Protein AF-A0A226DPN9-F1 (afdb_monomer_lite)

Sequence (405 aa):
MWAHKKITFERIARDLVFVQLGTVPKTLKFWKICKDKQMTPSSGSHCIWLISLETTSGYHRQILVTICPRNSTTIFSRFQTSKGYPLGLLRAYQSININILSTGFYVFFVIFNQDHVTSAQISTKFQFRAVFTIWSLACLTLTDHYLGVAISDLTAPLEATSVSRFAQLTKPFCNPNKDKKCLQKSYAYFAFDRKKKASFRNDSNQLRKFDGKSDFKIYSYLITNEMDKNSIHSYTVHRFLRNHVHDKYMKIRFQKLSKILPKNLTQVEIALVNLYNPQHINIPGDLGKDNNVENEIEGVITNCGRTALMEKTSLVLAERNHLARFYPGVFTLSGETVQPEQHGWSFQPPGFSGIPTFLHWLTEAGMAQLLRRYQTELTYQVRRISSRKRARKESGNNQIEGSIH

Radius of gyration: 32.69 Å; chains: 1; bounding box: 72×59×90 Å

Secondary structure (DSSP, 8-state):
-HHHHHHHHHHHHHHHHHHHHSS--SEEEEEEEE------TTSPP-EEEEEEEE-TTS-EEEEEE----SSHHHHHHHHHTTTHHHHHHHHHHHTT---HHHHHHHHHHHHTT------TTTTT-HHHHHHHHHHHHHHHHHHHHHHHHHHHHHHS--------SGGGGS-----TTT-HHHHHHHHHHHHHHHHH-S--TT-TT-SS---TTTSPEEE-PBPTT-S-TT-GGGBHHHHHHHHHHHHHHHHHHHHHHTTPPPPPPPHHHHHHHHHTSGGGB---S--SS---HHHHHHHHHHS-SSEEE---HHHHHHHHHHHTTTSTT-----S--S---------SS----SHHHHHHHHHHTTHHHHHHHHHHHHHHHHHHHHHHHHHHHHHHHHHHHTT--

pLDDT: mean 74.3, std 18.75, range [26.73, 96.12]

Organism: Folsomia candida (NCBI:txid158441)

Structure (mmCIF, N/CA/C/O backbone):
data_AF-A0A226DPN9-F1
#
_entry.id   AF-A0A226DPN9-F1
#
loop_
_atom_site.group_PDB
_atom_site.id
_atom_site.type_symbol
_atom_site.label_atom_id
_atom_site.label_alt_id
_atom_site.label_comp_id
_atom_site.label_asym_id
_atom_site.label_entity_id
_atom_site.label_seq_id
_atom_site.pdbx_PDB_ins_code
_atom_site.Cartn_x
_atom_site.Cartn_y
_atom_site.Cartn_z
_atom_site.occupancy
_atom_site.B_iso_or_equiv
_atom_site.auth_seq_id
_atom_site.auth_comp_id
_atom_site.auth_asym_id
_atom_site.auth_atom_id
_atom_site.pdbx_PDB_model_num
ATOM 1 N N . MET A 1 1 ? 0.283 -25.505 32.514 1.00 36.03 1 MET A N 1
ATOM 2 C CA . MET A 1 1 ? -0.048 -24.192 33.127 1.00 36.03 1 MET A CA 1
ATOM 3 C C . MET A 1 1 ? -1.554 -23.888 33.208 1.00 36.03 1 MET A C 1
ATOM 5 O O . MET A 1 1 ? -1.963 -23.263 34.174 1.00 36.03 1 MET A O 1
ATOM 9 N N . TRP A 1 2 ? -2.395 -24.331 32.259 1.00 26.73 2 TRP A N 1
ATOM 10 C CA . TRP A 1 2 ? -3.863 -24.148 32.320 1.00 26.73 2 TRP A CA 1
ATOM 11 C C . TRP A 1 2 ? -4.581 -25.076 33.323 1.00 26.73 2 TRP A C 1
ATOM 13 O O . TRP A 1 2 ? -5.465 -24.620 34.041 1.00 26.73 2 TRP A O 1
ATOM 23 N N . ALA A 1 3 ? -4.160 -26.341 33.451 1.00 31.98 3 ALA A N 1
ATOM 24 C CA . ALA A 1 3 ? -4.760 -27.297 34.394 1.00 31.98 3 ALA A CA 1
ATOM 25 C C . ALA A 1 3 ? -4.610 -26.864 35.866 1.00 31.98 3 ALA A C 1
ATOM 27 O O . ALA A 1 3 ? -5.564 -26.911 36.633 1.00 31.98 3 ALA A O 1
ATOM 28 N N . HIS A 1 4 ? -3.440 -26.328 36.231 1.00 33.94 4 HIS A N 1
ATOM 29 C CA . HIS A 1 4 ? -3.176 -25.841 37.587 1.00 33.94 4 HIS A CA 1
ATOM 30 C C . HIS A 1 4 ? -4.010 -24.595 37.943 1.00 33.94 4 HIS A C 1
ATOM 32 O O . HIS A 1 4 ? -4.351 -24.403 39.103 1.00 33.94 4 HIS A O 1
ATOM 38 N N . LYS A 1 5 ? -4.381 -23.772 36.946 1.00 37.97 5 LYS A N 1
ATOM 39 C CA . LYS A 1 5 ? -5.203 -22.560 37.127 1.00 37.97 5 LYS A CA 1
ATOM 40 C C . LYS A 1 5 ? -6.700 -22.864 37.258 1.00 37.97 5 LYS A C 1
ATOM 42 O O . LYS A 1 5 ? -7.388 -22.160 37.991 1.00 37.97 5 LYS A O 1
ATOM 47 N N . LYS A 1 6 ? -7.191 -23.927 36.605 1.00 46.41 6 LYS A N 1
ATOM 48 C CA . LYS A 1 6 ? -8.576 -24.414 36.752 1.00 46.41 6 LYS A CA 1
ATOM 49 C C . LYS A 1 6 ? -8.857 -24.857 38.192 1.00 46.41 6 LYS A C 1
ATOM 51 O O . LYS A 1 6 ? -9.851 -24.442 38.776 1.00 46.41 6 LYS A O 1
ATOM 56 N N . ILE A 1 7 ? -7.920 -25.603 38.781 1.00 46.19 7 ILE A N 1
ATOM 57 C CA . ILE A 1 7 ? -8.014 -26.095 40.163 1.00 46.19 7 ILE A CA 1
ATOM 58 C C . ILE A 1 7 ? -8.051 -24.929 41.163 1.00 46.19 7 ILE A C 1
ATOM 60 O O . ILE A 1 7 ? -8.822 -24.957 42.117 1.00 46.19 7 ILE A O 1
ATOM 64 N N . THR A 1 8 ? -7.265 -23.869 40.938 1.00 48.62 8 THR A N 1
ATOM 65 C CA . THR A 1 8 ? -7.258 -22.693 41.826 1.00 48.62 8 THR A CA 1
ATOM 66 C C . THR A 1 8 ? -8.569 -21.907 41.759 1.00 48.62 8 THR A C 1
ATOM 68 O O . THR A 1 8 ? -9.067 -21.481 42.795 1.00 48.62 8 THR A O 1
ATOM 71 N N . PHE A 1 9 ? -9.156 -21.743 40.569 1.00 46.19 9 PHE A N 1
ATOM 72 C CA . PHE A 1 9 ? -10.428 -21.033 40.404 1.00 46.19 9 PHE A CA 1
ATOM 73 C C . PHE A 1 9 ? -11.613 -21.813 40.989 1.00 46.19 9 PHE A C 1
ATOM 75 O O . PHE A 1 9 ? -12.429 -21.234 41.699 1.00 46.19 9 PHE A O 1
ATOM 82 N N . GLU A 1 10 ? -11.679 -23.130 40.762 1.00 49.81 10 GLU A N 1
ATOM 83 C CA . GLU A 1 10 ? -12.720 -23.982 41.353 1.00 49.81 10 GLU A CA 1
ATOM 84 C C . GLU A 1 10 ? -12.637 -24.008 42.882 1.00 49.81 10 GLU A C 1
ATOM 86 O O . GLU A 1 10 ? -13.672 -24.014 43.544 1.00 49.81 10 GLU A O 1
ATOM 91 N N . ARG A 1 11 ? -11.423 -23.970 43.448 1.00 49.81 11 ARG A N 1
ATOM 92 C CA . ARG A 1 11 ? -11.215 -23.892 44.898 1.00 49.81 11 ARG A CA 1
ATOM 93 C C . ARG A 1 11 ? -11.676 -22.546 45.460 1.00 49.81 11 ARG A C 1
ATOM 95 O O . ARG A 1 11 ? -12.477 -22.533 46.380 1.00 49.81 11 ARG A O 1
ATOM 102 N N . ILE A 1 12 ? -11.285 -21.435 44.829 1.00 49.41 12 ILE A N 1
ATOM 103 C CA . ILE A 1 12 ? -11.707 -20.083 45.232 1.00 49.41 12 ILE A CA 1
ATOM 104 C C . ILE A 1 12 ? -13.230 -19.916 45.130 1.00 49.41 12 ILE A C 1
ATOM 106 O O . ILE A 1 12 ? -13.841 -19.381 46.048 1.00 49.41 12 ILE A O 1
ATOM 110 N N . ALA A 1 13 ? -13.859 -20.398 44.054 1.00 49.62 13 ALA A N 1
ATOM 111 C CA . ALA A 1 13 ? -15.310 -20.335 43.889 1.00 49.62 13 ALA A CA 1
ATOM 112 C C . ALA A 1 13 ? -16.047 -21.201 44.925 1.00 49.62 13 ALA A C 1
ATOM 114 O O . ALA A 1 13 ? -17.072 -20.782 45.455 1.00 49.62 13 ALA A O 1
ATOM 115 N N . ARG A 1 14 ? -15.516 -22.386 45.252 1.00 52.56 14 ARG A N 1
ATOM 116 C CA . ARG A 1 14 ? -16.090 -23.272 46.274 1.00 52.56 14 ARG A CA 1
ATOM 117 C C . ARG A 1 14 ? -15.955 -22.676 47.677 1.00 52.56 14 ARG A C 1
ATOM 119 O O . ARG A 1 14 ? -16.919 -22.725 48.434 1.00 52.56 14 ARG A O 1
ATOM 126 N N . ASP A 1 15 ? -14.816 -22.057 47.978 1.00 48.03 15 ASP A N 1
ATOM 127 C CA . ASP A 1 15 ? -14.562 -21.381 49.253 1.00 48.03 15 ASP A CA 1
ATOM 128 C C . ASP A 1 15 ? -15.446 -20.125 49.400 1.00 48.03 15 ASP A C 1
ATOM 130 O O . ASP A 1 15 ? -16.029 -19.905 50.459 1.00 48.03 15 ASP A O 1
ATOM 134 N N . LEU A 1 16 ? -15.646 -19.348 48.326 1.00 43.00 16 LEU A N 1
ATOM 135 C CA . LEU A 1 16 ? -16.576 -18.206 48.297 1.00 43.00 16 LEU A CA 1
ATOM 136 C C . LEU A 1 16 ? -18.038 -18.626 48.508 1.00 43.00 16 LEU A C 1
ATOM 138 O O . LEU A 1 16 ? -18.750 -17.992 49.285 1.00 43.00 16 LEU A O 1
ATOM 142 N N . VAL A 1 17 ? -18.476 -19.711 47.863 1.00 48.06 17 VAL A N 1
ATOM 143 C CA . VAL A 1 17 ? -19.842 -20.244 48.007 1.00 48.06 17 VAL A CA 1
ATOM 144 C C . VAL A 1 17 ? -20.067 -20.836 49.404 1.00 48.06 17 VAL A C 1
ATOM 146 O O . VAL A 1 17 ? -21.132 -20.639 49.988 1.00 48.06 17 VAL A O 1
ATOM 149 N N . PHE A 1 18 ? -19.062 -21.506 49.977 1.00 42.28 18 PHE A N 1
ATOM 150 C CA . PHE A 1 18 ? -19.117 -22.034 51.343 1.00 42.28 18 PHE A CA 1
ATOM 151 C C . PHE A 1 18 ? -19.222 -20.911 52.386 1.00 42.28 18 PHE A C 1
ATOM 153 O O . PHE A 1 18 ? -20.051 -20.984 53.294 1.00 42.28 18 PHE A O 1
ATOM 160 N N . VAL A 1 19 ? -18.454 -19.831 52.207 1.00 42.47 19 VAL A N 1
ATOM 161 C CA . VAL A 1 19 ? -18.511 -18.633 53.062 1.00 42.47 19 VAL A CA 1
ATOM 162 C C . VAL A 1 19 ? -19.861 -17.905 52.950 1.00 42.47 19 VAL A C 1
ATOM 164 O O . VAL A 1 19 ? -20.303 -17.306 53.927 1.00 42.47 19 VAL A O 1
ATOM 167 N N . GLN A 1 20 ? -20.546 -17.973 51.802 1.00 42.03 20 GLN A N 1
ATOM 168 C CA . GLN A 1 20 ? -21.827 -17.287 51.571 1.00 42.03 20 GLN A CA 1
ATOM 169 C C . GLN A 1 20 ? -23.082 -18.063 51.994 1.00 42.03 20 GLN A C 1
ATOM 171 O O . GLN A 1 20 ? -24.113 -17.431 52.218 1.00 42.03 20 GLN A O 1
ATOM 176 N N . LEU A 1 21 ? -23.042 -19.396 52.088 1.00 45.56 21 LEU A N 1
ATOM 177 C CA . LEU A 1 21 ? -24.248 -20.211 52.316 1.00 45.56 21 LEU A CA 1
ATOM 178 C C . LEU A 1 21 ? -24.263 -20.967 53.650 1.00 45.56 21 LEU A C 1
ATOM 180 O O . LEU A 1 21 ? -25.282 -21.572 53.985 1.00 45.56 21 LEU A O 1
ATOM 184 N N . GLY A 1 22 ? -23.156 -20.976 54.405 1.00 40.94 22 GLY A N 1
ATOM 185 C CA . GLY A 1 22 ? -23.053 -21.656 55.708 1.00 40.94 22 GLY A CA 1
ATOM 186 C C . GLY A 1 22 ? -23.260 -23.180 55.666 1.00 40.94 22 GLY A C 1
ATOM 187 O O . GLY A 1 22 ? -23.206 -23.840 56.698 1.00 40.94 22 GLY A O 1
ATOM 188 N N . THR A 1 23 ? -23.489 -23.749 54.481 1.00 49.38 23 THR A N 1
ATOM 189 C CA . THR A 1 23 ? -23.713 -25.171 54.213 1.00 49.38 23 THR A CA 1
ATOM 190 C C . THR A 1 23 ? -23.052 -25.538 52.886 1.00 49.38 23 THR A C 1
ATOM 192 O O . THR A 1 23 ? -22.962 -24.721 51.967 1.00 49.38 23 THR A O 1
ATOM 195 N N . VAL A 1 24 ? -22.541 -26.769 52.783 1.00 50.72 24 VAL A N 1
ATOM 196 C CA . VAL A 1 24 ? -21.892 -27.261 51.560 1.00 50.72 24 VAL A CA 1
ATOM 197 C C . VAL A 1 24 ? -22.974 -27.529 50.501 1.00 50.72 24 VAL A C 1
ATOM 199 O O . VAL A 1 24 ? -23.866 -28.339 50.762 1.00 50.72 24 VAL A O 1
ATOM 202 N N . PRO A 1 25 ? -22.934 -26.897 49.311 1.00 50.59 25 PRO A N 1
ATOM 203 C CA . PRO A 1 25 ? -23.877 -27.217 48.241 1.00 50.59 25 PRO A CA 1
ATOM 204 C C . PRO A 1 25 ? -23.710 -28.681 47.808 1.00 50.59 25 PRO A C 1
ATOM 206 O O . PRO A 1 25 ? -22.586 -29.151 47.628 1.00 50.59 25 PRO A O 1
ATOM 209 N N . LYS A 1 26 ? -24.827 -29.403 47.618 1.00 58.12 26 LYS A N 1
ATOM 210 C CA . LYS A 1 26 ? -24.812 -30.833 47.252 1.00 58.12 26 LYS A CA 1
ATOM 211 C C . LYS A 1 26 ? -24.129 -31.078 45.906 1.00 58.12 26 LYS A C 1
ATOM 213 O O . LYS A 1 26 ? -23.366 -32.031 45.784 1.00 58.12 26 LYS A O 1
ATOM 218 N N . THR A 1 27 ? -24.371 -30.224 44.908 1.00 56.97 27 THR A N 1
ATOM 219 C CA . THR A 1 27 ? -23.622 -30.239 43.645 1.00 56.97 27 THR A CA 1
ATOM 220 C C . THR A 1 27 ? -23.414 -28.819 43.112 1.00 56.97 27 THR A C 1
ATOM 222 O O . THR A 1 27 ? -24.304 -27.974 43.182 1.00 56.97 27 THR A O 1
ATOM 225 N N . LEU A 1 28 ? -22.214 -28.544 42.592 1.00 48.47 28 LEU A N 1
ATOM 226 C CA . LEU A 1 28 ? -21.871 -27.302 41.898 1.00 48.47 28 LEU A CA 1
ATOM 227 C C . LEU A 1 28 ? -21.538 -27.673 40.450 1.00 48.47 28 LEU A C 1
ATOM 229 O O . LEU A 1 28 ? -20.523 -28.330 40.202 1.00 48.47 28 LEU A O 1
ATOM 233 N N . LYS A 1 29 ? -22.402 -27.308 39.499 1.00 62.19 29 LYS A N 1
ATOM 234 C CA . LYS A 1 29 ? -22.221 -27.662 38.082 1.00 62.19 29 LYS A CA 1
ATOM 235 C C . LYS A 1 29 ? -21.778 -26.437 37.288 1.00 62.19 29 LYS A C 1
ATOM 237 O O . LYS A 1 29 ? -22.478 -25.426 37.249 1.00 62.19 29 LYS A O 1
ATOM 242 N N . PHE A 1 30 ? -20.620 -26.555 36.642 1.00 49.53 30 PHE A N 1
ATOM 243 C CA . PHE A 1 30 ? -20.101 -25.563 35.705 1.00 49.53 30 PHE A CA 1
ATOM 244 C C . PHE A 1 30 ? -20.415 -25.999 34.280 1.00 49.53 30 PHE A C 1
ATOM 246 O O . PHE A 1 30 ? -19.957 -27.052 33.837 1.00 49.53 30 PHE A O 1
ATOM 253 N N . TRP A 1 31 ? -21.140 -25.163 33.549 1.00 55.22 31 TRP A N 1
ATOM 254 C CA . TRP A 1 31 ? -21.382 -25.359 32.127 1.00 55.22 31 TRP A CA 1
ATOM 255 C C . TRP A 1 31 ? -20.572 -24.334 31.349 1.00 55.22 31 TRP A C 1
ATOM 257 O O . TRP A 1 31 ? -20.611 -23.138 31.637 1.00 55.22 31 TRP A O 1
ATOM 267 N N . LYS A 1 32 ? -19.814 -24.808 30.364 1.00 54.00 32 LYS A N 1
ATOM 268 C CA . LYS A 1 32 ? -19.036 -23.958 29.469 1.00 54.00 32 LYS A CA 1
ATOM 269 C C . LYS A 1 32 ? -19.741 -23.933 28.122 1.00 54.00 32 LYS A C 1
ATOM 271 O O . LYS A 1 32 ? -19.728 -24.935 27.415 1.00 54.00 32 LYS A O 1
ATOM 276 N N . ILE A 1 33 ? -20.331 -22.798 27.768 1.00 43.97 33 ILE A N 1
ATOM 277 C CA . ILE A 1 33 ? -20.920 -22.591 26.445 1.00 43.97 33 ILE A CA 1
ATOM 278 C C . ILE A 1 33 ? -19.933 -21.745 25.646 1.00 43.97 33 ILE A C 1
ATOM 280 O O . ILE A 1 33 ? -19.745 -20.558 25.915 1.00 43.97 33 ILE A O 1
ATOM 284 N N . CYS A 1 34 ? -19.257 -22.368 24.685 1.00 44.56 34 CYS A N 1
ATOM 285 C CA . CYS A 1 34 ? -18.441 -21.655 23.709 1.00 44.56 34 CYS A CA 1
ATOM 286 C C . CYS A 1 34 ? -19.217 -21.609 22.391 1.00 44.56 34 CYS A C 1
ATOM 288 O O . CYS A 1 34 ? -19.810 -22.603 21.978 1.00 44.56 34 CYS A O 1
ATOM 290 N N . LYS A 1 35 ? -19.243 -20.443 21.743 1.00 38.38 35 LYS A N 1
ATOM 291 C CA . LYS A 1 35 ? -19.878 -20.295 20.433 1.00 38.38 35 LYS A CA 1
ATOM 292 C C . LYS A 1 35 ? -18.948 -20.905 19.384 1.00 38.38 35 LYS A C 1
ATOM 294 O O . LYS A 1 35 ? -17.911 -20.320 19.075 1.00 38.38 35 LYS A O 1
ATOM 299 N N . ASP A 1 36 ? -19.315 -22.064 18.850 1.00 38.06 36 ASP A N 1
ATOM 300 C CA . ASP A 1 36 ? -18.582 -22.706 17.761 1.00 38.06 36 ASP A CA 1
ATOM 301 C C . ASP A 1 36 ? -18.780 -21.919 16.460 1.00 38.06 36 ASP A C 1
ATOM 303 O O . ASP A 1 36 ? -19.729 -22.112 15.702 1.00 38.06 36 ASP A O 1
ATOM 307 N N . LYS A 1 37 ? -17.850 -21.008 16.180 1.00 37.12 37 LYS A N 1
ATOM 308 C CA . LYS A 1 37 ? -17.479 -20.681 14.803 1.00 37.12 37 LYS A CA 1
ATOM 309 C C . LYS A 1 37 ? -16.019 -21.061 14.632 1.00 37.12 37 LYS A C 1
ATOM 311 O O . LYS A 1 37 ? -15.164 -20.558 15.354 1.00 37.12 37 LYS A O 1
ATOM 316 N N . GLN A 1 38 ? -15.766 -21.965 13.684 1.00 40.59 38 GLN A N 1
ATOM 317 C CA . GLN A 1 38 ? -14.440 -22.435 13.285 1.00 40.59 38 GLN A CA 1
ATOM 318 C C . GLN A 1 38 ? -13.475 -21.250 13.125 1.00 40.59 38 GLN A C 1
ATOM 320 O O . GLN A 1 38 ? -13.522 -20.518 12.138 1.00 40.59 38 GLN A O 1
ATOM 325 N N . MET A 1 39 ? -12.601 -21.057 14.111 1.00 32.91 39 MET A N 1
ATOM 326 C CA . MET A 1 39 ? -11.522 -20.078 14.081 1.00 32.91 39 MET A CA 1
ATOM 327 C C . MET A 1 39 ? -10.231 -20.729 14.573 1.00 32.91 39 MET A C 1
ATOM 329 O O . MET A 1 39 ? -10.198 -21.453 15.564 1.00 32.91 39 MET A O 1
ATOM 333 N N . THR A 1 40 ? -9.168 -20.467 13.819 1.00 40.06 40 THR A N 1
ATOM 334 C CA . THR A 1 40 ? -7.785 -20.905 14.030 1.00 40.06 40 THR A CA 1
ATOM 335 C C . THR A 1 40 ? -7.241 -20.534 15.421 1.00 40.06 40 THR A C 1
ATOM 337 O O . THR A 1 40 ? -7.665 -19.522 15.982 1.00 40.06 40 THR A O 1
ATOM 340 N N . PRO A 1 41 ? -6.243 -21.275 15.949 1.00 34.34 41 PRO A N 1
ATOM 341 C CA . PRO A 1 41 ? -5.842 -21.296 17.368 1.00 34.34 41 PRO A CA 1
ATOM 342 C C . PRO A 1 41 ? -5.194 -20.013 17.943 1.00 34.34 41 PRO A C 1
ATOM 344 O O . PRO A 1 41 ? -4.593 -20.065 19.012 1.00 34.34 41 PRO A O 1
ATOM 347 N N . SER A 1 42 ? -5.305 -18.856 17.285 1.00 37.00 42 SER A N 1
ATOM 348 C CA . SER A 1 42 ? -4.740 -17.576 17.751 1.00 37.00 42 SER A CA 1
ATOM 349 C C . SER A 1 42 ? -5.778 -16.497 18.084 1.00 37.00 42 SER A C 1
ATOM 351 O O . SER A 1 42 ? -5.400 -15.387 18.451 1.00 37.00 42 SER A O 1
ATOM 353 N N . SER A 1 43 ? -7.072 -16.800 17.966 1.00 38.66 43 SER A N 1
ATOM 354 C CA . SER A 1 43 ? -8.168 -15.913 18.371 1.00 38.66 43 SER A CA 1
ATOM 355 C C . SER A 1 43 ? -8.725 -16.387 19.716 1.00 38.66 43 SER A C 1
ATOM 357 O O . SER A 1 43 ? -9.130 -17.541 19.844 1.00 38.66 43 SER A O 1
ATOM 359 N N . GLY A 1 44 ? -8.694 -15.534 20.744 1.00 41.09 44 GLY A N 1
ATOM 360 C CA . GLY A 1 44 ? -9.240 -15.866 22.060 1.00 41.09 44 GLY A CA 1
ATOM 361 C C . GLY A 1 44 ? -10.736 -16.159 21.959 1.00 41.09 44 GLY A C 1
ATOM 362 O O . GLY A 1 44 ? -11.515 -15.296 21.573 1.00 41.09 44 GLY A O 1
ATOM 363 N N . SER A 1 45 ? -11.144 -17.379 22.297 1.00 42.28 45 SER A N 1
ATOM 364 C CA . SER A 1 45 ? -12.549 -17.784 22.318 1.00 42.28 45 SER A CA 1
ATOM 365 C C . SER A 1 45 ? -13.301 -17.081 23.453 1.00 42.28 45 SER A C 1
ATOM 367 O O . SER A 1 45 ? -12.937 -17.244 24.622 1.00 42.28 45 SER A O 1
ATOM 369 N N . HIS A 1 46 ? -14.384 -16.371 23.130 1.00 44.19 46 HIS A N 1
ATOM 370 C CA . HIS A 1 46 ? -15.377 -15.947 24.116 1.00 44.19 46 HIS A CA 1
ATOM 371 C C . HIS A 1 46 ? -16.157 -17.184 24.577 1.00 44.19 46 HIS A C 1
ATOM 373 O O . HIS A 1 46 ? -16.942 -17.753 23.819 1.00 44.19 46 HIS A O 1
ATOM 379 N N . CYS A 1 47 ? -15.908 -17.635 25.804 1.00 40.69 47 CYS A N 1
ATOM 380 C CA . CYS A 1 47 ? -16.684 -18.703 26.423 1.00 40.69 47 CYS A CA 1
ATOM 381 C C . CYS A 1 47 ? -17.468 -18.128 27.596 1.00 40.69 47 CYS A C 1
ATOM 383 O O . CYS A 1 47 ? -16.917 -17.413 28.433 1.00 40.69 47 CYS A O 1
ATOM 385 N N . ILE A 1 48 ? -18.748 -18.465 27.638 1.00 43.06 48 ILE A N 1
ATOM 386 C CA . ILE A 1 48 ? -19.655 -18.117 28.721 1.00 43.06 48 ILE A CA 1
ATOM 387 C C . ILE A 1 48 ? -19.608 -19.268 29.723 1.00 43.06 48 ILE A C 1
ATOM 389 O O . ILE A 1 48 ? -19.698 -20.438 29.339 1.00 43.06 48 ILE A O 1
ATOM 393 N N . TRP A 1 49 ? -19.439 -18.939 31.001 1.00 48.75 49 TRP A N 1
ATOM 394 C CA . TRP A 1 49 ? -19.523 -19.906 32.087 1.00 48.75 49 TRP A CA 1
ATOM 395 C C . TRP A 1 49 ? -20.856 -19.713 32.799 1.00 48.75 49 TRP A C 1
ATOM 397 O O . TRP A 1 49 ? -21.161 -18.631 33.293 1.00 48.75 49 TRP A O 1
ATOM 407 N N . LEU A 1 50 ? -21.654 -20.772 32.832 1.00 41.16 50 LEU A N 1
ATOM 408 C CA . LEU A 1 50 ? -22.895 -20.843 33.589 1.00 41.16 50 LEU A CA 1
ATOM 409 C C . LEU A 1 50 ? -22.625 -21.642 34.859 1.00 41.16 50 LEU A C 1
ATOM 411 O O . LEU A 1 50 ? -22.133 -22.773 34.801 1.00 41.16 50 LEU A O 1
ATOM 415 N N . ILE A 1 51 ? -22.946 -21.047 36.003 1.00 54.25 51 ILE A N 1
ATOM 416 C CA . ILE A 1 51 ? -22.858 -21.708 37.303 1.00 54.25 51 ILE A CA 1
ATOM 417 C C . ILE A 1 51 ? -24.287 -21.998 37.745 1.00 54.25 51 ILE A C 1
ATOM 419 O O . ILE A 1 51 ? -25.093 -21.082 37.917 1.00 54.25 51 ILE A O 1
ATOM 423 N N . SER A 1 52 ? -24.604 -23.283 37.896 1.00 47.28 52 SER A N 1
ATOM 424 C CA . SER A 1 52 ? -25.878 -23.729 38.452 1.00 47.28 52 SER A CA 1
ATOM 425 C C . SER A 1 52 ? -25.658 -24.194 39.887 1.00 47.28 52 SER A C 1
ATOM 427 O O . SER A 1 52 ? -24.790 -25.035 40.150 1.00 47.28 52 SER A O 1
ATOM 429 N N . LEU A 1 53 ? -26.427 -23.607 40.803 1.00 53.22 53 LEU A N 1
ATOM 430 C CA . LEU A 1 53 ? -26.451 -23.943 42.221 1.00 53.22 53 LEU A CA 1
ATOM 431 C C . LEU A 1 53 ? -27.769 -24.652 42.534 1.00 53.22 53 LEU A C 1
ATOM 433 O O . LEU A 1 53 ? -28.847 -24.152 42.207 1.00 53.22 53 LEU A O 1
ATOM 437 N N . GLU A 1 54 ? -27.666 -25.813 43.172 1.00 47.03 54 GLU A N 1
ATOM 438 C CA . GLU A 1 54 ? -28.804 -26.607 43.626 1.00 47.03 54 GLU A CA 1
ATOM 439 C C . GLU A 1 54 ? -28.804 -26.609 45.159 1.00 47.03 54 GLU A C 1
ATOM 441 O O . GLU A 1 54 ? -27.903 -27.166 45.798 1.00 47.03 54 GLU A O 1
ATOM 446 N N . THR A 1 55 ? -29.767 -25.906 45.759 1.00 49.06 55 THR A N 1
ATOM 447 C CA . THR A 1 55 ? -29.909 -25.816 47.218 1.00 49.06 55 THR A CA 1
ATOM 448 C C . THR A 1 55 ? -30.811 -26.928 47.747 1.00 49.06 55 THR A C 1
ATOM 450 O O . THR A 1 55 ? -31.668 -27.460 47.043 1.00 49.06 55 THR A O 1
ATOM 453 N N . THR A 1 56 ? -30.658 -27.271 49.027 1.00 44.25 56 THR A N 1
ATOM 454 C CA . THR A 1 56 ? -31.457 -28.301 49.718 1.00 44.25 56 THR A CA 1
ATOM 455 C C . THR A 1 56 ? -32.957 -27.998 49.782 1.00 44.25 56 THR A C 1
ATOM 457 O O . THR A 1 56 ? -33.736 -28.899 50.070 1.00 44.25 56 THR A O 1
ATOM 460 N N . SER A 1 57 ? -33.365 -26.764 49.479 1.00 44.56 57 SER A N 1
ATOM 461 C CA . SER A 1 57 ? -34.757 -26.309 49.435 1.00 44.56 57 SER A CA 1
ATOM 462 C C . SER A 1 57 ? -35.458 -26.496 48.079 1.00 44.56 57 SER A C 1
ATOM 464 O O . SER A 1 57 ? -36.599 -26.068 47.943 1.00 44.56 57 SER A O 1
ATOM 466 N N . GLY A 1 58 ? -34.813 -27.106 47.075 1.00 38.72 58 GLY A N 1
ATOM 467 C CA . GLY A 1 58 ? -35.446 -27.412 45.780 1.00 38.72 58 GLY A CA 1
ATOM 468 C C . GLY A 1 58 ? -35.617 -26.219 44.827 1.00 38.72 58 GLY A C 1
ATOM 469 O O . GLY A 1 58 ? -36.281 -26.349 43.803 1.00 38.72 58 GLY A O 1
ATOM 470 N N . TYR A 1 59 ? -35.011 -25.064 45.120 1.00 31.75 59 TYR A N 1
ATOM 471 C CA . TYR A 1 59 ? -35.054 -23.889 44.245 1.00 31.75 59 TYR A CA 1
ATOM 472 C C . TYR A 1 59 ? -33.809 -23.810 43.352 1.00 31.75 59 TYR A C 1
ATOM 474 O O . TYR A 1 59 ? -32.683 -23.720 43.841 1.00 31.75 59 TYR A O 1
ATOM 482 N N . HIS A 1 60 ? -34.009 -23.766 42.033 1.00 33.50 60 HIS A N 1
ATOM 483 C CA . HIS A 1 60 ? -32.942 -23.470 41.077 1.00 33.50 60 HIS A CA 1
ATOM 484 C C . HIS A 1 60 ? -32.773 -21.957 40.903 1.00 33.50 60 HIS A C 1
ATOM 486 O O . HIS A 1 60 ? -33.701 -21.262 40.492 1.00 33.50 60 HIS A O 1
ATOM 492 N N . ARG A 1 61 ? -31.563 -21.445 41.148 1.00 35.75 61 ARG A N 1
ATOM 493 C CA . ARG A 1 61 ? -31.150 -20.102 40.712 1.00 35.75 61 ARG A CA 1
ATOM 494 C C . ARG A 1 61 ? -29.991 -20.232 39.729 1.00 35.75 61 ARG A C 1
ATOM 496 O O . ARG A 1 61 ? -29.004 -20.911 40.011 1.00 35.75 61 ARG A O 1
ATOM 503 N N . GLN A 1 62 ? -30.123 -19.600 38.567 1.00 33.94 62 GLN A N 1
ATOM 504 C CA . GLN A 1 62 ? -29.068 -19.519 37.558 1.00 33.94 62 GLN A CA 1
ATOM 505 C C . GLN A 1 62 ? -28.448 -18.123 37.608 1.00 33.94 62 GLN A C 1
ATOM 507 O O . GLN A 1 62 ? -29.171 -17.129 37.599 1.00 33.94 62 GLN A O 1
ATOM 512 N N . ILE A 1 63 ? -27.118 -18.048 37.671 1.00 34.28 63 ILE A N 1
ATOM 513 C CA . ILE A 1 63 ? -26.378 -16.784 37.611 1.00 34.28 63 ILE A CA 1
ATOM 514 C C . ILE A 1 63 ? -25.525 -16.818 36.343 1.00 34.28 63 ILE A C 1
ATOM 516 O O . ILE A 1 63 ? -24.669 -17.692 36.175 1.00 34.28 63 ILE A O 1
ATOM 520 N N . LEU A 1 64 ? -25.786 -15.876 35.436 1.00 30.17 64 LEU A N 1
ATOM 521 C CA . LEU A 1 64 ? -25.027 -15.691 34.204 1.00 30.17 64 LEU A CA 1
ATOM 522 C C . LEU A 1 64 ? -23.856 -14.748 34.488 1.00 30.17 64 LEU A C 1
ATOM 524 O O . LEU A 1 64 ? -24.068 -13.580 34.801 1.00 30.17 64 LEU A O 1
ATOM 528 N N . VAL A 1 65 ? -22.622 -15.243 34.374 1.00 31.39 65 VAL A N 1
ATOM 529 C CA . VAL A 1 65 ? -21.417 -14.420 34.550 1.00 31.39 65 VAL A CA 1
ATOM 530 C C . VAL A 1 65 ? -20.586 -14.474 33.272 1.00 31.39 65 VAL A C 1
ATOM 532 O O . VAL A 1 65 ? -19.926 -15.467 32.963 1.00 31.39 65 VAL A O 1
ATOM 535 N N . THR A 1 66 ? -20.610 -13.388 32.506 1.00 30.69 66 THR A N 1
ATOM 536 C CA . THR A 1 66 ? -19.735 -13.192 31.345 1.00 30.69 66 THR A CA 1
ATOM 537 C C . THR A 1 66 ? -18.401 -12.615 31.797 1.00 30.69 66 THR A C 1
ATOM 539 O O . THR A 1 66 ? -18.314 -11.450 32.169 1.00 30.69 66 THR A O 1
ATOM 542 N N . ILE A 1 67 ? -17.341 -13.423 31.746 1.00 36.56 67 ILE A N 1
ATOM 543 C CA . ILE A 1 67 ? -15.969 -12.971 32.004 1.00 36.56 67 ILE A CA 1
ATOM 544 C C . ILE A 1 67 ? -15.204 -13.025 30.686 1.00 36.56 67 ILE A C 1
ATOM 546 O O . ILE A 1 67 ? -15.001 -14.102 30.126 1.00 36.56 67 ILE A O 1
ATOM 550 N N . CYS A 1 68 ? -14.765 -11.867 30.195 1.00 30.36 68 CYS A N 1
ATOM 551 C CA . CYS A 1 68 ? -13.921 -11.763 29.010 1.00 30.36 68 CYS A CA 1
ATOM 552 C C . CYS A 1 68 ? -12.448 -11.682 29.450 1.00 30.36 68 CYS A C 1
ATOM 554 O O . CYS A 1 68 ? -12.055 -10.690 30.065 1.00 30.36 68 CYS A O 1
ATOM 556 N N . PRO A 1 69 ? -11.608 -12.707 29.218 1.00 37.91 69 PRO A N 1
ATOM 557 C CA . PRO A 1 69 ? -10.249 -12.693 29.725 1.00 37.91 69 PRO A CA 1
ATOM 558 C C . PRO A 1 69 ? -9.322 -12.036 28.699 1.00 37.91 69 PRO A C 1
ATOM 560 O O . PRO A 1 69 ? -8.780 -12.707 27.821 1.00 37.91 69 PRO A O 1
ATOM 563 N N . ARG A 1 70 ? -9.074 -10.730 28.832 1.00 38.75 70 ARG A N 1
ATOM 564 C CA . ARG A 1 70 ? -7.900 -10.094 28.217 1.00 38.75 70 ARG A CA 1
ATOM 565 C C . ARG A 1 70 ? -7.169 -9.263 29.272 1.00 38.75 70 ARG A C 1
ATOM 567 O O . ARG A 1 70 ? -7.731 -8.345 29.844 1.00 38.75 70 ARG A O 1
ATOM 574 N N . ASN A 1 71 ? -5.928 -9.658 29.574 1.00 39.09 71 ASN A N 1
ATOM 575 C CA . ASN A 1 71 ? -5.028 -9.035 30.559 1.00 39.09 71 ASN A CA 1
ATOM 576 C C . ASN A 1 71 ? -5.539 -8.923 32.013 1.00 39.09 71 ASN A C 1
ATOM 578 O O . ASN A 1 71 ? -5.383 -7.898 32.668 1.00 39.09 71 ASN A O 1
ATOM 582 N N . SER A 1 72 ? -6.030 -10.022 32.594 1.00 44.03 72 SER A N 1
ATOM 583 C CA . SER A 1 72 ? -6.315 -10.079 34.040 1.00 44.03 72 SER A CA 1
ATOM 584 C C . SER A 1 72 ? -5.063 -10.057 34.933 1.00 44.03 72 SER A C 1
ATOM 586 O O . SER A 1 72 ? -5.180 -9.878 36.142 1.00 44.03 72 SER A O 1
ATOM 588 N N . THR A 1 73 ? -3.856 -10.223 34.380 1.00 45.19 73 THR A N 1
ATOM 589 C CA . THR A 1 73 ? -2.614 -10.382 35.155 1.00 45.19 73 THR A CA 1
ATOM 590 C C . THR A 1 73 ? -2.123 -9.103 35.832 1.00 45.19 73 THR A C 1
ATOM 592 O O . THR A 1 73 ? -1.515 -9.204 36.893 1.00 45.19 73 THR A O 1
ATOM 595 N N . THR A 1 74 ? -2.387 -7.915 35.282 1.00 46.91 74 THR A N 1
ATOM 596 C CA . THR A 1 74 ? -1.964 -6.626 35.870 1.00 46.91 74 THR A CA 1
ATOM 597 C C . THR A 1 74 ? -2.962 -6.064 36.881 1.00 46.91 74 THR A C 1
ATOM 599 O O . THR A 1 74 ? -2.557 -5.396 37.830 1.00 46.91 74 THR A O 1
ATOM 602 N N . ILE A 1 75 ? -4.252 -6.371 36.729 1.00 46.78 75 ILE A N 1
ATOM 603 C CA . ILE A 1 75 ? -5.296 -5.933 37.668 1.00 46.78 75 ILE A CA 1
ATOM 604 C C . ILE A 1 75 ? -5.297 -6.830 38.916 1.00 46.78 75 ILE A C 1
ATOM 606 O O . ILE A 1 75 ? -5.299 -6.325 40.038 1.00 46.78 75 ILE A O 1
ATOM 610 N N . PHE A 1 76 ? -5.185 -8.157 38.751 1.00 40.38 76 PHE A N 1
ATOM 611 C CA . PHE A 1 76 ? -5.120 -9.078 39.895 1.00 40.38 76 PHE A CA 1
ATOM 612 C C . PHE A 1 76 ? -3.801 -8.994 40.674 1.00 40.38 76 PHE A C 1
ATOM 614 O O . PHE A 1 76 ? -3.809 -9.228 41.881 1.00 40.38 76 PHE A O 1
ATOM 621 N N . SER A 1 77 ? -2.675 -8.651 40.032 1.00 41.34 77 SER A N 1
ATOM 622 C CA . SER A 1 77 ? -1.393 -8.512 40.741 1.00 41.34 77 SER A CA 1
ATOM 623 C C . SER A 1 77 ? -1.363 -7.278 41.646 1.00 41.34 77 SER A C 1
ATOM 625 O O . SER A 1 77 ? -0.865 -7.377 42.766 1.00 41.34 77 SER A O 1
ATOM 627 N N . ARG A 1 78 ? -1.993 -6.164 41.236 1.00 46.25 78 ARG A N 1
ATOM 628 C CA . ARG A 1 78 ? -2.184 -4.982 42.099 1.00 46.25 78 ARG A CA 1
ATOM 629 C C . ARG A 1 78 ? -3.169 -5.235 43.245 1.00 46.25 78 ARG A C 1
ATOM 631 O O . ARG A 1 78 ? -2.977 -4.707 44.338 1.00 46.25 78 ARG A O 1
ATOM 638 N N . PHE A 1 79 ? -4.164 -6.098 43.037 1.00 42.22 79 PHE A N 1
ATOM 639 C CA . PHE A 1 79 ? -5.055 -6.559 44.108 1.00 42.22 79 PHE A CA 1
ATOM 640 C C . PHE A 1 79 ? -4.357 -7.531 45.080 1.00 42.22 79 PHE A C 1
ATOM 642 O O . PHE A 1 79 ? -4.634 -7.522 46.274 1.00 42.22 79 PHE A O 1
ATOM 649 N N . GLN A 1 80 ? -3.402 -8.346 44.613 1.00 43.16 80 GLN A N 1
ATOM 650 C CA . GLN A 1 80 ? -2.621 -9.240 45.481 1.00 43.16 80 GLN A CA 1
ATOM 651 C C . GLN A 1 80 ? -1.561 -8.518 46.322 1.00 43.16 80 GLN A C 1
ATOM 653 O O . GLN A 1 80 ? -1.226 -9.009 47.402 1.00 43.16 80 GLN A O 1
ATOM 658 N N . THR A 1 81 ? -1.053 -7.363 45.887 1.00 42.47 81 THR A N 1
ATOM 659 C CA . THR A 1 81 ? -0.140 -6.543 46.703 1.00 42.47 81 THR A CA 1
ATOM 660 C C . THR A 1 81 ? -0.844 -5.794 47.837 1.00 42.47 81 THR A C 1
ATOM 662 O O . THR A 1 81 ? -0.173 -5.305 48.738 1.00 42.47 81 THR A O 1
ATOM 665 N N . SER A 1 82 ? -2.183 -5.759 47.869 1.00 43.72 82 SER A N 1
ATOM 666 C CA . SER A 1 82 ? -2.950 -5.139 48.959 1.00 43.72 82 SER A CA 1
ATOM 667 C C . SER A 1 82 ? -3.369 -6.113 50.065 1.00 43.72 82 SER A C 1
ATOM 669 O O . SER A 1 82 ? -4.219 -5.757 50.872 1.00 43.72 82 SER A O 1
ATOM 671 N N . LYS A 1 83 ? -2.767 -7.311 50.173 1.00 45.47 83 LYS A N 1
ATOM 672 C CA . LYS A 1 83 ? -3.106 -8.337 51.192 1.00 45.47 83 LYS A CA 1
ATOM 673 C C . LYS A 1 83 ? -3.201 -7.824 52.646 1.00 45.47 83 LYS A C 1
ATOM 675 O O . LYS A 1 83 ? -3.849 -8.477 53.456 1.00 45.47 83 LYS A O 1
ATOM 680 N N . GLY A 1 84 ? -2.608 -6.672 52.979 1.00 48.19 84 GLY A N 1
ATOM 681 C CA . GLY A 1 84 ? -2.727 -6.034 54.298 1.00 48.19 84 GLY A CA 1
ATOM 682 C C . GLY A 1 84 ? -4.017 -5.232 54.543 1.00 48.19 84 GLY A C 1
ATOM 683 O O . GLY A 1 84 ? -4.512 -5.216 55.667 1.00 48.19 84 GLY A O 1
ATOM 684 N N . TYR A 1 85 ? -4.607 -4.610 53.518 1.00 52.00 85 TYR A N 1
ATOM 685 C CA . TYR A 1 85 ? -5.755 -3.704 53.682 1.00 52.00 85 TYR A CA 1
ATOM 686 C C . TYR A 1 85 ? -7.090 -4.404 53.993 1.00 52.00 85 TYR A C 1
ATOM 688 O O . TYR A 1 85 ? -7.756 -3.991 54.945 1.00 52.00 85 TYR A O 1
ATOM 696 N N . PRO A 1 86 ? -7.499 -5.477 53.283 1.00 56.28 86 PRO A N 1
ATOM 697 C CA . PRO A 1 86 ? -8.761 -6.135 53.582 1.00 56.28 86 PRO A CA 1
ATOM 698 C C . PRO A 1 86 ? -8.679 -6.933 54.886 1.00 56.28 86 PRO A C 1
ATOM 700 O O . PRO A 1 86 ? -9.682 -7.016 55.579 1.00 56.28 86 PRO A O 1
ATOM 703 N N . LEU A 1 87 ? -7.504 -7.455 55.275 1.00 57.12 87 LEU A N 1
ATOM 704 C CA . LEU A 1 87 ? -7.332 -8.162 56.553 1.00 57.12 87 LEU A CA 1
ATOM 705 C C . LEU A 1 87 ? -7.379 -7.223 57.769 1.00 57.12 87 LEU A C 1
ATOM 707 O O . LEU A 1 87 ? -7.938 -7.605 58.795 1.00 57.12 87 LEU A O 1
ATOM 711 N N . GLY A 1 88 ? -6.811 -6.016 57.670 1.00 63.62 88 GLY A N 1
ATOM 712 C CA . GLY A 1 88 ? -6.878 -5.013 58.740 1.00 63.62 88 GLY A CA 1
ATOM 713 C C . GLY A 1 88 ? -8.305 -4.518 58.976 1.00 63.62 88 GLY A C 1
ATOM 714 O O . GLY A 1 88 ? -8.768 -4.489 60.116 1.00 63.62 88 GLY A O 1
ATOM 715 N N . LEU A 1 89 ? -9.034 -4.235 57.891 1.00 59.53 89 LEU A N 1
ATOM 716 C CA . LEU A 1 89 ? -10.460 -3.912 57.950 1.00 59.53 89 LEU A CA 1
ATOM 717 C C . LEU A 1 89 ? -11.284 -5.094 58.464 1.00 59.53 89 LEU A C 1
ATOM 719 O O . LEU A 1 89 ? -12.092 -4.886 59.358 1.00 59.53 89 LEU A O 1
ATOM 723 N N . LEU A 1 90 ? -11.040 -6.331 58.007 1.00 58.97 90 LEU A N 1
ATOM 724 C CA . LEU A 1 90 ? -11.753 -7.513 58.516 1.00 58.97 90 LEU A CA 1
ATOM 725 C C . LEU A 1 90 ? -11.548 -7.718 60.021 1.00 58.97 90 LEU A C 1
ATOM 727 O O . LEU A 1 90 ? -12.500 -8.065 60.709 1.00 58.97 90 LEU A O 1
ATOM 731 N N . ARG A 1 91 ? -10.330 -7.504 60.539 1.00 62.50 91 ARG A N 1
ATOM 732 C CA . ARG A 1 91 ? -10.034 -7.632 61.977 1.00 62.50 91 ARG A CA 1
ATOM 733 C C . ARG A 1 91 ? -10.688 -6.526 62.801 1.00 62.50 91 ARG A C 1
ATOM 735 O O . ARG A 1 91 ? -11.245 -6.817 63.854 1.00 62.50 91 ARG A O 1
ATOM 742 N N . ALA A 1 92 ? -10.673 -5.286 62.308 1.00 63.66 92 ALA A N 1
ATOM 743 C CA . ALA A 1 92 ? -11.411 -4.184 62.926 1.00 63.66 92 ALA A CA 1
ATOM 744 C C . ALA A 1 92 ? -12.935 -4.409 62.888 1.00 63.66 92 ALA A C 1
ATOM 746 O O . ALA A 1 92 ? -13.649 -3.918 63.753 1.00 63.66 92 ALA A O 1
ATOM 747 N N . TYR A 1 93 ? -13.426 -5.174 61.910 1.00 59.28 93 TYR A N 1
ATOM 748 C CA . TYR A 1 93 ? -14.846 -5.475 61.730 1.00 59.28 93 TYR A CA 1
ATOM 749 C C . TYR A 1 93 ? -15.313 -6.710 62.518 1.00 59.28 93 TYR A C 1
ATOM 751 O O . TYR A 1 93 ? -16.441 -6.739 63.006 1.00 59.28 93 TYR A O 1
ATOM 759 N N . GLN A 1 94 ? -14.451 -7.720 62.695 1.00 64.19 94 GLN A N 1
ATOM 760 C CA . GLN A 1 94 ? -14.724 -8.913 63.511 1.00 64.19 94 GLN A CA 1
ATOM 761 C C . GLN A 1 94 ? -14.960 -8.574 64.989 1.00 64.19 94 GLN A C 1
ATOM 763 O O . GLN A 1 94 ? -15.688 -9.301 65.660 1.00 64.19 94 GLN A O 1
ATOM 768 N N . SER A 1 95 ? -14.430 -7.451 65.487 1.00 62.78 95 SER A N 1
ATOM 769 C CA . SER A 1 95 ? -14.720 -6.981 66.849 1.00 62.78 95 SER A CA 1
ATOM 770 C C . SER A 1 95 ? -16.169 -6.500 67.038 1.00 62.78 95 SER A C 1
ATOM 772 O O . SER A 1 95 ? -16.615 -6.349 68.171 1.00 62.78 95 SER A O 1
ATOM 774 N N . ILE A 1 96 ? -16.927 -6.291 65.952 1.00 63.41 96 ILE A N 1
ATOM 775 C CA . ILE A 1 96 ? -18.272 -5.689 65.984 1.00 63.41 96 ILE A CA 1
ATOM 776 C C . ILE A 1 96 ? -19.390 -6.756 66.071 1.00 63.41 96 ILE A C 1
ATOM 778 O O . ILE A 1 96 ? -20.555 -6.410 66.236 1.00 63.41 96 ILE A O 1
ATOM 782 N N . ASN A 1 97 ? -19.065 -8.057 66.057 1.00 62.22 97 ASN A N 1
ATOM 783 C CA . ASN A 1 97 ? -20.015 -9.167 66.266 1.00 62.22 97 ASN A CA 1
ATOM 784 C C . ASN A 1 97 ? -21.251 -9.131 65.332 1.00 62.22 97 ASN A C 1
ATOM 786 O O . ASN A 1 97 ? -22.382 -9.385 65.742 1.00 62.22 97 ASN A O 1
ATOM 790 N N . ILE A 1 98 ? -21.042 -8.771 64.060 1.00 62.16 98 ILE A N 1
ATOM 791 C CA . ILE A 1 98 ? -22.084 -8.767 63.022 1.00 62.16 98 ILE A CA 1
ATOM 792 C C . ILE A 1 98 ? -21.939 -10.032 62.172 1.00 62.16 98 ILE A C 1
ATOM 794 O O . ILE A 1 98 ? -20.837 -10.392 61.759 1.00 62.16 98 ILE A O 1
ATOM 798 N N . ASN A 1 99 ? -23.065 -10.683 61.868 1.00 71.19 99 ASN A N 1
ATOM 799 C CA . ASN A 1 99 ? -23.121 -11.853 60.994 1.00 71.19 99 ASN A CA 1
ATOM 800 C C . ASN A 1 99 ? -22.434 -11.574 59.643 1.00 71.19 99 ASN A C 1
ATOM 802 O O . ASN A 1 99 ? -22.900 -10.766 58.833 1.00 71.19 99 ASN A O 1
ATOM 806 N N . ILE A 1 100 ? -21.334 -12.289 59.390 1.00 68.44 100 ILE A N 1
ATOM 807 C CA . ILE A 1 100 ? -20.486 -12.170 58.190 1.00 68.44 100 ILE A CA 1
ATOM 808 C C . ILE A 1 100 ? -21.306 -12.343 56.900 1.00 68.44 100 ILE A C 1
ATOM 810 O O . ILE A 1 100 ? -21.073 -11.638 55.918 1.00 68.44 100 ILE A O 1
ATOM 814 N N . LEU A 1 101 ? -22.324 -13.212 56.931 1.00 67.81 101 LEU A N 1
ATOM 815 C CA . LEU A 1 101 ? -23.214 -13.483 55.800 1.00 67.81 101 LEU A CA 1
ATOM 816 C C . LEU A 1 101 ? -23.982 -12.229 55.345 1.00 67.81 101 LEU A C 1
ATOM 818 O O . LEU A 1 101 ? -23.987 -11.898 54.163 1.00 67.81 101 LEU A O 1
ATOM 822 N N . SER A 1 102 ? -24.588 -11.496 56.287 1.00 71.56 102 SER A N 1
ATOM 823 C CA . SER A 1 102 ? -25.403 -10.305 55.994 1.00 71.56 102 SER A CA 1
ATOM 824 C C . SER A 1 102 ? -24.560 -9.177 55.398 1.00 71.56 102 SER A C 1
ATOM 826 O O . SER A 1 102 ? -24.991 -8.501 54.464 1.00 71.56 102 SER A O 1
ATOM 828 N N . THR A 1 103 ? -23.328 -9.025 55.881 1.00 67.62 103 THR A N 1
ATOM 829 C CA . THR A 1 103 ? -22.404 -7.993 55.396 1.00 67.62 103 THR A CA 1
ATOM 830 C C . THR A 1 103 ? -21.905 -8.313 53.983 1.00 67.62 103 THR A C 1
ATOM 832 O O . THR A 1 103 ? -21.828 -7.421 53.141 1.00 67.62 103 THR A O 1
ATOM 835 N N . GLY A 1 104 ? -21.624 -9.589 53.691 1.00 75.19 104 GLY A N 1
ATOM 836 C CA . GLY A 1 104 ? -21.211 -10.032 52.357 1.00 75.19 104 GLY A CA 1
ATOM 837 C C . GLY A 1 104 ? -22.279 -9.795 51.286 1.00 75.19 104 GLY A C 1
ATOM 838 O O . GLY A 1 104 ? -21.954 -9.315 50.201 1.00 75.19 104 GLY A O 1
ATOM 839 N N . PHE A 1 105 ? -23.553 -10.059 51.600 1.00 77.56 105 PHE A N 1
ATOM 840 C CA . PHE A 1 105 ? -24.663 -9.736 50.696 1.00 77.56 105 PHE A CA 1
ATOM 841 C C . PHE A 1 105 ? -24.780 -8.233 50.454 1.00 77.56 105 PHE A C 1
ATOM 843 O O . PHE A 1 105 ? -24.963 -7.819 49.316 1.00 77.56 105 PHE A O 1
ATOM 850 N N . TYR A 1 106 ? -24.602 -7.408 51.484 1.00 70.94 106 TYR A N 1
ATOM 851 C CA . TYR A 1 106 ? -24.691 -5.958 51.334 1.00 70.94 106 TYR A CA 1
ATOM 852 C C . TYR A 1 106 ? -23.586 -5.389 50.427 1.00 70.94 106 TYR A C 1
ATOM 854 O O . TYR A 1 106 ? -23.863 -4.583 49.543 1.00 70.94 106 TYR A O 1
ATOM 862 N N . VAL A 1 107 ? -22.345 -5.870 50.574 1.00 75.44 107 VAL A N 1
ATOM 863 C CA . VAL A 1 107 ? -21.237 -5.525 49.660 1.00 75.44 107 VAL A CA 1
ATOM 864 C C . VAL A 1 107 ? -21.554 -5.952 48.225 1.00 75.44 107 VAL A C 1
ATOM 866 O O . VAL A 1 107 ? -21.261 -5.216 47.286 1.00 75.44 107 VAL A O 1
ATOM 869 N N . PHE A 1 108 ? -22.180 -7.117 48.051 1.00 79.56 108 PHE A N 1
ATOM 870 C CA . PHE A 1 108 ? -22.617 -7.590 46.742 1.00 79.56 108 PHE A CA 1
ATOM 871 C C . PHE A 1 108 ? -23.670 -6.653 46.131 1.00 79.56 108 PHE A C 1
ATOM 873 O O . PHE A 1 108 ? -23.498 -6.227 44.996 1.00 79.56 108 PHE A O 1
ATOM 880 N N . PHE A 1 109 ? -24.701 -6.251 46.879 1.00 81.31 109 PHE A N 1
ATOM 881 C CA . PHE A 1 109 ? -25.723 -5.315 46.388 1.00 81.31 109 PHE A CA 1
ATOM 882 C C . PHE A 1 109 ? -25.136 -3.965 45.948 1.00 81.31 109 PHE A C 1
ATOM 884 O O . PHE A 1 109 ? -25.508 -3.463 44.889 1.00 81.31 109 PHE A O 1
ATOM 891 N N . VAL A 1 110 ? -24.151 -3.435 46.684 1.00 77.19 110 VAL A N 1
ATOM 892 C CA . VAL A 1 110 ? -23.432 -2.207 46.294 1.00 77.19 110 VAL A CA 1
ATOM 893 C C . VAL A 1 110 ? -22.667 -2.380 44.983 1.00 77.19 110 VAL A C 1
ATOM 895 O O . VAL A 1 110 ? -22.695 -1.488 44.143 1.00 77.19 110 VAL A O 1
ATOM 898 N N . ILE A 1 111 ? -22.016 -3.527 44.766 1.00 80.00 111 ILE A N 1
ATOM 899 C CA . ILE A 1 111 ? -21.306 -3.807 43.505 1.00 80.00 111 ILE A CA 1
ATOM 900 C C . ILE A 1 111 ? -22.272 -3.827 42.310 1.00 80.00 111 ILE A C 1
ATOM 902 O O . ILE A 1 111 ? -21.893 -3.433 41.210 1.00 80.00 111 ILE A O 1
ATOM 906 N N . PHE A 1 112 ? -23.515 -4.265 42.515 1.00 81.75 112 PHE A N 1
ATOM 907 C CA . PHE A 1 112 ? -24.531 -4.332 41.463 1.00 81.75 112 PHE A CA 1
ATOM 908 C C . PHE A 1 112 ? -25.424 -3.087 41.375 1.00 81.75 112 PHE A C 1
ATOM 910 O O . PHE A 1 112 ? -26.411 -3.130 40.643 1.00 81.75 112 PHE A O 1
ATOM 917 N N . ASN A 1 113 ? -25.094 -1.994 42.083 1.00 78.00 113 ASN A N 1
ATOM 918 C CA . ASN A 1 113 ? -25.926 -0.784 42.160 1.00 78.00 113 ASN A CA 1
ATOM 919 C C . ASN A 1 113 ? -27.404 -1.103 42.458 1.00 78.00 113 ASN A C 1
ATOM 921 O O . ASN A 1 113 ? -28.314 -0.524 41.869 1.00 78.00 113 ASN A O 1
ATOM 925 N N . GLN A 1 114 ? -27.649 -2.069 43.342 1.00 84.44 114 GLN A N 1
ATOM 926 C CA . GLN A 1 114 ? -28.996 -2.402 43.784 1.00 84.44 114 GLN A CA 1
ATOM 927 C C . GLN A 1 114 ? -29.267 -1.757 45.138 1.00 84.44 114 GLN A C 1
ATOM 929 O O . GLN A 1 114 ? -28.477 -1.897 46.076 1.00 84.44 114 GLN A O 1
ATOM 934 N N . ASP A 1 115 ? -30.408 -1.080 45.240 1.00 78.56 115 ASP A N 1
ATOM 935 C CA . ASP A 1 115 ? -30.847 -0.454 46.479 1.00 78.56 115 ASP A CA 1
ATOM 936 C C . ASP A 1 115 ? -31.130 -1.530 47.527 1.00 78.56 115 ASP A C 1
ATOM 938 O O . ASP A 1 115 ? -32.047 -2.342 47.390 1.00 78.56 115 ASP A O 1
ATOM 942 N N . HIS A 1 116 ? -30.343 -1.535 48.600 1.00 80.12 116 HIS A N 1
ATOM 943 C CA . HIS A 1 116 ? -30.631 -2.353 49.766 1.00 80.12 116 HIS A CA 1
ATOM 944 C C . HIS A 1 116 ? -30.909 -1.452 50.961 1.00 80.12 116 HIS A C 1
ATOM 946 O O . HIS A 1 116 ? -30.079 -0.638 51.365 1.00 80.12 116 HIS A O 1
ATOM 952 N N . VAL A 1 117 ? -32.075 -1.636 51.575 1.00 80.00 117 VAL A N 1
ATOM 953 C CA . VAL A 1 117 ? -32.435 -0.930 52.804 1.00 80.00 117 VAL A CA 1
ATOM 954 C C . VAL A 1 117 ? -31.574 -1.489 53.936 1.00 80.00 117 VAL A C 1
ATOM 956 O O . VAL A 1 117 ? -31.657 -2.671 54.275 1.00 80.00 117 VAL A O 1
ATOM 959 N N . THR A 1 118 ? -30.679 -0.673 54.489 1.00 78.44 118 THR A N 1
ATOM 960 C CA . THR A 1 118 ? -29.901 -1.036 55.681 1.00 78.44 118 THR A CA 1
ATOM 961 C C . THR A 1 118 ? -30.798 -0.998 56.912 1.00 78.44 118 THR A C 1
ATOM 963 O O . THR A 1 118 ? -31.673 -0.141 57.023 1.00 78.44 118 THR A O 1
ATOM 966 N N . SER A 1 119 ? -30.567 -1.889 57.881 1.00 83.19 119 SER A N 1
ATOM 967 C CA . SER A 1 119 ? -31.276 -1.785 59.159 1.00 83.19 119 SER A CA 1
ATOM 968 C C . SER A 1 119 ? -30.893 -0.473 59.861 1.00 83.19 119 SER A C 1
ATOM 970 O O . SER A 1 119 ? -29.717 -0.091 59.911 1.00 83.19 119 SER A O 1
ATOM 972 N N . ALA A 1 120 ? -31.888 0.224 60.417 1.00 81.69 120 ALA A N 1
ATOM 973 C CA . ALA A 1 120 ? -31.713 1.547 61.026 1.00 81.69 120 ALA A CA 1
ATOM 974 C C . ALA A 1 120 ? -30.698 1.564 62.187 1.00 81.69 120 ALA A C 1
ATOM 976 O O . ALA A 1 120 ? -30.123 2.599 62.502 1.00 81.69 120 ALA A O 1
ATOM 977 N N . GLN A 1 121 ? -30.446 0.413 62.815 1.00 83.19 121 GLN A N 1
ATOM 978 C CA . GLN A 1 121 ? -29.523 0.289 63.945 1.00 83.19 121 GLN A CA 1
ATOM 979 C C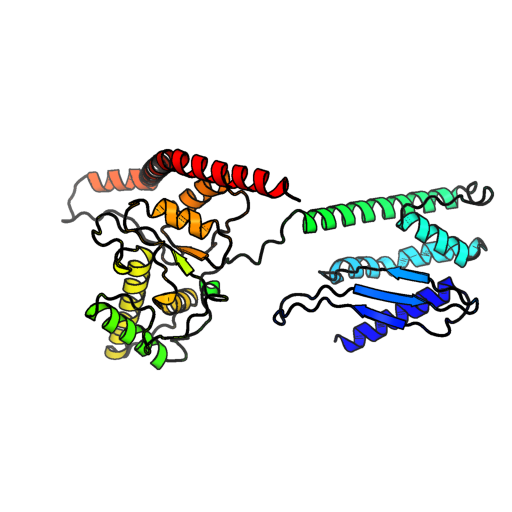 . GLN A 1 121 ? -28.044 0.284 63.533 1.00 83.19 121 GLN A C 1
ATOM 981 O O . GLN A 1 121 ? -27.187 0.704 64.308 1.00 83.19 121 GLN A O 1
ATOM 986 N N . ILE A 1 122 ? -27.721 -0.200 62.330 1.00 81.50 122 ILE A N 1
ATOM 987 C CA . ILE A 1 122 ? -26.330 -0.292 61.852 1.00 81.50 122 ILE A CA 1
ATOM 988 C C . ILE A 1 122 ? -25.921 1.016 61.169 1.00 81.50 122 ILE A C 1
ATOM 990 O O . ILE A 1 122 ? -24.778 1.462 61.301 1.00 81.50 122 ILE A O 1
ATOM 994 N N . SER A 1 123 ? -26.867 1.674 60.494 1.00 82.44 123 SER A N 1
ATOM 995 C CA . SER A 1 123 ? -26.609 2.897 59.734 1.00 82.44 123 SER A CA 1
ATOM 996 C C . SER A 1 123 ? -26.293 4.115 60.604 1.00 82.44 123 SER A C 1
ATOM 998 O O . SER A 1 123 ? -25.792 5.103 60.077 1.00 82.44 123 SER A O 1
ATOM 1000 N N . THR A 1 124 ? -26.544 4.094 61.915 1.00 88.12 124 THR A N 1
ATOM 1001 C CA . THR A 1 124 ? -26.251 5.219 62.825 1.00 88.12 124 THR A CA 1
ATOM 1002 C C . THR A 1 124 ? -24.793 5.272 63.280 1.00 88.12 124 THR A C 1
ATOM 1004 O O . THR A 1 124 ? -24.324 6.327 63.704 1.00 88.12 124 THR A O 1
ATOM 1007 N N . LYS A 1 125 ? -24.033 4.176 63.157 1.00 89.00 125 LYS A N 1
ATOM 1008 C CA . LYS A 1 125 ? -22.636 4.132 63.611 1.00 89.00 125 LYS A CA 1
ATOM 1009 C C . LYS A 1 125 ? -21.708 4.859 62.629 1.00 89.00 125 LYS A C 1
ATOM 1011 O O . LYS A 1 125 ? -21.590 4.473 61.468 1.00 89.00 125 LYS A O 1
ATOM 1016 N N . PHE A 1 126 ? -20.985 5.873 63.113 1.00 88.81 126 PHE A N 1
ATOM 1017 C CA . PHE A 1 126 ? -20.064 6.684 62.298 1.00 88.81 126 PHE A CA 1
ATOM 1018 C C . PHE A 1 126 ? -18.977 5.851 61.598 1.00 88.81 126 PHE A C 1
ATOM 1020 O O . PHE A 1 126 ? -18.716 6.041 60.414 1.00 88.81 126 PHE A O 1
ATOM 1027 N N . GLN A 1 127 ? -18.385 4.885 62.307 1.00 85.88 127 GLN A N 1
ATOM 1028 C CA . GLN A 1 127 ? -17.335 4.011 61.767 1.00 85.88 127 GLN A CA 1
ATOM 1029 C C . GLN A 1 127 ? -17.821 3.212 60.551 1.00 85.88 127 GLN A C 1
ATOM 1031 O O . GLN A 1 127 ? -17.109 3.110 59.553 1.00 85.88 127 GLN A O 1
ATOM 1036 N N . PHE A 1 128 ? -19.055 2.698 60.614 1.00 83.12 128 PHE A N 1
ATOM 1037 C CA . PHE A 1 128 ? -19.673 1.992 59.497 1.00 83.12 128 PHE A CA 1
ATOM 1038 C C . PHE A 1 128 ? -19.854 2.929 58.302 1.00 83.12 128 PHE A C 1
ATOM 1040 O O . PHE A 1 128 ? -19.428 2.586 57.205 1.00 83.12 128 PHE A O 1
ATOM 1047 N N . ARG A 1 129 ? -20.387 4.141 58.521 1.00 85.94 129 ARG A N 1
ATOM 1048 C CA . ARG A 1 129 ? -20.553 5.145 57.456 1.00 85.94 129 ARG A CA 1
ATOM 1049 C C . ARG A 1 129 ? -19.230 5.489 56.777 1.00 85.94 129 ARG A C 1
ATOM 1051 O O . ARG A 1 129 ? -19.174 5.491 55.558 1.00 85.94 129 ARG A O 1
ATOM 1058 N N . ALA A 1 130 ? -18.166 5.740 57.538 1.00 87.12 130 ALA A N 1
ATOM 1059 C CA . ALA A 1 130 ? -16.873 6.120 56.970 1.00 87.12 130 ALA A CA 1
ATOM 1060 C C . ALA A 1 130 ? -16.281 5.013 56.079 1.00 87.12 130 ALA A C 1
ATOM 1062 O O . ALA A 1 130 ? -15.922 5.268 54.928 1.00 87.12 130 ALA A O 1
ATOM 1063 N N . VAL A 1 131 ? -16.233 3.772 56.581 1.00 84.44 131 VAL A N 1
ATOM 1064 C CA . VAL A 1 131 ? -15.731 2.617 55.814 1.00 84.44 131 VAL A CA 1
ATOM 1065 C C . VAL A 1 131 ? -16.611 2.356 54.593 1.00 84.44 131 VAL A C 1
ATOM 1067 O O . VAL A 1 131 ? -16.098 2.133 53.497 1.00 84.44 131 VAL A O 1
ATOM 1070 N N . PHE A 1 132 ? -17.930 2.430 54.768 1.00 83.25 132 PHE A N 1
ATOM 1071 C CA . PHE A 1 132 ? -18.895 2.189 53.705 1.00 83.25 132 PHE A CA 1
ATOM 1072 C C . PHE A 1 132 ? -18.817 3.232 52.589 1.00 83.25 132 PHE A C 1
ATOM 1074 O O . PHE A 1 132 ? -18.840 2.865 51.417 1.00 83.25 132 PHE A O 1
ATOM 1081 N N . THR A 1 133 ? -18.683 4.516 52.924 1.00 85.38 133 THR A N 1
ATOM 1082 C CA . THR A 1 133 ? -18.552 5.593 51.935 1.00 85.38 133 THR A CA 1
ATOM 1083 C C . THR A 1 133 ? -17.272 5.439 51.121 1.00 85.38 133 THR A C 1
ATOM 1085 O O . THR A 1 133 ? -17.320 5.521 49.896 1.00 85.38 133 THR A O 1
ATOM 1088 N N . ILE A 1 134 ? -16.137 5.150 51.771 1.00 87.75 134 ILE A N 1
ATOM 1089 C CA . ILE A 1 134 ? -14.858 4.927 51.074 1.00 87.75 134 ILE A CA 1
ATOM 1090 C C . ILE A 1 134 ? -14.953 3.703 50.155 1.00 87.75 134 ILE A C 1
ATOM 1092 O O . ILE A 1 134 ? -14.528 3.759 49.001 1.00 87.75 134 ILE A O 1
ATOM 1096 N N . TRP A 1 135 ? -15.541 2.608 50.645 1.00 83.94 135 TRP A N 1
ATOM 1097 C CA . TRP A 1 135 ? -15.728 1.392 49.857 1.00 83.94 135 TRP A CA 1
ATOM 1098 C C . TRP A 1 135 ? -16.665 1.608 48.663 1.00 83.94 135 TRP A C 1
ATOM 1100 O O . TRP A 1 135 ? -16.333 1.223 47.546 1.00 83.94 135 TRP A O 1
ATOM 1110 N N . SER A 1 136 ? -17.805 2.267 48.872 1.00 84.06 136 SER A N 1
ATOM 1111 C CA . SER A 1 136 ? -18.783 2.546 47.813 1.00 84.06 136 SER A CA 1
ATOM 1112 C C . SER A 1 136 ? -18.201 3.465 46.743 1.00 84.06 136 SER A C 1
ATOM 1114 O O . SER A 1 136 ? -18.377 3.205 45.557 1.00 84.06 136 SER A O 1
ATOM 1116 N N . LEU A 1 137 ? -17.428 4.482 47.139 1.00 88.94 137 LEU A N 1
ATOM 1117 C CA . LEU A 1 137 ? -16.707 5.344 46.203 1.00 88.94 137 LEU A CA 1
ATOM 1118 C C . LEU A 1 137 ? -15.683 4.547 45.375 1.00 88.94 137 LEU A C 1
ATOM 1120 O O . LEU A 1 137 ? -15.575 4.741 44.163 1.00 88.94 137 LEU A O 1
ATOM 1124 N N . ALA A 1 138 ? -14.963 3.608 45.998 1.00 88.19 138 ALA A N 1
ATOM 1125 C CA . ALA A 1 138 ? -14.046 2.716 45.290 1.00 88.19 138 ALA A CA 1
ATOM 1126 C C . ALA A 1 138 ? -14.783 1.777 44.314 1.00 88.19 138 ALA A C 1
ATOM 1128 O O . ALA A 1 138 ? -14.330 1.583 43.188 1.00 88.19 138 ALA A O 1
ATOM 1129 N N . CYS A 1 139 ? -15.934 1.223 44.704 1.00 87.06 139 CYS A N 1
ATOM 1130 C CA . CYS A 1 139 ? -16.757 0.392 43.823 1.00 87.06 139 CYS A CA 1
ATOM 1131 C C . CYS A 1 139 ? -17.313 1.186 42.637 1.00 87.06 139 CYS A C 1
ATOM 1133 O O . CYS A 1 139 ? -17.194 0.719 41.506 1.00 87.06 139 CYS A O 1
ATOM 1135 N N . LEU A 1 140 ? -17.857 2.384 42.865 1.00 87.62 140 LEU A N 1
ATOM 1136 C CA . LEU A 1 140 ? -18.384 3.246 41.801 1.00 87.62 140 LEU A CA 1
ATOM 1137 C C . LEU A 1 140 ? -17.295 3.605 40.790 1.00 87.62 140 LEU A C 1
ATOM 1139 O O . LEU A 1 140 ? -17.441 3.330 39.604 1.00 87.62 140 LEU A O 1
ATOM 1143 N N . THR A 1 141 ? -16.152 4.101 41.269 1.00 91.31 141 THR A N 1
ATOM 1144 C CA . THR A 1 141 ? -15.021 4.453 40.394 1.00 91.31 141 THR A CA 1
ATOM 1145 C C . THR A 1 141 ? -14.505 3.256 39.594 1.00 91.31 141 THR A C 1
ATOM 1147 O O . THR A 1 141 ? -14.234 3.397 38.404 1.00 91.31 141 THR A O 1
ATOM 1150 N N . LEU A 1 142 ? -14.409 2.065 40.197 1.00 89.19 142 LEU A N 1
ATOM 1151 C CA . LEU A 1 142 ? -14.018 0.846 39.480 1.00 89.19 142 LEU A CA 1
ATOM 1152 C C . LEU A 1 142 ? -15.051 0.420 38.432 1.00 89.19 142 LEU A C 1
ATOM 1154 O O . LEU A 1 142 ? -14.664 -0.004 37.343 1.00 89.19 142 LEU A O 1
ATOM 1158 N N . THR A 1 143 ? -16.340 0.524 38.752 1.00 89.12 143 THR A N 1
ATOM 1159 C CA . THR A 1 143 ? -17.429 0.115 37.854 1.00 89.12 143 THR A CA 1
ATOM 1160 C C . THR A 1 143 ? -17.532 1.068 36.668 1.00 89.12 143 THR A C 1
ATOM 1162 O O . THR A 1 143 ? -17.598 0.601 35.533 1.00 89.12 143 THR A O 1
ATOM 1165 N N . ASP A 1 144 ? -17.422 2.377 36.899 1.00 90.81 144 ASP A N 1
ATOM 1166 C CA . ASP A 1 144 ? -17.399 3.393 35.842 1.00 90.81 144 ASP A CA 1
ATOM 1167 C C . ASP A 1 144 ? -16.172 3.243 34.938 1.00 90.81 144 ASP A C 1
ATOM 1169 O O . ASP A 1 144 ? -16.281 3.330 33.715 1.00 90.81 144 ASP A O 1
ATOM 1173 N N . HIS A 1 145 ? -14.997 2.949 35.507 1.00 92.31 145 HIS A N 1
ATOM 1174 C CA . HIS A 1 145 ? -13.791 2.713 34.711 1.00 92.31 145 HIS A CA 1
ATOM 1175 C C . HIS A 1 145 ? -13.905 1.429 33.881 1.00 92.31 145 HIS A C 1
ATOM 1177 O O . HIS A 1 145 ? -13.531 1.408 32.707 1.00 92.31 145 HIS A O 1
ATOM 1183 N N . TYR A 1 146 ? -14.456 0.362 34.470 1.00 92.88 146 TYR A N 1
ATOM 1184 C CA . TYR A 1 146 ? -14.723 -0.884 33.758 1.00 92.88 146 TYR A CA 1
ATOM 1185 C C . TYR A 1 146 ? -15.728 -0.675 32.624 1.00 92.88 146 TYR A C 1
ATOM 1187 O O . TYR A 1 146 ? -15.479 -1.122 31.506 1.00 92.88 146 TYR A O 1
ATOM 1195 N N . LEU A 1 147 ? -16.827 0.035 32.886 1.00 91.56 147 LEU A N 1
ATOM 1196 C CA . LEU A 1 147 ? -17.841 0.345 31.888 1.00 91.56 147 LEU A CA 1
ATOM 1197 C C . LEU A 1 147 ? -17.267 1.233 30.779 1.00 91.56 147 LEU A C 1
ATOM 1199 O O . LEU A 1 147 ? -17.510 0.960 29.610 1.00 91.56 147 LEU A O 1
ATOM 1203 N N . GLY A 1 148 ? -16.442 2.227 31.114 1.00 91.81 148 GLY A N 1
ATOM 1204 C CA . GLY A 1 148 ? -15.751 3.072 30.139 1.00 91.81 148 GLY A CA 1
ATOM 1205 C C . GLY A 1 148 ? -14.829 2.277 29.213 1.00 91.81 148 GLY A C 1
ATOM 1206 O O . GLY A 1 148 ? -14.859 2.475 27.997 1.00 91.81 148 GLY A O 1
ATOM 1207 N N . VAL A 1 149 ? -14.061 1.326 29.755 1.00 87.69 149 VAL A N 1
ATOM 1208 C CA . VAL A 1 149 ? -13.223 0.420 28.950 1.00 87.69 149 VAL A CA 1
ATOM 1209 C C . VAL A 1 149 ? -14.081 -0.546 28.132 1.00 87.69 149 VAL A C 1
ATOM 1211 O O . VAL A 1 149 ? -13.815 -0.726 26.952 1.00 87.69 149 VAL A O 1
ATOM 1214 N N . ALA A 1 150 ? -15.134 -1.127 28.709 1.00 87.38 150 ALA A N 1
ATOM 1215 C CA . ALA A 1 150 ? -16.015 -2.057 28.006 1.00 87.38 150 ALA A CA 1
ATOM 1216 C C . ALA A 1 150 ? -16.783 -1.376 26.862 1.00 87.38 150 ALA A C 1
ATOM 1218 O O . ALA A 1 150 ? -16.882 -1.934 25.773 1.00 87.38 150 ALA A O 1
ATOM 1219 N N . ILE A 1 151 ? -17.284 -0.156 27.079 1.00 88.19 151 ILE A N 1
ATOM 1220 C CA . ILE A 1 151 ? -17.887 0.671 26.030 1.00 88.19 151 ILE A CA 1
ATOM 1221 C C . ILE A 1 151 ? -16.829 1.009 24.989 1.00 88.19 151 ILE A C 1
ATOM 1223 O O . ILE A 1 151 ? -17.107 0.851 23.807 1.00 88.19 151 ILE A O 1
ATOM 1227 N N . SER A 1 152 ? -15.621 1.417 25.386 1.00 81.06 152 SER A N 1
ATOM 1228 C CA . SER A 1 152 ? -14.537 1.689 24.434 1.00 81.06 152 SER A CA 1
ATOM 1229 C C . SER A 1 152 ? -14.205 0.453 23.596 1.00 81.06 152 SER A C 1
ATOM 1231 O O . SER A 1 152 ? -14.076 0.579 22.392 1.00 81.06 152 SER A O 1
ATOM 1233 N N . ASP A 1 153 ? -14.169 -0.746 24.174 1.00 77.00 153 ASP A N 1
ATOM 1234 C CA . ASP A 1 153 ? -13.920 -2.000 23.447 1.00 77.00 153 ASP A CA 1
ATOM 1235 C C . ASP A 1 153 ? -15.085 -2.415 22.527 1.00 77.00 153 ASP A C 1
ATOM 1237 O O . ASP A 1 153 ? -14.873 -3.094 21.521 1.00 77.00 153 ASP A O 1
ATOM 1241 N N . LEU A 1 154 ? -16.322 -2.043 22.872 1.00 79.56 154 LEU A N 1
ATOM 1242 C CA . LEU A 1 154 ? -17.513 -2.315 22.058 1.00 79.56 154 LEU A CA 1
ATOM 1243 C C . LEU A 1 154 ? -17.721 -1.273 20.950 1.00 79.56 154 LEU A C 1
ATOM 1245 O O . LEU A 1 154 ? -18.275 -1.599 19.902 1.00 79.56 154 LEU A O 1
ATOM 1249 N N . THR A 1 155 ? -17.306 -0.028 21.188 1.00 77.38 155 THR A N 1
ATOM 1250 C CA . THR A 1 155 ? -17.507 1.120 20.285 1.00 77.38 155 THR A CA 1
ATOM 1251 C C . THR A 1 155 ? -16.292 1.402 19.412 1.00 77.38 155 THR A C 1
ATOM 1253 O O . THR A 1 155 ? -16.456 1.827 18.270 1.00 77.38 155 THR A O 1
ATOM 1256 N N . ALA A 1 156 ? -15.082 1.128 19.899 1.00 67.06 156 ALA A N 1
ATOM 1257 C CA . ALA A 1 156 ? -13.884 1.085 19.085 1.00 67.06 156 ALA A CA 1
ATOM 1258 C C . ALA A 1 156 ? -13.805 -0.327 18.499 1.00 67.06 156 ALA A C 1
ATOM 1260 O O . ALA A 1 156 ? -13.503 -1.266 19.238 1.00 67.06 156 ALA A O 1
ATOM 1261 N N . PRO A 1 157 ? -14.089 -0.527 17.198 1.00 58.09 157 PRO A N 1
ATOM 1262 C CA . PRO A 1 157 ? -13.820 -1.811 16.574 1.00 58.09 157 PRO A CA 1
ATOM 1263 C C . PRO A 1 157 ? -12.352 -2.122 16.850 1.00 58.09 157 PRO A C 1
ATOM 1265 O O . PRO A 1 157 ? -11.486 -1.378 16.387 1.00 58.09 157 PRO A O 1
ATOM 1268 N N . LEU A 1 158 ? -12.096 -3.152 17.674 1.00 55.72 158 LEU A N 1
ATOM 1269 C CA . LEU A 1 158 ? -10.757 -3.637 18.012 1.00 55.72 158 LEU A CA 1
ATOM 1270 C C . LEU A 1 158 ? -9.903 -3.491 16.764 1.00 55.72 158 LEU A C 1
ATOM 1272 O O . LEU A 1 158 ? -10.278 -4.100 15.758 1.00 55.72 158 LEU A O 1
ATOM 1276 N N . GLU A 1 159 ? -8.832 -2.684 16.810 1.00 55.47 159 GLU A N 1
ATOM 1277 C CA . GLU A 1 159 ? -7.962 -2.496 15.649 1.00 55.47 159 GLU A CA 1
ATOM 1278 C C . GLU A 1 159 ? -7.619 -3.886 15.126 1.00 55.47 159 GLU A C 1
ATOM 1280 O O . GLU A 1 159 ? -6.889 -4.653 15.767 1.00 55.47 159 GLU A O 1
ATOM 1285 N N . ALA A 1 160 ? -8.255 -4.258 14.014 1.00 59.72 160 ALA A N 1
ATOM 1286 C CA . ALA A 1 160 ? -8.098 -5.567 13.428 1.00 59.72 160 ALA A CA 1
ATOM 1287 C C . ALA A 1 160 ? -6.622 -5.636 13.095 1.00 59.72 160 ALA A C 1
ATOM 1289 O O . ALA A 1 160 ? -6.197 -4.861 12.246 1.00 59.72 160 ALA A O 1
ATOM 1290 N N . THR A 1 161 ? -5.871 -6.456 13.847 1.00 65.06 161 THR A N 1
ATOM 1291 C CA . THR A 1 161 ? -4.399 -6.509 13.881 1.00 65.06 161 THR A CA 1
ATOM 1292 C C . THR A 1 161 ? -3.812 -5.890 12.625 1.00 65.06 161 THR A C 1
ATOM 1294 O O . THR A 1 161 ? -3.805 -6.533 11.570 1.00 65.06 161 THR A O 1
ATOM 1297 N N . SER A 1 162 ? -3.461 -4.606 12.720 1.00 76.31 162 SER A N 1
ATOM 1298 C CA . SER A 1 162 ? -3.191 -3.818 11.529 1.00 76.31 162 SER A CA 1
ATOM 1299 C C . SER A 1 162 ? -1.921 -4.342 10.876 1.00 76.31 162 SER A C 1
ATOM 1301 O O . SER A 1 162 ? -0.947 -4.716 11.544 1.00 76.31 162 SER A O 1
ATOM 1303 N N . VAL A 1 163 ? -1.949 -4.439 9.549 1.00 88.50 163 VAL A N 1
ATOM 1304 C CA . VAL A 1 163 ? -0.777 -4.855 8.783 1.00 88.50 163 VAL A CA 1
ATOM 1305 C C . VAL A 1 163 ? 0.241 -3.725 8.862 1.00 88.50 163 VAL A C 1
ATOM 1307 O O . VAL A 1 163 ? 0.136 -2.725 8.158 1.00 88.50 163 VAL A O 1
ATOM 1310 N N . SER A 1 164 ? 1.211 -3.872 9.759 1.00 88.31 164 SER A N 1
ATOM 1311 C CA . SER A 1 164 ? 2.240 -2.860 10.024 1.00 88.31 164 SER A CA 1
ATOM 1312 C C . SER A 1 164 ? 3.530 -3.124 9.257 1.00 88.31 164 SER A C 1
ATOM 1314 O O . SER A 1 164 ? 4.307 -2.194 9.047 1.00 88.31 164 SER A O 1
ATOM 1316 N N . ARG A 1 165 ? 3.758 -4.380 8.842 1.00 91.19 165 ARG A N 1
ATOM 1317 C CA . ARG A 1 165 ? 4.986 -4.817 8.166 1.00 91.19 165 ARG A CA 1
ATOM 1318 C C . ARG A 1 165 ? 4.702 -5.452 6.816 1.00 91.19 165 ARG A C 1
ATOM 1320 O O . ARG A 1 165 ? 3.766 -6.242 6.684 1.00 91.19 165 ARG A O 1
ATOM 1327 N N . PHE A 1 166 ? 5.585 -5.236 5.843 1.00 89.38 166 PHE A N 1
ATOM 1328 C CA . PHE A 1 166 ? 5.463 -5.841 4.509 1.00 89.38 166 PHE A CA 1
ATOM 1329 C C . PHE A 1 166 ? 5.466 -7.368 4.549 1.00 89.38 166 PHE A C 1
ATOM 1331 O O . PHE A 1 166 ? 4.755 -8.016 3.785 1.00 89.38 166 PHE A O 1
ATOM 1338 N N . ALA A 1 167 ? 6.208 -7.955 5.488 1.00 91.00 167 ALA A N 1
ATOM 1339 C CA . ALA A 1 167 ? 6.257 -9.402 5.659 1.00 91.00 167 ALA A CA 1
ATOM 1340 C C . ALA A 1 167 ? 4.894 -10.027 6.002 1.00 91.00 167 ALA A C 1
ATOM 1342 O O . ALA A 1 167 ? 4.706 -11.212 5.750 1.00 91.00 167 ALA A O 1
ATOM 1343 N N . GLN A 1 168 ? 3.951 -9.255 6.554 1.00 92.19 168 GLN A N 1
ATOM 1344 C CA . GLN A 1 168 ? 2.604 -9.727 6.891 1.00 92.19 168 GLN A CA 1
ATOM 1345 C C . GLN A 1 168 ? 1.663 -9.766 5.674 1.00 92.19 168 GLN A C 1
ATOM 1347 O O . GLN A 1 168 ? 0.640 -10.447 5.730 1.00 92.19 168 GLN A O 1
ATOM 1352 N N . LEU A 1 169 ? 2.013 -9.098 4.565 1.00 92.56 169 LEU A N 1
ATOM 1353 C CA . LEU A 1 169 ? 1.248 -9.159 3.309 1.00 92.56 169 LEU A CA 1
ATOM 1354 C C . LEU A 1 169 ? 1.389 -10.514 2.603 1.00 92.56 169 LEU A C 1
ATOM 1356 O O . LEU A 1 169 ? 0.574 -10.870 1.751 1.00 92.56 169 LEU A O 1
ATOM 1360 N N . THR A 1 170 ? 2.416 -11.284 2.963 1.00 90.81 170 THR A N 1
ATOM 1361 C CA . THR A 1 170 ? 2.702 -12.592 2.374 1.00 90.81 170 THR A CA 1
ATOM 1362 C C . THR A 1 170 ? 2.806 -13.665 3.424 1.00 90.81 170 THR A C 1
ATOM 1364 O O . THR A 1 170 ? 3.418 -13.475 4.471 1.00 90.81 170 THR A O 1
ATOM 1367 N N . LYS A 1 171 ? 2.351 -14.864 3.080 1.00 88.50 171 LYS A N 1
ATOM 1368 C CA . LYS A 1 171 ? 2.841 -16.054 3.766 1.00 88.50 171 LYS A CA 1
ATOM 1369 C C . LYS A 1 171 ? 4.292 -16.297 3.343 1.00 88.50 171 LYS A C 1
ATOM 1371 O O . LYS A 1 171 ? 4.589 -16.153 2.153 1.00 88.50 171 LYS A O 1
ATOM 1376 N N . PRO A 1 172 ? 5.190 -16.675 4.268 1.00 77.25 172 PRO A N 1
ATOM 1377 C CA . PRO A 1 172 ? 6.542 -17.069 3.910 1.00 77.25 172 PRO A CA 1
ATOM 1378 C C . PRO A 1 172 ? 6.457 -18.339 3.066 1.00 77.25 172 PRO A C 1
ATOM 1380 O O . PRO A 1 172 ? 6.297 -19.440 3.582 1.00 77.25 172 PRO A O 1
ATOM 1383 N N . PHE A 1 173 ? 6.500 -18.166 1.753 1.00 76.75 173 PHE A N 1
ATOM 1384 C CA . PHE A 1 173 ? 6.517 -19.275 0.814 1.00 76.75 173 PHE A CA 1
ATOM 1385 C C . PHE A 1 173 ? 7.957 -19.671 0.513 1.00 76.75 173 PHE A C 1
ATOM 1387 O O . PHE A 1 173 ? 8.352 -20.824 0.652 1.00 76.75 173 PHE A O 1
ATOM 1394 N N . CYS A 1 174 ? 8.745 -18.666 0.153 1.00 75.44 174 CYS A N 1
ATOM 1395 C CA . CYS A 1 174 ? 10.144 -18.795 -0.167 1.00 75.44 174 CYS A CA 1
ATOM 1396 C C . CYS A 1 174 ? 10.983 -18.194 0.950 1.00 75.44 174 CYS A C 1
ATOM 1398 O O . CYS A 1 174 ? 10.762 -17.045 1.332 1.00 75.44 174 CYS A O 1
ATOM 1400 N N . ASN A 1 175 ? 11.996 -18.918 1.417 1.00 81.75 175 ASN A N 1
ATOM 1401 C CA . ASN A 1 175 ? 13.146 -18.284 2.047 1.00 81.75 175 ASN A CA 1
ATOM 1402 C C . ASN A 1 175 ? 14.361 -18.552 1.153 1.00 81.75 175 ASN A C 1
ATOM 1404 O O . ASN A 1 175 ? 14.940 -19.630 1.267 1.00 81.75 175 ASN A O 1
ATOM 1408 N N . PRO A 1 176 ? 14.765 -17.614 0.280 1.00 75.06 176 PRO A N 1
ATOM 1409 C CA . PRO A 1 176 ? 15.868 -17.822 -0.658 1.00 75.06 176 PRO A CA 1
ATOM 1410 C C . PRO A 1 176 ? 17.208 -18.114 0.027 1.00 75.06 176 PRO A C 1
ATOM 1412 O O . PRO A 1 176 ? 18.085 -18.722 -0.583 1.00 75.06 176 PRO A O 1
ATOM 1415 N N . ASN A 1 177 ? 17.359 -17.715 1.296 1.00 79.88 177 ASN A N 1
ATOM 1416 C CA . ASN A 1 177 ? 18.552 -18.016 2.085 1.00 79.88 177 ASN A CA 1
ATOM 1417 C C . ASN A 1 177 ? 18.606 -19.509 2.472 1.00 79.88 177 ASN A C 1
ATOM 1419 O O . ASN A 1 177 ? 19.691 -20.049 2.666 1.00 79.88 177 ASN A O 1
ATOM 1423 N N . LYS A 1 178 ? 17.450 -20.185 2.572 1.00 83.44 178 LYS A N 1
ATOM 1424 C CA . LYS A 1 178 ? 17.341 -21.617 2.911 1.00 83.44 178 LYS A CA 1
ATOM 1425 C C . LYS A 1 178 ? 17.074 -22.498 1.688 1.00 83.44 178 LYS A C 1
ATOM 1427 O O . LYS A 1 178 ? 17.656 -23.568 1.564 1.00 83.44 178 LYS A O 1
ATOM 1432 N N . ASP A 1 179 ? 16.218 -22.045 0.776 1.00 84.94 179 ASP A N 1
ATOM 1433 C CA . ASP A 1 179 ? 15.799 -22.773 -0.418 1.00 84.94 179 ASP A CA 1
ATOM 1434 C C . ASP A 1 179 ? 16.293 -22.077 -1.695 1.00 84.94 179 ASP A C 1
ATOM 1436 O O . ASP A 1 179 ? 15.663 -21.168 -2.244 1.00 84.94 179 ASP A O 1
ATOM 1440 N N . LYS A 1 180 ? 17.432 -22.560 -2.206 1.00 77.69 180 LYS A N 1
ATOM 1441 C CA . LYS A 1 180 ? 18.030 -22.080 -3.461 1.00 77.69 180 LYS A CA 1
ATOM 1442 C C . LYS A 1 180 ? 17.140 -22.351 -4.681 1.00 77.69 180 LYS A C 1
ATOM 1444 O O . LYS A 1 180 ? 17.190 -21.573 -5.636 1.00 77.69 180 LYS A O 1
ATOM 1449 N N . LYS A 1 181 ? 16.348 -23.434 -4.674 1.00 83.19 181 LYS A N 1
ATOM 1450 C CA . LYS A 1 181 ? 15.474 -23.795 -5.807 1.00 83.19 181 LYS A CA 1
ATOM 1451 C C . LYS A 1 181 ? 14.327 -22.806 -5.928 1.00 83.19 181 LYS A C 1
ATOM 1453 O O . LYS A 1 181 ? 13.889 -22.505 -7.035 1.00 83.19 181 LYS A O 1
ATOM 1458 N N . CYS A 1 182 ? 13.868 -22.271 -4.806 1.00 80.88 182 CYS A N 1
ATOM 1459 C CA . CYS A 1 182 ? 12.749 -21.355 -4.803 1.00 80.88 182 CYS A CA 1
ATOM 1460 C C . CYS A 1 182 ? 13.043 -20.041 -5.554 1.00 80.88 182 CYS A C 1
ATOM 1462 O O . CYS A 1 182 ? 12.266 -19.661 -6.426 1.00 80.88 182 CYS A O 1
ATOM 1464 N N . LEU A 1 183 ? 14.206 -19.411 -5.341 1.00 77.81 183 LEU A N 1
ATOM 1465 C CA . LEU A 1 183 ? 14.587 -18.214 -6.109 1.00 77.81 183 LEU A CA 1
ATOM 1466 C C . LEU A 1 183 ? 14.708 -18.502 -7.615 1.00 77.81 183 LEU A C 1
ATOM 1468 O O . LEU A 1 183 ? 14.333 -17.676 -8.446 1.00 77.81 183 LEU A O 1
ATOM 1472 N N . GLN A 1 184 ? 15.212 -19.688 -7.973 1.00 80.81 184 GLN A N 1
ATOM 1473 C CA . GLN A 1 184 ? 15.288 -20.124 -9.366 1.00 80.81 184 GLN A CA 1
ATOM 1474 C C . GLN A 1 184 ? 13.894 -20.293 -9.979 1.00 80.81 184 GLN A C 1
ATOM 1476 O O . GLN A 1 184 ? 13.700 -19.883 -11.119 1.00 80.81 184 GLN A O 1
ATOM 1481 N N . LYS A 1 185 ? 12.920 -20.827 -9.229 1.00 81.81 185 LYS A N 1
ATOM 1482 C CA . LYS A 1 185 ? 11.515 -20.883 -9.659 1.00 81.81 185 LYS A CA 1
ATOM 1483 C C . LYS A 1 185 ? 10.922 -19.484 -9.826 1.00 81.81 185 LYS A C 1
ATOM 1485 O O . LYS A 1 185 ? 10.296 -19.231 -10.850 1.00 81.81 185 LYS A O 1
ATOM 1490 N N . SER A 1 186 ? 11.167 -18.561 -8.891 1.00 77.50 186 SER A N 1
ATOM 1491 C CA . SER A 1 186 ? 10.676 -17.174 -8.991 1.00 77.50 186 SER A CA 1
ATOM 1492 C C . SER A 1 186 ? 11.235 -16.467 -10.221 1.00 77.50 186 SER A C 1
ATOM 1494 O O . SER A 1 186 ? 10.523 -15.729 -10.898 1.00 77.50 186 SER A O 1
ATOM 1496 N N . TYR A 1 187 ? 12.497 -16.733 -10.555 1.00 78.81 187 TYR A N 1
ATOM 1497 C CA . TYR A 1 187 ? 13.104 -16.194 -11.763 1.00 78.81 187 TYR A CA 1
ATOM 1498 C C . TYR A 1 187 ? 12.651 -16.894 -13.046 1.00 78.81 187 TYR A C 1
ATOM 1500 O O . TYR A 1 187 ? 12.447 -16.233 -14.057 1.00 78.81 187 TYR A O 1
ATOM 1508 N N . ALA A 1 188 ? 12.490 -18.219 -13.038 1.00 81.06 188 ALA A N 1
ATOM 1509 C CA . ALA A 1 188 ? 11.941 -18.942 -14.184 1.00 81.06 188 ALA A CA 1
ATOM 1510 C C . ALA A 1 188 ? 10.538 -18.420 -14.516 1.00 81.06 188 ALA A C 1
ATOM 1512 O O . ALA A 1 188 ? 10.234 -18.176 -15.682 1.00 81.06 188 ALA A O 1
ATOM 1513 N N . TYR A 1 189 ? 9.746 -18.150 -13.476 1.00 76.00 189 TYR A N 1
ATOM 1514 C CA . TYR A 1 189 ? 8.462 -17.480 -13.590 1.00 76.00 189 TYR A CA 1
ATOM 1515 C C . TYR A 1 189 ? 8.603 -16.076 -14.213 1.00 76.00 189 TYR A C 1
ATOM 1517 O O . TYR A 1 189 ? 7.980 -15.806 -15.235 1.00 76.00 189 TYR A O 1
ATOM 1525 N N . PHE A 1 190 ? 9.500 -15.223 -13.699 1.00 75.44 190 PHE A N 1
ATOM 1526 C CA . PHE A 1 190 ? 9.820 -13.915 -14.304 1.00 75.44 190 PHE A CA 1
ATOM 1527 C C . PHE A 1 190 ? 10.207 -14.014 -15.795 1.00 75.44 190 PHE A C 1
ATOM 1529 O O . PHE A 1 190 ? 9.771 -13.223 -16.632 1.00 75.44 190 PHE A O 1
ATOM 1536 N N . ALA A 1 191 ? 11.058 -14.980 -16.148 1.00 77.88 191 ALA A N 1
ATOM 1537 C CA . ALA A 1 191 ? 11.535 -15.163 -17.515 1.00 77.88 191 ALA A CA 1
ATOM 1538 C C . ALA A 1 191 ? 10.415 -15.636 -18.453 1.00 77.88 191 ALA A C 1
ATOM 1540 O O . ALA A 1 191 ? 10.423 -15.296 -19.638 1.00 77.88 191 ALA A O 1
ATOM 1541 N N . PHE A 1 192 ? 9.461 -16.405 -17.926 1.00 77.31 192 PHE A N 1
ATOM 1542 C CA . PHE A 1 192 ? 8.274 -16.846 -18.646 1.00 77.31 192 PHE A CA 1
ATOM 1543 C C . PHE A 1 192 ? 7.272 -15.705 -18.853 1.00 77.31 192 PHE A C 1
ATOM 1545 O O . PHE A 1 192 ? 6.807 -15.508 -19.977 1.00 77.31 192 PHE A O 1
ATOM 1552 N N . ASP A 1 193 ? 7.019 -14.913 -17.807 1.00 72.50 193 ASP A N 1
ATOM 1553 C CA . ASP A 1 193 ? 6.176 -13.710 -17.827 1.00 72.50 193 ASP A CA 1
ATOM 1554 C C . ASP A 1 193 ? 6.598 -12.758 -18.959 1.00 72.50 193 ASP A C 1
ATOM 1556 O O . ASP A 1 193 ? 5.805 -12.409 -19.836 1.00 72.50 193 ASP A O 1
ATOM 1560 N N . ARG A 1 194 ? 7.908 -12.488 -19.061 1.00 72.88 194 ARG A N 1
ATOM 1561 C CA . ARG A 1 194 ? 8.489 -11.667 -20.136 1.00 72.88 194 ARG A CA 1
ATOM 1562 C C . ARG A 1 194 ? 8.180 -12.180 -21.550 1.00 72.88 194 ARG A C 1
ATOM 1564 O O . ARG A 1 194 ? 8.113 -11.375 -22.477 1.00 72.88 194 ARG A O 1
ATOM 1571 N N . LYS A 1 195 ? 8.055 -13.498 -21.742 1.00 76.81 195 LYS A N 1
ATOM 1572 C CA . LYS A 1 195 ? 7.880 -14.108 -23.071 1.00 76.81 195 LYS A CA 1
ATOM 1573 C C . LYS A 1 195 ? 6.425 -14.153 -23.524 1.00 76.81 195 LYS A C 1
ATOM 1575 O O . LYS A 1 195 ? 6.186 -14.007 -24.718 1.00 76.81 195 LYS A O 1
ATOM 1580 N N . LYS A 1 196 ? 5.470 -14.390 -22.617 1.00 70.94 196 LYS A N 1
ATOM 1581 C CA . LYS A 1 196 ? 4.083 -14.680 -23.020 1.00 70.94 196 LYS A CA 1
ATOM 1582 C C . LYS A 1 196 ? 3.138 -13.479 -23.059 1.00 70.94 196 LYS A C 1
ATOM 1584 O O . LYS A 1 196 ? 2.108 -13.619 -23.706 1.00 70.94 196 LYS A O 1
ATOM 1589 N N . LYS A 1 197 ? 3.448 -12.333 -22.431 1.00 65.69 197 LYS A N 1
ATOM 1590 C CA . LYS A 1 197 ? 2.573 -11.129 -22.374 1.00 65.69 197 LYS A CA 1
ATOM 1591 C C . LYS A 1 197 ? 1.100 -11.391 -21.958 1.00 65.69 197 LYS A C 1
ATOM 1593 O O . LYS A 1 197 ? 0.274 -10.497 -22.084 1.00 65.69 197 LYS A O 1
ATOM 1598 N N . ALA A 1 198 ? 0.740 -12.593 -21.505 1.00 59.03 198 ALA A N 1
ATOM 1599 C CA . ALA A 1 198 ? -0.645 -13.034 -21.331 1.00 59.03 198 ALA A CA 1
ATOM 1600 C C . ALA A 1 198 ? -1.011 -13.159 -19.848 1.00 59.03 198 ALA A C 1
ATOM 1602 O O . ALA A 1 198 ? -0.160 -13.457 -19.022 1.00 59.03 198 ALA A O 1
ATOM 1603 N N . SER A 1 199 ? -2.287 -12.959 -19.509 1.00 57.84 199 SER A N 1
ATOM 1604 C CA . SER A 1 199 ? -2.794 -12.982 -18.130 1.00 57.84 199 SER A CA 1
ATOM 1605 C C . SER A 1 199 ? -2.691 -14.374 -17.481 1.00 57.84 199 SER A C 1
ATOM 1607 O O . SER A 1 199 ? -3.232 -15.364 -17.968 1.00 57.84 199 SER A O 1
ATOM 1609 N N . PHE A 1 200 ? -1.988 -14.441 -16.348 1.00 60.16 200 PHE A N 1
ATOM 1610 C CA . PHE A 1 200 ? -1.401 -15.652 -15.758 1.00 60.16 200 PHE A CA 1
ATOM 1611 C C . PHE A 1 200 ? -2.233 -16.374 -14.690 1.00 60.16 200 PHE A C 1
ATOM 1613 O O . PHE A 1 200 ? -1.694 -17.156 -13.902 1.00 60.16 200 PHE A O 1
ATOM 1620 N N . ARG A 1 201 ? -3.545 -16.140 -14.615 1.00 62.72 201 ARG A N 1
ATOM 1621 C CA . ARG A 1 201 ? -4.329 -16.595 -13.450 1.00 62.72 201 ARG A CA 1
ATOM 1622 C C . ARG A 1 201 ? -4.352 -18.127 -13.240 1.00 62.72 201 ARG A C 1
ATOM 1624 O O . ARG A 1 201 ? -4.531 -18.545 -12.099 1.00 62.72 201 ARG A O 1
ATOM 1631 N N . ASN A 1 202 ? -4.065 -18.939 -14.267 1.00 61.56 202 ASN A N 1
ATOM 1632 C CA . ASN A 1 202 ? -4.196 -20.409 -14.240 1.00 61.56 202 ASN A CA 1
ATOM 1633 C C . ASN A 1 202 ? -2.905 -21.218 -14.515 1.00 61.56 202 ASN A C 1
ATOM 1635 O O . ASN A 1 202 ? -2.989 -22.371 -14.929 1.00 61.56 202 ASN A O 1
ATOM 1639 N N . ASP A 1 203 ? -1.707 -20.665 -14.303 1.00 65.50 203 ASP A N 1
ATOM 1640 C CA . ASP A 1 203 ? -0.468 -21.408 -14.612 1.00 65.50 203 ASP A CA 1
ATOM 1641 C C . ASP A 1 203 ? -0.132 -22.503 -13.571 1.00 65.50 203 ASP A C 1
ATOM 1643 O O . ASP A 1 203 ? -0.068 -22.236 -12.369 1.00 65.50 203 ASP A O 1
ATOM 1647 N N . SER A 1 204 ? 0.156 -23.727 -14.028 1.00 69.25 204 SER A N 1
ATOM 1648 C CA . SER A 1 204 ? 0.690 -24.827 -13.206 1.00 69.25 204 SER A CA 1
ATOM 1649 C C . SER A 1 204 ? 2.076 -24.524 -12.625 1.00 69.25 204 SER A C 1
ATOM 1651 O O . SER A 1 204 ? 2.500 -25.166 -11.666 1.00 69.25 204 SER A O 1
ATOM 1653 N N . ASN A 1 205 ? 2.780 -23.533 -13.178 1.00 68.56 205 ASN A N 1
ATOM 1654 C CA . ASN A 1 205 ? 4.091 -23.076 -12.714 1.00 68.56 205 ASN A CA 1
ATOM 1655 C C . ASN A 1 205 ? 4.020 -22.024 -11.596 1.00 68.56 205 ASN A C 1
ATOM 1657 O O . ASN A 1 205 ? 5.030 -21.383 -11.289 1.00 68.56 205 ASN A O 1
ATOM 1661 N N . GLN A 1 206 ? 2.848 -21.818 -10.989 1.00 71.44 206 GLN A N 1
ATOM 1662 C CA . GLN A 1 206 ? 2.712 -20.946 -9.827 1.00 71.44 206 GLN A CA 1
ATOM 1663 C C . GLN A 1 206 ? 3.702 -21.346 -8.733 1.00 71.44 206 GLN A C 1
ATOM 1665 O O . GLN A 1 206 ? 3.843 -22.519 -8.388 1.00 71.44 206 GLN A O 1
ATOM 1670 N N . LEU A 1 207 ? 4.361 -20.340 -8.148 1.00 75.38 207 LEU A N 1
ATOM 1671 C CA . LEU A 1 207 ? 5.221 -20.542 -6.984 1.00 75.38 207 LEU A CA 1
ATOM 1672 C C . LEU A 1 207 ? 4.434 -21.254 -5.884 1.00 75.38 207 LEU A C 1
ATOM 1674 O O . LEU A 1 207 ? 4.870 -22.277 -5.370 1.00 75.38 207 LEU A O 1
ATOM 1678 N N . ARG A 1 208 ? 3.230 -20.757 -5.600 1.00 85.56 208 ARG A N 1
ATOM 1679 C CA . ARG A 1 208 ? 2.300 -21.329 -4.629 1.00 85.56 208 ARG A CA 1
ATOM 1680 C C . ARG A 1 208 ? 0.868 -21.116 -5.081 1.00 85.56 208 ARG A C 1
ATOM 1682 O O . ARG A 1 208 ? 0.586 -20.122 -5.744 1.00 85.56 208 ARG A O 1
ATOM 1689 N N . LYS A 1 209 ? -0.035 -21.972 -4.608 1.00 87.00 209 LYS A N 1
ATOM 1690 C CA . LYS A 1 209 ? -1.476 -21.763 -4.753 1.00 87.00 209 LYS A CA 1
ATOM 1691 C C . LYS A 1 209 ? -1.894 -20.507 -3.979 1.00 87.00 209 LYS A C 1
ATOM 1693 O O . LYS A 1 209 ? -1.630 -20.408 -2.777 1.00 87.00 209 LYS A O 1
ATOM 1698 N N . PHE A 1 210 ? -2.516 -19.558 -4.670 1.00 87.56 210 PHE A N 1
ATOM 1699 C CA . PHE A 1 210 ? -3.123 -18.383 -4.052 1.00 87.56 210 PHE A CA 1
ATOM 1700 C C . PHE A 1 210 ? -4.438 -18.757 -3.364 1.00 87.56 210 PHE A C 1
ATOM 1702 O O . PHE A 1 210 ? -5.290 -19.434 -3.942 1.00 87.56 210 PHE A O 1
ATOM 1709 N N . ASP A 1 211 ? -4.597 -18.316 -2.123 1.00 90.81 211 ASP A N 1
ATOM 1710 C CA . ASP A 1 211 ? -5.814 -18.478 -1.339 1.00 90.81 211 ASP A CA 1
ATOM 1711 C C . ASP A 1 211 ? -6.470 -17.114 -1.133 1.00 90.81 211 ASP A C 1
ATOM 1713 O O . ASP A 1 211 ? -6.052 -16.326 -0.286 1.00 90.81 211 ASP A O 1
ATOM 1717 N N . GLY A 1 212 ? -7.552 -16.856 -1.870 1.00 89.38 212 GLY A N 1
ATOM 1718 C CA . GLY A 1 212 ? -8.272 -15.584 -1.812 1.00 89.38 212 GLY A CA 1
ATOM 1719 C C . GLY A 1 212 ? -8.854 -15.226 -0.440 1.00 89.38 212 GLY A C 1
ATOM 1720 O O . GLY A 1 212 ? -9.209 -14.066 -0.243 1.00 89.38 212 GLY A O 1
ATOM 1721 N N . LYS A 1 213 ? -8.947 -16.173 0.508 1.00 90.00 213 LYS A N 1
ATOM 1722 C CA . LYS A 1 213 ? -9.395 -15.889 1.884 1.00 90.00 213 LYS A CA 1
ATOM 1723 C C . LYS A 1 213 ? -8.269 -15.394 2.785 1.00 90.00 213 LYS A C 1
ATOM 1725 O O . LYS A 1 213 ? -8.531 -14.686 3.757 1.00 90.00 213 LYS A O 1
ATOM 1730 N N . SER A 1 214 ? -7.031 -15.796 2.515 1.00 90.31 214 SER A N 1
ATOM 1731 C CA . SER A 1 214 ? -5.909 -15.551 3.424 1.00 90.31 214 SER A CA 1
ATOM 1732 C C . SER A 1 214 ? -4.767 -14.743 2.817 1.00 90.31 214 SER A C 1
ATOM 1734 O O . SER A 1 214 ? -3.979 -14.163 3.563 1.00 90.31 214 SER A O 1
ATOM 1736 N N . ASP A 1 215 ? -4.686 -14.646 1.501 1.00 92.25 215 ASP A N 1
ATOM 1737 C CA . ASP A 1 215 ? -3.674 -13.860 0.815 1.00 92.25 215 ASP A CA 1
ATOM 1738 C C . ASP A 1 215 ? -4.172 -12.451 0.503 1.00 92.25 215 ASP A C 1
ATOM 1740 O O . ASP A 1 215 ? -5.352 -12.233 0.229 1.00 92.25 215 ASP A O 1
ATOM 1744 N N . PHE A 1 216 ? -3.253 -11.485 0.548 1.00 94.56 216 PHE A N 1
ATOM 1745 C CA . PHE A 1 216 ? -3.559 -10.113 0.170 1.00 94.56 216 PHE A CA 1
ATOM 1746 C C . PHE A 1 216 ? -3.623 -9.968 -1.348 1.00 94.56 216 PHE A C 1
ATOM 1748 O O . PHE A 1 216 ? -2.728 -10.431 -2.062 1.00 94.56 216 PHE A O 1
ATOM 1755 N N . LYS A 1 217 ? -4.663 -9.279 -1.823 1.00 94.75 217 LYS A N 1
ATOM 1756 C CA . LYS A 1 217 ? -4.727 -8.717 -3.174 1.00 94.75 217 LYS A CA 1
ATOM 1757 C C . LYS A 1 217 ? -4.112 -7.323 -3.143 1.00 94.75 217 LYS A C 1
ATOM 1759 O O . LYS A 1 217 ? -4.560 -6.465 -2.387 1.00 94.75 217 LYS A O 1
ATOM 1764 N N . ILE A 1 218 ? -3.089 -7.109 -3.948 1.00 95.31 218 ILE A N 1
ATOM 1765 C CA . ILE A 1 218 ? -2.390 -5.846 -4.091 1.00 95.31 218 ILE A CA 1
ATOM 1766 C C . ILE A 1 218 ? -2.920 -5.120 -5.316 1.00 95.31 218 ILE A C 1
ATOM 1768 O O . ILE A 1 218 ? -2.948 -5.673 -6.416 1.00 95.31 218 ILE A O 1
ATOM 1772 N N . TYR A 1 219 ? -3.305 -3.873 -5.096 1.00 95.31 219 TYR A N 1
ATOM 1773 C CA . TYR A 1 219 ? -3.687 -2.924 -6.125 1.00 95.31 219 TYR A CA 1
ATOM 1774 C C . TYR A 1 219 ? -2.618 -1.851 -6.244 1.00 95.31 219 TYR A C 1
ATOM 1776 O O . TYR A 1 219 ? -1.876 -1.569 -5.296 1.00 95.31 219 TYR A O 1
ATOM 1784 N N . SER A 1 220 ? -2.565 -1.246 -7.419 1.00 95.25 220 SER A N 1
ATOM 1785 C CA . SER A 1 220 ? -1.755 -0.072 -7.700 1.00 95.25 220 SER A CA 1
ATOM 1786 C C . SER A 1 220 ? -2.395 0.720 -8.830 1.00 95.25 220 SER A C 1
ATOM 1788 O O . SER A 1 220 ? -3.322 0.235 -9.479 1.00 95.25 220 SER A O 1
ATOM 1790 N N . TYR A 1 221 ? -1.908 1.926 -9.076 1.00 94.19 221 TYR A N 1
ATOM 1791 C CA . TYR A 1 221 ? -2.349 2.750 -10.188 1.00 94.19 221 TYR A CA 1
ATOM 1792 C C . TYR A 1 221 ? -1.687 2.335 -11.500 1.00 94.19 221 TYR A C 1
ATOM 1794 O O . TYR A 1 221 ? -0.667 1.630 -11.529 1.00 94.19 221 TYR A O 1
ATOM 1802 N N . LEU A 1 222 ? -2.300 2.791 -12.593 1.00 92.00 222 LEU A N 1
ATOM 1803 C CA . LEU A 1 222 ? -1.715 2.694 -13.918 1.00 92.00 222 LEU A CA 1
ATOM 1804 C C . LEU A 1 222 ? -0.491 3.601 -14.023 1.00 92.00 222 LEU A C 1
ATOM 1806 O O . LEU A 1 222 ? -0.457 4.726 -13.522 1.00 92.00 222 LEU A O 1
ATOM 1810 N N . ILE A 1 223 ? 0.508 3.113 -14.741 1.00 89.38 223 ILE A N 1
ATOM 1811 C CA . ILE A 1 223 ? 1.631 3.904 -15.204 1.00 89.38 223 ILE A CA 1
ATOM 1812 C C . ILE A 1 223 ? 1.085 4.859 -16.265 1.00 89.38 223 ILE A C 1
ATOM 1814 O O . ILE A 1 223 ? 0.496 4.446 -17.265 1.00 89.38 223 ILE A O 1
ATOM 1818 N N . THR A 1 224 ? 1.283 6.155 -16.038 1.00 79.19 224 THR A N 1
ATOM 1819 C CA . THR A 1 224 ? 0.937 7.201 -17.000 1.00 79.19 224 THR A CA 1
ATOM 1820 C C . THR A 1 224 ? 1.553 6.864 -18.358 1.00 79.19 224 THR A C 1
ATOM 1822 O O . THR A 1 224 ? 2.760 6.620 -18.423 1.00 79.19 224 THR A O 1
ATOM 1825 N N . ASN A 1 225 ? 0.742 6.894 -19.420 1.00 75.12 225 ASN A N 1
ATOM 1826 C CA . ASN A 1 225 ? 1.105 6.628 -20.822 1.00 75.12 225 ASN A CA 1
ATOM 1827 C C . ASN A 1 225 ? 1.086 5.157 -21.276 1.00 75.12 225 ASN A C 1
ATOM 1829 O O . ASN A 1 225 ? 1.452 4.892 -22.421 1.00 75.12 225 ASN A O 1
ATOM 1833 N N . GLU A 1 226 ? 0.647 4.198 -20.454 1.00 76.50 226 GLU A N 1
ATOM 1834 C CA . GLU A 1 226 ? 0.430 2.831 -20.951 1.00 76.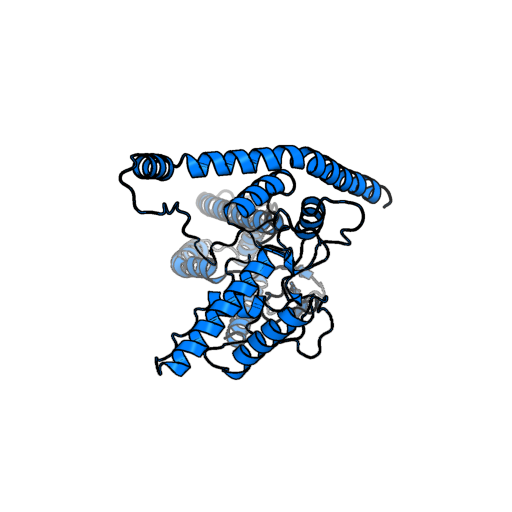50 226 GLU A CA 1
ATOM 1835 C C . GLU A 1 226 ? -0.948 2.680 -21.613 1.00 76.50 226 GLU A C 1
ATOM 1837 O O . GLU A 1 226 ? -1.981 3.005 -21.029 1.00 76.50 226 GLU A O 1
ATOM 1842 N N . MET A 1 227 ? -0.948 2.212 -22.867 1.00 73.44 227 MET A N 1
ATOM 1843 C CA . MET A 1 227 ? -2.162 2.095 -23.687 1.00 73.44 227 MET A CA 1
ATOM 1844 C C . MET A 1 227 ? -3.018 0.877 -23.321 1.00 73.44 227 MET A C 1
ATOM 1846 O O . MET A 1 227 ? -4.234 0.913 -23.486 1.00 73.44 227 MET A O 1
ATOM 1850 N N . ASP A 1 228 ? -2.405 -0.197 -22.816 1.00 82.44 228 ASP A N 1
ATOM 1851 C CA . ASP A 1 228 ? -3.113 -1.436 -22.498 1.00 82.44 228 ASP A CA 1
ATOM 1852 C C . ASP A 1 228 ? -3.469 -1.501 -21.011 1.00 82.44 228 ASP A C 1
ATOM 1854 O O . ASP A 1 228 ? -2.715 -2.017 -20.189 1.00 82.44 228 ASP A O 1
ATOM 1858 N N . LYS A 1 229 ? -4.643 -0.986 -20.651 1.00 81.50 229 LYS A N 1
ATOM 1859 C CA . LYS A 1 229 ? -5.134 -1.018 -19.265 1.00 81.50 229 LYS A CA 1
ATOM 1860 C C . LYS A 1 229 ? -5.367 -2.441 -18.748 1.00 81.50 229 LYS A C 1
ATOM 1862 O O . LYS A 1 229 ? -5.288 -2.675 -17.547 1.00 81.50 229 LYS A O 1
ATOM 1867 N N . ASN A 1 230 ? -5.610 -3.391 -19.649 1.00 81.75 230 ASN A N 1
ATOM 1868 C CA . ASN A 1 230 ? -5.895 -4.782 -19.303 1.00 81.75 230 ASN A CA 1
ATOM 1869 C C . ASN A 1 230 ? -4.617 -5.593 -19.052 1.00 81.75 230 ASN A C 1
ATOM 1871 O O . ASN A 1 230 ? -4.678 -6.732 -18.580 1.00 81.75 230 ASN A O 1
ATOM 1875 N N . SER A 1 231 ? -3.453 -5.013 -19.339 1.00 83.88 231 SER A N 1
ATOM 1876 C CA . SER A 1 231 ? -2.167 -5.613 -19.035 1.00 83.88 231 SER A CA 1
ATOM 1877 C C . SER A 1 231 ? -1.761 -5.332 -17.594 1.00 83.88 231 SER A C 1
ATOM 1879 O O . SER A 1 231 ? -1.645 -4.190 -17.152 1.00 83.88 231 SER A O 1
ATOM 1881 N N . ILE A 1 232 ? -1.423 -6.400 -16.870 1.00 82.44 232 ILE A N 1
ATOM 1882 C CA . ILE A 1 232 ? -0.806 -6.312 -15.542 1.00 82.44 232 ILE A CA 1
ATOM 1883 C C . ILE A 1 232 ? 0.503 -5.504 -15.566 1.00 82.44 232 ILE A C 1
ATOM 1885 O O . ILE A 1 232 ? 0.892 -4.921 -14.557 1.00 82.44 232 ILE A O 1
ATOM 1889 N N . HIS A 1 233 ? 1.187 -5.444 -16.713 1.00 84.56 233 HIS A N 1
ATOM 1890 C CA . HIS A 1 233 ? 2.444 -4.714 -16.850 1.00 84.56 233 HIS A CA 1
ATOM 1891 C C . HIS A 1 233 ? 2.275 -3.197 -16.759 1.00 84.56 233 HIS A C 1
ATOM 1893 O O . HIS A 1 233 ? 3.232 -2.525 -16.371 1.00 84.56 233 HIS A O 1
ATOM 1899 N N . SER A 1 234 ? 1.060 -2.707 -17.008 1.00 86.25 234 SER A N 1
ATOM 1900 C CA . SER A 1 234 ? 0.690 -1.295 -16.947 1.00 86.25 234 SER A CA 1
ATOM 1901 C C . SER A 1 234 ? 0.553 -0.761 -15.532 1.00 86.25 234 SER A C 1
ATOM 1903 O O . SER A 1 234 ? 0.327 0.428 -15.342 1.00 86.25 234 SER A O 1
ATOM 1905 N N . TYR A 1 235 ? 0.711 -1.618 -14.526 1.00 90.19 235 TYR A N 1
ATOM 1906 C CA . TYR A 1 235 ? 0.564 -1.275 -13.122 1.00 90.19 235 TYR A CA 1
ATOM 1907 C C . TYR A 1 235 ? 1.923 -1.037 -12.457 1.00 90.19 235 TYR A C 1
ATOM 1909 O O . TYR A 1 235 ? 2.860 -1.839 -12.568 1.00 90.19 235 TYR A O 1
ATOM 1917 N N . THR A 1 236 ? 2.025 0.072 -11.724 1.00 93.31 236 THR A N 1
ATOM 1918 C CA . THR A 1 236 ? 3.252 0.537 -11.047 1.00 93.31 236 THR A CA 1
ATOM 1919 C C . THR A 1 236 ? 3.880 -0.540 -10.155 1.00 93.31 236 THR A C 1
ATOM 1921 O O . THR A 1 236 ? 5.086 -0.788 -10.248 1.00 93.31 236 THR A O 1
ATOM 1924 N N . VAL A 1 237 ? 3.077 -1.237 -9.343 1.00 93.25 237 VAL A N 1
ATOM 1925 C CA . VAL A 1 237 ? 3.550 -2.289 -8.428 1.00 93.25 237 VAL A CA 1
ATOM 1926 C C . VAL A 1 237 ? 4.082 -3.489 -9.174 1.00 93.25 237 VAL A C 1
ATOM 1928 O O . VAL A 1 237 ? 5.111 -4.038 -8.782 1.00 93.25 237 VAL A O 1
ATOM 1931 N N . HIS A 1 238 ? 3.419 -3.898 -10.254 1.00 90.94 238 HIS A N 1
ATOM 1932 C CA . HIS A 1 238 ? 3.906 -5.012 -11.049 1.00 90.94 238 HIS A CA 1
ATOM 1933 C C . HIS A 1 238 ? 5.283 -4.691 -11.624 1.00 90.94 238 HIS A C 1
ATOM 1935 O O . HIS A 1 238 ? 6.224 -5.467 -11.443 1.00 90.94 238 HIS A O 1
ATOM 1941 N N . ARG A 1 239 ? 5.438 -3.518 -12.253 1.00 91.38 239 ARG A N 1
ATOM 1942 C CA . ARG A 1 239 ? 6.730 -3.064 -12.783 1.00 91.38 239 ARG A CA 1
ATOM 1943 C C . ARG A 1 239 ? 7.794 -2.984 -11.689 1.00 91.38 239 ARG A C 1
ATOM 1945 O O . ARG A 1 239 ? 8.924 -3.419 -11.914 1.00 91.38 239 ARG A O 1
ATOM 1952 N N . PHE A 1 240 ? 7.435 -2.468 -10.517 1.00 93.19 240 PHE A N 1
ATOM 1953 C CA . PHE A 1 240 ? 8.317 -2.387 -9.358 1.00 93.19 240 PHE A CA 1
ATOM 1954 C C . PHE A 1 240 ? 8.791 -3.772 -8.894 1.00 93.19 240 PHE A C 1
ATOM 1956 O O . PHE A 1 240 ? 9.995 -4.030 -8.870 1.00 93.19 240 PHE A O 1
ATOM 1963 N N . LEU A 1 241 ? 7.864 -4.687 -8.592 1.00 91.81 241 LEU A N 1
ATOM 1964 C CA . LEU A 1 241 ? 8.177 -6.038 -8.117 1.00 91.81 241 LEU A CA 1
ATOM 1965 C C . LEU A 1 241 ? 8.986 -6.816 -9.157 1.00 91.81 241 LEU A C 1
ATOM 1967 O O . LEU A 1 241 ? 9.985 -7.451 -8.817 1.00 91.81 241 LEU A O 1
ATOM 1971 N N . ARG A 1 242 ? 8.609 -6.699 -10.433 1.00 89.38 242 ARG A N 1
ATOM 1972 C CA . ARG A 1 242 ? 9.327 -7.286 -11.565 1.00 89.38 242 ARG A CA 1
ATOM 1973 C C . ARG A 1 242 ? 10.782 -6.819 -11.605 1.00 89.38 242 ARG A C 1
ATOM 1975 O O . ARG A 1 242 ? 11.694 -7.643 -11.671 1.00 89.38 242 ARG A O 1
ATOM 1982 N N . ASN A 1 243 ? 11.007 -5.506 -11.565 1.00 90.75 243 ASN A N 1
ATOM 1983 C CA . ASN A 1 243 ? 12.351 -4.932 -11.602 1.00 90.75 243 ASN A CA 1
ATOM 1984 C C . ASN A 1 243 ? 13.161 -5.326 -10.358 1.00 90.75 243 ASN A C 1
ATOM 1986 O O . ASN A 1 243 ? 14.342 -5.645 -10.480 1.00 90.75 243 ASN A O 1
ATOM 1990 N N . HIS A 1 244 ? 12.521 -5.368 -9.186 1.00 90.31 244 HIS A N 1
ATOM 1991 C CA . HIS A 1 244 ? 13.156 -5.785 -7.940 1.00 90.31 244 HIS A CA 1
ATOM 1992 C C . HIS A 1 244 ? 13.626 -7.245 -8.000 1.00 90.31 244 HIS A C 1
ATOM 1994 O O . HIS A 1 244 ? 14.795 -7.531 -7.741 1.00 90.31 244 HIS A O 1
ATOM 2000 N N . VAL A 1 245 ? 12.746 -8.175 -8.387 1.00 86.88 245 VAL A N 1
ATOM 2001 C CA . VAL A 1 245 ? 13.091 -9.600 -8.521 1.00 86.88 245 VAL A CA 1
ATOM 2002 C C . VAL A 1 245 ? 14.193 -9.797 -9.559 1.00 86.88 245 VAL A C 1
ATOM 2004 O O . VAL A 1 245 ? 15.128 -10.565 -9.319 1.00 86.88 245 VAL A O 1
ATOM 2007 N N . HIS A 1 246 ? 14.124 -9.076 -10.681 1.00 87.81 246 HIS A N 1
ATOM 2008 C CA . HIS A 1 246 ? 15.156 -9.120 -11.710 1.00 87.81 246 HIS A CA 1
ATOM 2009 C C . HIS A 1 246 ? 16.523 -8.671 -11.183 1.00 87.81 246 HIS A C 1
ATOM 2011 O O . HIS A 1 246 ? 17.489 -9.426 -11.291 1.00 87.81 246 HIS A O 1
ATOM 2017 N N . ASP A 1 247 ? 16.605 -7.482 -10.578 1.00 89.38 247 ASP A N 1
ATOM 2018 C CA . ASP A 1 247 ? 17.849 -6.928 -10.030 1.00 89.38 247 ASP A CA 1
ATOM 2019 C C . ASP A 1 247 ? 18.464 -7.865 -8.981 1.00 89.38 247 ASP A C 1
ATOM 2021 O O . ASP A 1 247 ? 19.651 -8.197 -9.051 1.00 89.38 247 ASP A O 1
ATOM 2025 N N . LYS A 1 248 ? 17.649 -8.377 -8.047 1.00 87.00 248 LYS A N 1
ATOM 2026 C CA . LYS A 1 248 ? 18.124 -9.303 -7.008 1.00 87.00 248 LYS A CA 1
ATOM 2027 C C . LYS A 1 248 ? 18.617 -10.620 -7.587 1.00 87.00 248 LYS A C 1
ATOM 2029 O O . LYS A 1 248 ? 19.681 -11.095 -7.187 1.00 87.00 248 LYS A O 1
ATOM 2034 N N . TYR A 1 249 ? 17.894 -11.195 -8.545 1.00 82.50 249 TYR A N 1
ATOM 2035 C CA . TYR A 1 249 ? 18.342 -12.415 -9.206 1.00 82.50 249 TYR A CA 1
ATOM 2036 C C . TYR A 1 249 ? 19.654 -12.198 -9.963 1.00 82.50 249 TYR A C 1
ATOM 2038 O O . TYR A 1 249 ? 20.580 -12.999 -9.812 1.00 82.50 249 TYR A O 1
ATOM 2046 N N . MET A 1 250 ? 19.756 -11.119 -10.748 1.00 82.19 250 MET A N 1
ATOM 2047 C CA . MET A 1 250 ? 20.964 -10.818 -11.517 1.00 82.19 250 MET A CA 1
ATOM 2048 C C . MET A 1 250 ? 22.158 -10.610 -10.586 1.00 82.19 250 MET A C 1
ATOM 2050 O O . MET A 1 250 ? 23.199 -11.223 -10.814 1.00 82.19 250 MET A O 1
ATOM 2054 N N . LYS A 1 251 ? 21.999 -9.868 -9.484 1.00 85.00 251 LYS A N 1
ATOM 2055 C CA . LYS A 1 251 ? 23.046 -9.705 -8.460 1.00 85.00 251 LYS A CA 1
ATOM 2056 C C . LYS A 1 251 ? 23.509 -11.039 -7.881 1.00 85.00 251 LYS A C 1
ATOM 2058 O O . LYS A 1 251 ? 24.708 -11.295 -7.849 1.00 85.00 251 LYS A O 1
ATOM 2063 N N . ILE A 1 252 ? 22.585 -11.915 -7.484 1.00 81.94 252 ILE A N 1
ATOM 2064 C CA . ILE A 1 252 ? 22.928 -13.236 -6.930 1.00 81.94 252 ILE A CA 1
ATOM 2065 C C . ILE A 1 252 ? 23.625 -14.112 -7.979 1.00 81.94 252 ILE A C 1
ATOM 2067 O O . ILE A 1 252 ? 24.580 -14.824 -7.663 1.00 81.94 252 ILE A O 1
ATOM 2071 N N . ARG A 1 253 ? 23.177 -14.071 -9.239 1.00 79.75 253 ARG A N 1
ATOM 2072 C CA . ARG A 1 253 ? 23.806 -14.812 -10.340 1.00 79.75 253 ARG A CA 1
ATOM 2073 C C . ARG A 1 253 ? 25.221 -14.304 -10.621 1.00 79.75 253 ARG A C 1
ATOM 2075 O O . ARG A 1 253 ? 26.128 -15.123 -10.734 1.00 79.75 253 ARG A O 1
ATOM 2082 N N . PHE A 1 254 ? 25.417 -12.989 -10.685 1.00 81.56 254 PHE A N 1
ATOM 2083 C CA . PHE A 1 254 ? 26.737 -12.383 -10.866 1.00 81.56 254 PHE A CA 1
ATOM 2084 C C . PHE A 1 254 ? 27.673 -12.678 -9.690 1.00 81.56 254 PHE A C 1
ATOM 2086 O O . PHE A 1 254 ? 28.816 -13.052 -9.922 1.00 81.56 254 PHE A O 1
ATOM 2093 N N . GLN A 1 255 ? 27.187 -12.618 -8.446 1.00 83.62 255 GLN A N 1
ATOM 2094 C CA . GLN A 1 255 ? 27.973 -12.971 -7.254 1.00 83.62 255 GLN A CA 1
ATOM 2095 C C . GLN A 1 255 ? 28.452 -14.425 -7.273 1.00 83.62 255 GLN A C 1
ATOM 2097 O O . GLN A 1 255 ? 29.596 -14.711 -6.926 1.00 83.62 255 GLN A O 1
ATOM 2102 N N . LYS A 1 256 ? 27.602 -15.355 -7.731 1.00 79.81 256 LYS A N 1
ATOM 2103 C CA . LYS A 1 256 ? 28.008 -16.755 -7.923 1.00 79.81 256 LYS A CA 1
ATOM 2104 C C . LYS A 1 256 ? 29.123 -16.891 -8.954 1.00 79.81 256 LYS A C 1
ATOM 2106 O O . LYS A 1 256 ? 30.042 -17.672 -8.736 1.00 79.81 256 LYS A O 1
ATOM 2111 N N . LEU A 1 257 ? 29.044 -16.140 -10.053 1.00 81.56 257 LEU A N 1
ATOM 2112 C CA . LEU A 1 257 ? 30.090 -16.131 -11.078 1.00 81.56 257 LEU A CA 1
ATOM 2113 C C . LEU A 1 257 ? 31.397 -15.530 -10.544 1.00 81.56 257 LEU A C 1
ATOM 2115 O O . LEU A 1 257 ? 32.466 -16.036 -10.866 1.00 81.56 257 LEU A O 1
ATOM 2119 N N . SER A 1 258 ? 31.322 -14.516 -9.678 1.00 80.44 258 SER A N 1
ATOM 2120 C CA . SER A 1 258 ? 32.495 -13.878 -9.069 1.00 80.44 258 SER A CA 1
ATOM 2121 C C . SER A 1 258 ? 33.024 -14.573 -7.806 1.00 80.44 258 SER A C 1
ATOM 2123 O O . SER A 1 258 ? 33.954 -14.063 -7.189 1.00 80.44 258 SER A O 1
ATOM 2125 N N . LYS A 1 259 ? 32.457 -15.724 -7.406 1.00 82.75 259 LYS A N 1
ATOM 2126 C CA . LYS A 1 259 ? 32.781 -16.451 -6.157 1.00 82.75 259 LYS A CA 1
ATOM 2127 C C . LYS A 1 259 ? 32.612 -15.616 -4.871 1.00 82.75 259 LYS A C 1
ATOM 2129 O O . LYS A 1 259 ? 33.109 -16.010 -3.818 1.00 82.75 259 LYS A O 1
ATOM 2134 N N . ILE A 1 260 ? 31.890 -14.495 -4.923 1.00 80.75 260 ILE A N 1
ATOM 2135 C CA . ILE A 1 260 ? 31.595 -13.667 -3.747 1.00 80.75 260 ILE A CA 1
ATOM 2136 C C . ILE A 1 260 ? 30.444 -14.314 -2.971 1.00 80.75 260 ILE A C 1
ATOM 2138 O O . ILE A 1 260 ? 29.430 -14.704 -3.557 1.00 80.75 260 ILE A O 1
ATOM 2142 N N . LEU A 1 261 ? 30.583 -14.420 -1.645 1.00 69.25 261 LEU A N 1
ATOM 2143 C CA . LEU A 1 261 ? 29.540 -14.982 -0.790 1.00 69.25 261 LEU A CA 1
ATOM 2144 C C . LEU A 1 261 ? 28.262 -14.125 -0.908 1.00 69.25 261 LEU A C 1
ATOM 2146 O O . LEU A 1 261 ? 28.317 -12.916 -0.662 1.00 69.25 261 LEU A O 1
ATOM 2150 N N . PRO A 1 262 ? 27.111 -14.707 -1.293 1.00 73.19 262 PRO A N 1
ATOM 2151 C CA . PRO A 1 262 ? 25.892 -13.935 -1.461 1.00 73.19 262 PRO A CA 1
ATOM 2152 C C . PRO A 1 262 ? 25.444 -13.377 -0.112 1.00 73.19 262 PRO A C 1
ATOM 2154 O O . PRO A 1 262 ? 25.346 -14.104 0.879 1.00 73.19 262 PRO A O 1
ATOM 2157 N N . LYS A 1 263 ? 25.144 -12.078 -0.076 1.00 82.75 263 LYS A N 1
ATOM 2158 C CA . LYS A 1 263 ? 24.538 -11.454 1.101 1.00 82.75 263 LYS A CA 1
ATOM 2159 C C . LYS A 1 263 ? 23.150 -12.060 1.316 1.00 82.75 263 LYS A C 1
ATOM 2161 O O . LYS A 1 263 ? 22.363 -12.150 0.375 1.00 82.75 263 LYS A O 1
ATOM 2166 N N . ASN A 1 264 ? 22.849 -12.442 2.556 1.00 87.69 264 ASN A N 1
ATOM 2167 C CA . ASN A 1 264 ? 21.515 -12.904 2.926 1.00 87.69 264 ASN A CA 1
ATOM 2168 C C . ASN A 1 264 ? 20.479 -11.812 2.639 1.00 87.69 264 ASN A C 1
ATOM 2170 O O . ASN A 1 264 ? 20.687 -10.646 2.985 1.00 87.69 264 ASN A O 1
ATOM 2174 N N . LEU A 1 265 ? 19.355 -12.206 2.040 1.00 87.88 265 LEU A N 1
ATOM 2175 C CA . LEU A 1 265 ? 18.234 -11.299 1.814 1.00 87.88 265 LEU A CA 1
ATOM 2176 C C . LEU A 1 265 ? 17.589 -10.919 3.148 1.00 87.88 265 LEU A C 1
ATOM 2178 O O . LEU A 1 265 ? 17.403 -11.765 4.031 1.00 87.88 265 LEU A O 1
ATOM 2182 N N . THR A 1 266 ? 17.226 -9.649 3.258 1.00 91.56 266 THR A N 1
ATOM 2183 C CA . THR A 1 266 ? 16.434 -9.083 4.350 1.00 91.56 266 THR A CA 1
ATOM 2184 C C . THR A 1 266 ? 14.997 -9.610 4.318 1.00 91.56 266 THR A C 1
ATOM 2186 O O . THR A 1 266 ? 14.500 -10.061 3.286 1.00 91.56 266 THR A O 1
ATOM 2189 N N . GLN A 1 267 ? 14.286 -9.525 5.446 1.00 90.94 267 GLN A N 1
ATOM 2190 C CA . GLN A 1 267 ? 12.895 -9.985 5.531 1.00 90.94 267 GLN A CA 1
ATOM 2191 C C . GLN A 1 267 ? 11.969 -9.252 4.543 1.00 90.94 267 GLN A C 1
ATOM 2193 O O . GLN A 1 267 ? 11.066 -9.872 3.982 1.00 90.94 267 GLN A O 1
ATOM 2198 N N . VAL A 1 268 ? 12.222 -7.963 4.294 1.00 91.62 268 VAL A N 1
ATOM 2199 C CA . VAL A 1 268 ? 11.478 -7.158 3.314 1.00 91.62 268 VAL A CA 1
ATOM 2200 C C . VAL A 1 268 ? 11.732 -7.673 1.900 1.00 91.62 268 VAL A C 1
ATOM 2202 O O . VAL A 1 268 ? 10.781 -7.941 1.178 1.00 91.62 268 VAL A O 1
ATOM 2205 N N . GLU A 1 269 ? 12.988 -7.909 1.514 1.00 90.75 269 GLU A N 1
ATOM 2206 C CA . GLU A 1 269 ? 13.310 -8.457 0.187 1.00 90.75 269 GLU A CA 1
ATOM 2207 C C . GLU A 1 269 ? 12.682 -9.840 -0.031 1.00 90.75 269 GLU A C 1
ATOM 2209 O O . GLU A 1 269 ? 12.161 -10.125 -1.108 1.00 90.75 269 GLU A O 1
ATOM 2214 N N . ILE A 1 270 ? 12.668 -10.687 1.003 1.00 90.00 270 ILE A N 1
ATOM 2215 C CA . ILE A 1 270 ? 11.986 -11.987 0.952 1.00 90.00 270 ILE A CA 1
ATOM 2216 C C . ILE A 1 270 ? 10.479 -11.800 0.730 1.00 90.00 270 ILE A C 1
ATOM 2218 O O . ILE A 1 270 ? 9.889 -12.504 -0.092 1.00 90.00 270 ILE A O 1
ATOM 2222 N N . ALA A 1 271 ? 9.855 -10.847 1.427 1.00 92.00 271 ALA A N 1
ATOM 2223 C CA . ALA A 1 271 ? 8.443 -10.525 1.238 1.00 92.00 271 ALA A CA 1
ATOM 2224 C C . ALA A 1 271 ? 8.159 -10.046 -0.195 1.00 92.00 271 ALA A C 1
ATOM 2226 O O . ALA A 1 271 ? 7.206 -10.517 -0.806 1.00 92.00 271 ALA A O 1
ATOM 2227 N N . LEU A 1 272 ? 9.013 -9.201 -0.779 1.00 91.62 272 LEU A N 1
ATOM 2228 C CA . LEU A 1 272 ? 8.851 -8.725 -2.161 1.00 91.62 272 LEU A CA 1
ATOM 2229 C C . LEU A 1 272 ? 8.969 -9.838 -3.196 1.00 91.62 272 LEU A C 1
ATOM 2231 O O . LEU A 1 272 ? 8.179 -9.890 -4.137 1.00 91.62 272 LEU A O 1
ATOM 2235 N N . VAL A 1 273 ? 9.918 -10.758 -3.007 1.00 88.88 273 VAL A N 1
ATOM 2236 C CA . VAL A 1 273 ? 10.033 -11.944 -3.866 1.00 88.88 273 VAL A CA 1
ATOM 2237 C C . VAL A 1 273 ? 8.766 -12.800 -3.771 1.00 88.88 273 VAL A C 1
ATOM 2239 O O . VAL A 1 273 ? 8.286 -13.292 -4.791 1.00 88.88 273 VAL A O 1
ATOM 2242 N N . ASN A 1 274 ? 8.188 -12.943 -2.573 1.00 89.19 274 ASN A N 1
ATOM 2243 C CA . ASN A 1 274 ? 6.929 -13.669 -2.379 1.00 89.19 274 ASN A CA 1
ATOM 2244 C C . ASN A 1 274 ? 5.716 -12.921 -2.973 1.00 89.19 274 ASN A C 1
ATOM 2246 O O . ASN A 1 274 ? 4.803 -13.569 -3.488 1.00 89.19 274 ASN A O 1
ATOM 2250 N N . LEU A 1 275 ? 5.716 -11.584 -2.942 1.00 91.31 275 LEU A N 1
ATOM 2251 C CA . LEU A 1 275 ? 4.665 -10.737 -3.520 1.00 91.31 275 LEU A CA 1
ATOM 2252 C C . LEU A 1 275 ? 4.652 -10.729 -5.045 1.00 91.31 275 LEU A C 1
ATOM 2254 O O . LEU A 1 275 ? 3.607 -10.468 -5.630 1.00 91.31 275 LEU A O 1
ATOM 2258 N N . TYR A 1 276 ? 5.770 -11.050 -5.695 1.00 88.06 276 TYR A N 1
ATOM 2259 C CA . TYR A 1 276 ? 5.839 -11.105 -7.155 1.00 88.06 276 TYR A CA 1
ATOM 2260 C C . TYR A 1 276 ? 5.034 -12.266 -7.775 1.00 88.06 276 TYR A C 1
ATOM 2262 O O . TYR A 1 276 ? 4.941 -12.358 -8.996 1.00 88.06 276 TYR A O 1
ATOM 2270 N N . ASN A 1 277 ? 4.404 -13.146 -6.983 1.00 84.56 277 ASN A N 1
ATOM 2271 C CA . ASN A 1 277 ? 3.398 -14.047 -7.547 1.00 84.56 277 ASN A CA 1
ATOM 2272 C C . ASN A 1 277 ? 2.283 -13.191 -8.195 1.00 84.56 277 ASN A C 1
ATOM 2274 O O . ASN A 1 277 ? 1.630 -12.427 -7.482 1.00 84.56 277 ASN A O 1
ATOM 2278 N N . PRO A 1 278 ? 2.028 -13.321 -9.512 1.00 78.94 278 PRO A N 1
ATOM 2279 C CA . PRO A 1 278 ? 1.065 -12.505 -10.263 1.00 78.94 278 PRO A CA 1
ATOM 2280 C C . PRO A 1 278 ? -0.333 -12.515 -9.645 1.00 78.94 278 PRO A C 1
ATOM 2282 O O . PRO A 1 278 ? -1.078 -11.564 -9.817 1.00 78.94 278 PRO A O 1
ATOM 2285 N N . GLN A 1 279 ? -0.695 -13.574 -8.918 1.00 84.69 279 GLN A N 1
ATOM 2286 C CA . GLN A 1 279 ? -2.005 -13.713 -8.291 1.00 84.69 279 GLN A CA 1
ATOM 2287 C C . GLN A 1 279 ? -2.211 -12.739 -7.128 1.00 84.69 279 GLN A C 1
ATOM 2289 O O . GLN A 1 279 ? -3.354 -12.448 -6.783 1.00 84.69 279 GLN A O 1
ATOM 2294 N N . HIS A 1 280 ? -1.128 -12.219 -6.539 1.00 88.62 280 HIS A N 1
ATOM 2295 C CA . HIS A 1 280 ? -1.225 -11.119 -5.587 1.00 88.62 280 HIS A CA 1
ATOM 2296 C C . HIS A 1 280 ? -1.648 -9.829 -6.269 1.00 88.62 280 HIS A C 1
ATOM 2298 O O . HIS A 1 280 ? -2.388 -9.065 -5.670 1.00 88.62 280 HIS A O 1
ATOM 2304 N N . ILE A 1 281 ? -1.205 -9.573 -7.495 1.00 88.62 281 ILE A N 1
ATOM 2305 C CA . ILE A 1 281 ? -1.473 -8.314 -8.182 1.00 88.62 281 ILE A CA 1
ATOM 2306 C C . ILE A 1 281 ? -2.814 -8.446 -8.886 1.00 88.62 281 ILE A C 1
ATOM 2308 O O . ILE A 1 281 ? -2.975 -9.258 -9.799 1.00 88.62 281 ILE A O 1
ATOM 2312 N N . ASN A 1 282 ? -3.789 -7.654 -8.458 1.00 89.06 282 ASN A N 1
ATOM 2313 C CA . ASN A 1 282 ? -5.101 -7.690 -9.072 1.00 89.06 282 ASN A CA 1
ATOM 2314 C C . ASN A 1 282 ? -5.319 -6.479 -9.975 1.00 89.06 282 ASN A C 1
ATOM 2316 O O . ASN A 1 282 ? -5.040 -5.346 -9.593 1.00 89.06 282 ASN A O 1
ATOM 2320 N N . ILE A 1 283 ? -5.858 -6.742 -11.163 1.00 87.19 283 ILE A N 1
ATOM 2321 C CA . ILE A 1 283 ? -6.328 -5.704 -12.073 1.00 87.19 283 ILE A CA 1
ATOM 2322 C C . ILE A 1 283 ? -7.733 -5.307 -11.594 1.00 87.19 283 ILE A C 1
ATOM 2324 O O . ILE A 1 283 ? -8.582 -6.193 -11.432 1.00 87.19 283 ILE A O 1
ATOM 2328 N N . PRO A 1 284 ? -7.965 -4.027 -11.270 1.00 85.25 284 PRO A N 1
ATOM 2329 C CA . PRO A 1 284 ? -9.268 -3.536 -10.850 1.00 85.25 284 PRO A CA 1
ATOM 2330 C C . PRO A 1 284 ? -10.268 -3.607 -12.014 1.00 85.25 284 PRO A C 1
ATOM 2332 O O . PRO A 1 284 ? -10.061 -2.961 -13.033 1.00 85.25 284 PRO A O 1
ATOM 2335 N N . GLY A 1 285 ? -11.344 -4.379 -11.836 1.00 78.94 285 GLY A N 1
ATOM 2336 C CA . GLY A 1 285 ? -12.506 -4.406 -12.732 1.00 78.94 285 GLY A CA 1
ATOM 2337 C C . GLY A 1 285 ? -12.254 -4.891 -14.167 1.00 78.94 285 GLY A C 1
ATOM 2338 O O . GLY A 1 285 ? -11.155 -5.304 -14.538 1.00 78.94 285 GLY A O 1
ATOM 2339 N N . ASP A 1 286 ? -13.321 -4.861 -14.966 1.00 73.88 286 ASP A N 1
ATOM 2340 C CA . ASP A 1 286 ? -13.243 -4.881 -16.427 1.00 73.88 286 ASP A CA 1
ATOM 2341 C C . ASP A 1 286 ? -13.142 -3.422 -16.880 1.00 73.88 286 ASP A C 1
ATOM 2343 O O . ASP A 1 286 ? -14.117 -2.672 -16.834 1.00 73.88 286 ASP A O 1
ATOM 2347 N N . LEU A 1 287 ? -11.937 -2.991 -17.254 1.00 68.38 287 LEU A N 1
ATOM 2348 C CA . LEU A 1 287 ? -11.618 -1.591 -17.564 1.00 68.38 287 LEU A CA 1
ATOM 2349 C C . LEU A 1 287 ? -12.203 -1.117 -18.902 1.00 68.38 287 LEU A C 1
ATOM 2351 O O . LEU A 1 287 ? -11.773 -0.092 -19.431 1.00 68.38 287 LEU A O 1
ATOM 2355 N N . GLY A 1 288 ? -13.157 -1.870 -19.457 1.00 70.19 288 GLY A N 1
ATOM 2356 C CA . GLY A 1 288 ? -13.707 -1.705 -20.793 1.00 70.19 288 GLY A CA 1
ATOM 2357 C C . GLY A 1 288 ? -14.175 -0.283 -21.113 1.00 70.19 288 GLY A C 1
ATOM 2358 O O . GLY A 1 288 ? -13.591 0.359 -21.980 1.00 70.19 288 GLY A O 1
ATOM 2359 N N . LYS A 1 289 ? -15.249 0.206 -20.475 1.00 64.38 289 LYS A N 1
ATOM 2360 C CA . LYS A 1 289 ? -15.895 1.483 -20.867 1.00 64.38 289 LYS A CA 1
ATOM 2361 C C . LYS A 1 289 ? -15.546 2.670 -19.973 1.00 64.38 289 LYS A C 1
ATOM 2363 O O . LYS A 1 289 ? -15.401 3.782 -20.479 1.00 64.38 289 LYS A O 1
ATOM 2368 N N . ASP A 1 290 ? -15.376 2.441 -18.675 1.00 64.94 290 ASP A N 1
ATOM 2369 C CA . ASP A 1 290 ? -15.092 3.512 -17.726 1.00 64.94 290 ASP A CA 1
ATOM 2370 C C . ASP A 1 290 ? -13.588 3.618 -17.489 1.00 64.94 290 ASP A C 1
ATOM 2372 O O . ASP A 1 290 ? -12.949 2.808 -16.826 1.00 64.94 290 ASP A O 1
ATOM 2376 N N . ASN A 1 291 ? -13.004 4.674 -18.050 1.00 68.31 291 ASN A N 1
ATOM 2377 C CA . ASN A 1 291 ? -11.563 4.905 -18.076 1.00 68.31 291 ASN A CA 1
ATOM 2378 C C . ASN A 1 291 ? -10.917 5.204 -16.710 1.00 68.31 291 ASN A C 1
ATOM 2380 O O . ASN A 1 291 ? -9.726 5.522 -16.686 1.00 68.31 291 ASN A O 1
ATOM 2384 N N . ASN A 1 292 ? -11.666 5.137 -15.610 1.00 86.56 292 ASN A N 1
ATOM 2385 C CA . ASN A 1 292 ? -11.260 5.656 -14.310 1.00 86.56 292 ASN A CA 1
ATOM 2386 C C . ASN A 1 292 ? -10.881 4.518 -13.353 1.00 86.56 292 ASN A C 1
ATOM 2388 O O . ASN A 1 292 ? -11.678 4.066 -12.530 1.00 86.56 292 ASN A O 1
ATOM 2392 N N . VAL A 1 293 ? -9.634 4.069 -13.481 1.00 89.00 293 VAL A N 1
ATOM 2393 C CA . VAL A 1 293 ? -9.034 3.018 -12.647 1.00 89.00 293 VAL A CA 1
ATOM 2394 C C . VAL A 1 293 ? -9.070 3.385 -11.166 1.00 89.00 293 VAL A C 1
ATOM 2396 O O . VAL A 1 293 ? -9.246 2.521 -10.311 1.00 89.00 293 VAL A O 1
ATOM 2399 N N . GLU A 1 294 ? -8.940 4.667 -10.852 1.00 91.00 294 GLU A N 1
ATOM 2400 C CA . GLU A 1 294 ? -8.954 5.190 -9.494 1.00 91.00 294 GLU A CA 1
ATOM 2401 C C . GLU A 1 294 ? -10.300 4.943 -8.809 1.00 91.00 294 GLU A C 1
ATOM 2403 O O . GLU A 1 294 ? -10.342 4.611 -7.624 1.00 91.00 294 GLU A O 1
ATOM 2408 N N . ASN A 1 295 ? -11.402 5.049 -9.553 1.00 89.94 295 ASN A N 1
ATOM 2409 C CA . ASN A 1 295 ? -12.725 4.751 -9.021 1.00 89.94 295 ASN A CA 1
ATOM 2410 C C . ASN A 1 295 ? -12.881 3.260 -8.698 1.00 89.94 295 ASN A C 1
ATOM 2412 O O . ASN A 1 295 ? -13.399 2.932 -7.630 1.00 89.94 295 ASN A O 1
ATOM 2416 N N . GLU A 1 296 ? -12.424 2.373 -9.577 1.00 91.12 296 GLU A N 1
ATOM 2417 C CA . GLU A 1 296 ? -12.480 0.926 -9.342 1.00 91.12 296 GLU A CA 1
ATOM 2418 C C . GLU A 1 296 ? -11.606 0.523 -8.148 1.00 91.12 296 GLU A C 1
ATOM 2420 O O . GLU A 1 296 ? -12.045 -0.210 -7.262 1.00 91.12 296 GLU A O 1
ATOM 2425 N N . ILE A 1 297 ? -10.390 1.067 -8.063 1.00 93.50 297 ILE A N 1
ATOM 2426 C CA . ILE A 1 297 ? -9.487 0.849 -6.926 1.00 93.50 297 ILE A CA 1
ATOM 2427 C C . ILE A 1 297 ? -10.135 1.306 -5.616 1.00 93.50 297 ILE A C 1
ATOM 2429 O O . ILE A 1 297 ? -10.089 0.574 -4.629 1.00 93.50 297 ILE A O 1
ATOM 2433 N N . GLU A 1 298 ? -10.777 2.476 -5.606 1.00 93.44 298 GLU A N 1
ATOM 2434 C CA . GLU A 1 298 ? -11.514 2.978 -4.443 1.00 93.44 298 GLU A CA 1
ATOM 2435 C C . GLU A 1 298 ? -12.617 2.018 -4.010 1.00 93.44 298 GLU A C 1
ATOM 2437 O O . GLU A 1 298 ? -12.677 1.662 -2.836 1.00 93.44 298 GLU A O 1
ATOM 2442 N N . GLY A 1 299 ? -13.449 1.557 -4.949 1.00 91.94 299 GLY A N 1
ATOM 2443 C CA . GLY A 1 299 ? -14.523 0.607 -4.652 1.00 91.94 299 GLY A CA 1
ATOM 2444 C C . GLY A 1 299 ? -13.985 -0.700 -4.074 1.00 91.94 299 GLY A C 1
ATOM 2445 O O . GLY A 1 299 ? -14.546 -1.267 -3.142 1.00 91.94 299 GLY A O 1
ATOM 2446 N N . VAL A 1 300 ? -12.839 -1.169 -4.564 1.00 92.31 300 VAL A N 1
ATOM 2447 C CA . VAL A 1 300 ? -12.257 -2.416 -4.069 1.00 92.31 300 VAL A CA 1
ATOM 2448 C C . VAL A 1 300 ? -11.564 -2.256 -2.713 1.00 92.31 300 VAL A C 1
ATOM 2450 O O . VAL A 1 300 ? -11.668 -3.151 -1.875 1.00 92.31 300 VAL A O 1
ATOM 2453 N N . ILE A 1 301 ? -10.871 -1.142 -2.472 1.00 93.44 301 ILE A N 1
ATOM 2454 C CA . ILE A 1 301 ? -10.187 -0.882 -1.195 1.00 93.44 301 ILE A CA 1
ATOM 2455 C C . ILE A 1 301 ? -11.191 -0.585 -0.074 1.00 93.44 301 ILE A C 1
ATOM 2457 O O . ILE A 1 301 ? -10.945 -0.943 1.078 1.00 93.44 301 ILE A O 1
ATOM 2461 N N . THR A 1 302 ? -12.316 0.053 -0.398 1.00 92.06 302 THR A N 1
ATOM 2462 C CA . THR A 1 302 ? -13.387 0.365 0.564 1.00 92.06 302 THR A CA 1
ATOM 2463 C C . THR A 1 302 ? -14.198 -0.866 0.969 1.00 92.06 302 THR A C 1
ATOM 2465 O O . THR A 1 302 ? -14.694 -0.914 2.090 1.00 92.06 302 THR A O 1
ATOM 2468 N N . ASN A 1 303 ? -14.244 -1.907 0.129 1.00 89.56 303 ASN A N 1
ATOM 2469 C CA . ASN A 1 303 ? -14.984 -3.155 0.355 1.00 89.56 303 ASN A CA 1
ATOM 2470 C C . ASN A 1 303 ? -14.411 -4.089 1.449 1.00 89.56 303 ASN A C 1
ATOM 2472 O O . ASN A 1 303 ? -14.608 -5.298 1.368 1.00 89.56 303 ASN A O 1
ATOM 2476 N N . CYS A 1 304 ? -13.720 -3.558 2.467 1.00 78.69 304 CYS A N 1
ATOM 2477 C CA . CYS A 1 304 ? -13.241 -4.265 3.664 1.00 78.69 304 CYS A CA 1
ATOM 2478 C C . CYS A 1 304 ? -12.771 -5.710 3.398 1.00 78.69 304 CYS A C 1
ATOM 2480 O O . CYS A 1 304 ? -13.510 -6.679 3.571 1.00 78.69 304 CYS A O 1
ATOM 2482 N N . GLY A 1 305 ? -11.507 -5.884 3.014 1.00 87.94 305 GLY A N 1
ATOM 2483 C CA . GLY A 1 305 ? -10.943 -7.208 2.757 1.00 87.94 305 GLY A CA 1
ATOM 2484 C C . GLY A 1 305 ? -9.437 -7.270 2.964 1.00 87.94 305 GLY A C 1
ATOM 2485 O O . GLY A 1 305 ? -8.799 -6.310 3.391 1.00 87.94 305 GLY A O 1
ATOM 2486 N N . ARG A 1 306 ? -8.834 -8.418 2.629 1.00 92.00 306 ARG A N 1
ATOM 2487 C CA . ARG A 1 306 ? -7.370 -8.545 2.523 1.00 92.00 306 ARG A CA 1
ATOM 2488 C C . ARG A 1 306 ? -6.898 -7.893 1.227 1.00 92.00 306 ARG A C 1
ATOM 2490 O O . ARG A 1 306 ? -6.460 -8.558 0.291 1.00 92.00 306 ARG A O 1
ATOM 2497 N N . THR A 1 307 ? -7.045 -6.581 1.161 1.00 94.75 307 THR A N 1
ATOM 2498 C CA . THR A 1 307 ? -6.664 -5.743 0.029 1.00 94.75 307 THR A CA 1
ATOM 2499 C C . THR A 1 307 ? -5.640 -4.726 0.497 1.00 94.75 307 THR A C 1
ATOM 2501 O O . THR A 1 307 ? -5.798 -4.130 1.558 1.00 94.75 307 THR A O 1
ATOM 2504 N N . ALA A 1 308 ? -4.582 -4.533 -0.279 1.00 95.56 308 ALA A N 1
ATOM 2505 C CA . ALA A 1 308 ? -3.560 -3.539 0.005 1.00 95.56 308 ALA A CA 1
ATOM 2506 C C . ALA A 1 308 ? -3.352 -2.661 -1.227 1.00 95.56 308 ALA A C 1
ATOM 2508 O O . ALA A 1 308 ? -3.224 -3.171 -2.337 1.00 95.56 308 ALA A O 1
ATOM 2509 N N . LEU A 1 309 ? -3.294 -1.348 -1.026 1.00 96.12 309 LEU A N 1
ATOM 2510 C CA . LEU A 1 309 ? -2.779 -0.428 -2.031 1.00 96.12 309 LEU A CA 1
ATOM 2511 C C . LEU A 1 309 ? -1.283 -0.278 -1.804 1.00 96.12 309 LEU A C 1
ATOM 2513 O O . LEU A 1 309 ? -0.858 0.121 -0.718 1.00 96.12 309 LEU A O 1
ATOM 2517 N N . MET A 1 310 ? -0.491 -0.593 -2.818 1.00 95.81 310 MET A N 1
ATOM 2518 C CA . MET A 1 310 ? 0.947 -0.384 -2.773 1.00 95.81 310 MET A CA 1
ATOM 2519 C C . MET A 1 310 ? 1.307 0.649 -3.831 1.00 95.81 310 MET A C 1
ATOM 2521 O O . MET A 1 310 ? 1.034 0.469 -5.007 1.00 95.81 310 MET A O 1
ATOM 2525 N N . GLU A 1 311 ? 1.881 1.762 -3.395 1.00 95.50 311 GLU A N 1
ATOM 2526 C CA . GLU A 1 311 ? 2.198 2.900 -4.251 1.00 95.50 311 GLU A CA 1
ATOM 2527 C C . GLU A 1 311 ? 3.331 3.731 -3.650 1.00 95.50 311 GLU A C 1
ATOM 2529 O O . GLU A 1 311 ? 3.802 3.462 -2.539 1.00 95.50 311 GLU A O 1
ATOM 2534 N N . LYS A 1 312 ? 3.752 4.778 -4.367 1.00 92.56 312 LYS A N 1
ATOM 2535 C CA . LYS A 1 312 ? 4.641 5.802 -3.797 1.00 92.56 312 LYS A CA 1
ATOM 2536 C C . LYS A 1 312 ? 4.047 6.371 -2.507 1.00 92.56 312 LYS A C 1
ATOM 2538 O O . LYS A 1 312 ? 2.864 6.705 -2.462 1.00 92.56 312 LYS A O 1
ATOM 2543 N N . THR A 1 313 ? 4.881 6.575 -1.486 1.00 91.25 313 THR A N 1
ATOM 2544 C CA . THR A 1 313 ? 4.446 7.055 -0.160 1.00 91.25 313 THR A CA 1
ATOM 2545 C C . THR A 1 313 ? 3.602 8.327 -0.237 1.00 91.25 313 THR A C 1
ATOM 2547 O O . THR A 1 313 ? 2.583 8.429 0.437 1.00 91.25 313 THR A O 1
ATOM 2550 N N . SER A 1 314 ? 3.974 9.282 -1.096 1.00 89.56 314 SER A N 1
ATOM 2551 C CA . SER A 1 314 ? 3.208 10.518 -1.295 1.00 89.56 314 SER A CA 1
ATOM 2552 C C . SER A 1 314 ? 1.797 10.263 -1.832 1.00 89.56 314 SER A C 1
ATOM 2554 O O . SER A 1 314 ? 0.852 10.908 -1.385 1.00 89.56 314 SER A O 1
ATOM 2556 N N . LEU A 1 315 ? 1.645 9.308 -2.754 1.00 92.12 315 LEU A N 1
ATOM 2557 C CA . LEU A 1 315 ? 0.352 8.933 -3.324 1.00 92.12 315 LEU A CA 1
ATOM 2558 C C . LEU A 1 315 ? -0.496 8.164 -2.315 1.00 92.12 315 LEU A C 1
ATOM 2560 O O . LEU A 1 315 ? -1.670 8.480 -2.175 1.00 92.12 315 LEU A O 1
ATOM 2564 N N . VAL A 1 316 ? 0.092 7.223 -1.568 1.00 94.56 316 VAL A N 1
ATOM 2565 C CA . VAL A 1 316 ? -0.623 6.477 -0.515 1.00 94.56 316 VAL A CA 1
ATOM 2566 C C . VAL A 1 316 ? -1.116 7.418 0.586 1.00 94.56 316 VAL A C 1
ATOM 2568 O O . VAL A 1 316 ? -2.247 7.288 1.047 1.00 94.56 316 VAL A O 1
ATOM 2571 N N . LEU A 1 317 ? -0.298 8.390 1.002 1.00 93.56 317 LEU A N 1
ATOM 2572 C CA . LEU A 1 317 ? -0.702 9.388 1.995 1.00 93.56 317 LEU A CA 1
ATOM 2573 C C . LEU A 1 317 ? -1.820 10.292 1.472 1.00 93.56 317 LEU A C 1
ATOM 2575 O O . LEU A 1 317 ? -2.771 10.570 2.202 1.00 93.56 317 LEU A O 1
ATOM 2579 N N . ALA A 1 318 ? -1.729 10.735 0.217 1.00 93.25 318 ALA A N 1
ATOM 2580 C CA . ALA A 1 318 ? -2.781 11.528 -0.404 1.00 93.25 318 ALA A CA 1
ATOM 2581 C C . ALA A 1 318 ? -4.089 10.732 -0.543 1.00 93.25 318 ALA A C 1
ATOM 2583 O O . ALA A 1 318 ? -5.144 11.249 -0.177 1.00 93.25 318 ALA A O 1
ATOM 2584 N N . GLU A 1 319 ? -4.007 9.465 -0.963 1.00 95.19 319 GLU A N 1
ATOM 2585 C CA . GLU A 1 319 ? -5.147 8.547 -1.042 1.00 95.19 319 GLU A CA 1
ATOM 2586 C C . GLU A 1 319 ? -5.779 8.358 0.336 1.00 95.19 319 GLU A C 1
ATOM 2588 O O . GLU A 1 319 ? -6.977 8.563 0.501 1.00 95.19 319 GLU A O 1
ATOM 2593 N N . ARG A 1 320 ? -4.979 8.056 1.366 1.00 94.75 320 ARG A N 1
ATOM 2594 C CA . ARG A 1 320 ? -5.469 7.907 2.742 1.00 94.75 320 ARG A CA 1
ATOM 2595 C C . ARG A 1 320 ? -6.173 9.174 3.220 1.00 94.75 320 ARG A C 1
ATOM 2597 O O . ARG A 1 320 ? -7.258 9.083 3.780 1.00 94.75 320 ARG A O 1
ATOM 2604 N N . ASN A 1 321 ? -5.580 10.346 3.001 1.00 93.75 321 ASN A N 1
ATOM 2605 C CA . ASN A 1 321 ? -6.163 11.626 3.412 1.00 93.75 321 ASN A CA 1
ATOM 2606 C C . ASN A 1 321 ? -7.445 11.965 2.641 1.00 93.75 321 ASN A C 1
ATOM 2608 O O . ASN A 1 321 ? -8.305 12.682 3.157 1.00 93.75 321 ASN A O 1
ATOM 2612 N N . HIS A 1 322 ? -7.561 11.497 1.399 1.00 94.19 322 HIS A N 1
ATOM 2613 C CA . HIS A 1 322 ? -8.775 11.606 0.600 1.00 94.19 322 HIS A CA 1
ATOM 2614 C C . HIS A 1 322 ? -9.858 10.669 1.135 1.00 94.19 322 HIS A C 1
ATOM 2616 O O . HIS A 1 322 ? -10.939 11.138 1.489 1.00 94.19 322 HIS A O 1
ATOM 2622 N N . LEU A 1 323 ? -9.549 9.380 1.276 1.00 93.69 323 LEU A N 1
ATOM 2623 C CA . LEU A 1 323 ? -10.494 8.355 1.710 1.00 93.69 323 LEU A CA 1
ATOM 2624 C C . LEU A 1 323 ? -10.932 8.529 3.169 1.00 93.69 323 LEU A C 1
ATOM 2626 O O . LEU A 1 323 ? -12.105 8.340 3.463 1.00 93.69 323 LEU A O 1
ATOM 2630 N N . ALA A 1 324 ? -10.053 8.966 4.076 1.00 92.94 324 ALA A N 1
ATOM 2631 C CA . ALA A 1 324 ? -10.385 9.184 5.490 1.00 92.94 324 ALA A CA 1
ATOM 2632 C C . ALA A 1 324 ? -11.478 10.245 5.711 1.00 92.94 324 ALA A C 1
ATOM 2634 O O . ALA A 1 324 ? -12.100 10.270 6.769 1.00 92.94 324 ALA A O 1
ATOM 2635 N N . ARG A 1 325 ? -11.733 11.112 4.719 1.00 93.25 325 ARG A N 1
ATOM 2636 C CA . ARG A 1 325 ? -12.841 12.083 4.756 1.00 93.25 325 ARG A CA 1
ATOM 2637 C C . ARG A 1 325 ? -14.203 11.435 4.525 1.00 93.25 325 ARG A C 1
ATOM 2639 O O . ARG A 1 325 ? -15.208 12.010 4.924 1.00 93.25 325 ARG A O 1
ATOM 2646 N N . PHE A 1 326 ? -14.228 10.302 3.829 1.00 91.50 326 PHE A N 1
ATOM 2647 C CA . PHE A 1 326 ? -15.444 9.588 3.445 1.00 91.50 326 PHE A CA 1
ATOM 2648 C C . PHE A 1 326 ? -15.639 8.312 4.272 1.00 91.50 326 PHE A C 1
ATOM 2650 O O . PHE A 1 326 ? -16.769 7.971 4.593 1.00 91.50 326 PHE A O 1
ATOM 2657 N N . TYR A 1 327 ? -14.543 7.657 4.667 1.00 89.44 327 TYR A N 1
ATOM 2658 C CA . TYR A 1 327 ? -14.531 6.408 5.427 1.00 89.44 327 TYR A CA 1
ATOM 2659 C C . TYR A 1 327 ? -13.553 6.532 6.620 1.00 89.44 327 TYR A C 1
ATOM 2661 O O . TYR A 1 327 ? -12.399 6.090 6.548 1.00 89.44 327 TYR A O 1
ATOM 2669 N N . PRO A 1 328 ? -13.957 7.205 7.713 1.00 87.81 328 PRO A N 1
ATOM 2670 C CA . PRO A 1 328 ? -13.089 7.426 8.867 1.00 87.81 328 PRO A CA 1
ATOM 2671 C C . PRO A 1 328 ? -12.752 6.104 9.575 1.00 87.81 328 PRO A C 1
ATOM 2673 O O . PRO A 1 328 ? -13.615 5.259 9.781 1.00 87.81 328 PRO A O 1
ATOM 2676 N N . GLY A 1 329 ? -11.482 5.922 9.952 1.00 85.19 329 GLY A N 1
ATOM 2677 C CA . GLY A 1 329 ? -11.026 4.774 10.753 1.00 85.19 329 GLY A CA 1
ATOM 2678 C C . GLY A 1 329 ? -10.886 3.434 10.016 1.00 85.19 329 GLY A C 1
ATOM 2679 O O . GLY A 1 329 ? -10.443 2.468 10.624 1.00 85.19 329 GLY A O 1
ATOM 2680 N N . VAL A 1 330 ? -11.205 3.359 8.719 1.00 87.69 330 VAL A N 1
ATOM 2681 C CA . VAL A 1 330 ? -11.181 2.088 7.962 1.00 87.69 330 VAL A CA 1
ATOM 2682 C C . VAL A 1 330 ? -9.769 1.689 7.515 1.00 87.69 330 VAL A C 1
ATOM 2684 O O . VAL A 1 330 ? -9.440 0.506 7.447 1.00 87.69 330 VAL A O 1
ATOM 2687 N N . PHE A 1 331 ? -8.909 2.664 7.208 1.00 91.19 331 PHE A N 1
ATOM 2688 C CA . PHE A 1 331 ? -7.627 2.401 6.548 1.00 91.19 331 PHE A CA 1
ATOM 2689 C C . PHE A 1 331 ? -6.433 2.475 7.492 1.00 91.19 331 PHE A C 1
ATOM 2691 O O . PHE A 1 331 ? -6.199 3.482 8.167 1.00 91.19 331 PHE A O 1
ATOM 2698 N N . THR A 1 332 ? -5.602 1.438 7.432 1.00 92.00 332 THR A N 1
ATOM 2699 C CA . THR A 1 332 ? -4.315 1.361 8.124 1.00 92.00 332 THR A CA 1
ATOM 2700 C C . THR A 1 332 ? -3.172 1.647 7.157 1.00 92.00 332 THR A C 1
ATOM 2702 O O . THR A 1 332 ? -3.190 1.186 6.016 1.00 92.00 332 THR A O 1
ATOM 2705 N N . LEU A 1 333 ? -2.155 2.375 7.616 1.00 92.62 333 LEU A N 1
ATOM 2706 C CA . LEU A 1 333 ? -0.944 2.652 6.846 1.00 92.62 333 LEU A CA 1
ATOM 2707 C C . LEU A 1 333 ? 0.212 1.803 7.384 1.00 92.62 333 LEU A C 1
ATOM 2709 O O . LEU A 1 333 ? 0.422 1.756 8.594 1.00 92.62 333 LEU A O 1
ATOM 2713 N N . SER A 1 334 ? 0.977 1.175 6.490 1.00 91.75 334 SER A N 1
ATOM 2714 C CA . SER A 1 334 ? 2.223 0.501 6.869 1.00 91.75 334 SER A CA 1
ATOM 2715 C C . SER A 1 334 ? 3.244 1.517 7.388 1.00 91.75 334 SER A C 1
ATOM 2717 O O . SER A 1 334 ? 3.408 2.588 6.803 1.00 91.75 334 SER A O 1
ATOM 2719 N N . GLY A 1 335 ? 3.951 1.173 8.467 1.00 89.94 335 GLY A N 1
ATOM 2720 C CA . GLY A 1 335 ? 5.057 1.985 8.990 1.00 89.94 335 GLY A CA 1
ATOM 2721 C C . GLY A 1 335 ? 6.373 1.775 8.235 1.00 89.94 335 GLY A C 1
ATOM 2722 O O . GLY A 1 335 ? 7.343 2.493 8.464 1.00 89.94 335 GLY A O 1
ATOM 2723 N N . GLU A 1 336 ? 6.423 0.786 7.343 1.00 91.50 336 GLU A N 1
ATOM 2724 C CA . GLU A 1 336 ? 7.614 0.437 6.577 1.00 91.50 336 GLU A CA 1
ATOM 2725 C C . GLU A 1 336 ? 7.581 1.060 5.176 1.00 91.50 336 GLU A C 1
ATOM 2727 O O . GLU A 1 336 ? 6.527 1.198 4.554 1.00 91.50 336 GLU A O 1
ATOM 2732 N N . THR A 1 337 ? 8.760 1.383 4.643 1.00 91.44 337 THR A N 1
ATOM 2733 C CA . THR A 1 337 ? 8.947 1.723 3.228 1.00 91.44 337 THR A CA 1
ATOM 2734 C C . THR A 1 337 ? 9.843 0.673 2.585 1.00 91.44 337 THR A C 1
ATOM 2736 O O . THR A 1 337 ? 10.842 0.250 3.160 1.00 91.44 337 THR A O 1
ATOM 2739 N N . VAL A 1 338 ? 9.455 0.200 1.401 1.00 88.94 338 VAL A N 1
ATOM 2740 C CA . VAL A 1 338 ? 10.123 -0.935 0.747 1.00 88.94 338 VAL A CA 1
ATOM 2741 C C . VAL A 1 338 ? 11.447 -0.532 0.118 1.00 88.94 338 VAL A C 1
ATOM 2743 O O . VAL A 1 338 ? 12.446 -1.240 0.221 1.00 88.94 338 VAL A O 1
ATOM 2746 N N .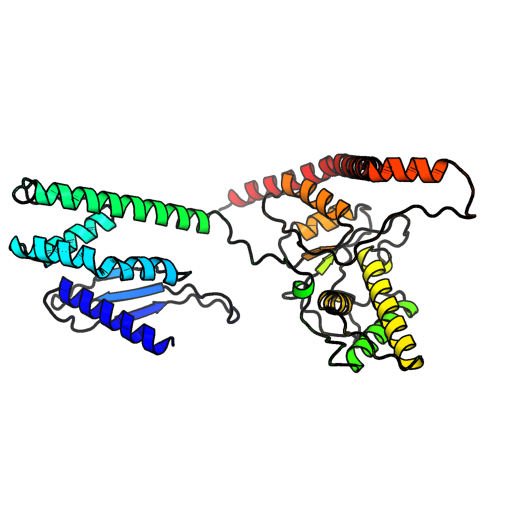 GLN A 1 339 ? 11.428 0.591 -0.586 1.00 85.81 339 GLN A N 1
ATOM 2747 C CA . GLN A 1 339 ? 12.572 1.100 -1.308 1.00 85.81 339 GLN A CA 1
ATOM 2748 C C . GLN A 1 339 ? 12.571 2.616 -1.150 1.00 85.81 339 GLN A C 1
ATOM 2750 O O . GLN A 1 339 ? 11.729 3.282 -1.755 1.00 85.81 339 GLN A O 1
ATOM 2755 N N . PRO A 1 340 ? 13.476 3.174 -0.331 1.00 82.88 340 PRO A N 1
ATOM 2756 C CA . PRO A 1 340 ? 13.695 4.605 -0.345 1.00 82.88 340 PRO A CA 1
ATOM 2757 C C . PRO A 1 340 ? 14.275 4.963 -1.716 1.00 82.88 340 PRO A C 1
ATOM 2759 O O . PRO A 1 340 ? 15.424 4.655 -2.029 1.00 82.88 340 PRO A O 1
ATOM 276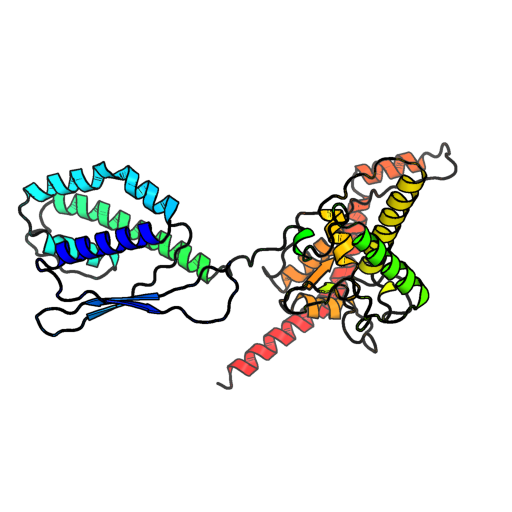2 N N . GLU A 1 341 ? 13.450 5.555 -2.574 1.00 76.88 341 GLU A N 1
ATOM 2763 C CA . GLU A 1 341 ? 13.919 6.130 -3.828 1.00 76.88 341 GLU A CA 1
ATOM 2764 C C . GLU A 1 341 ? 14.620 7.450 -3.515 1.00 76.88 341 GLU A C 1
ATOM 2766 O O . GLU A 1 341 ? 13.988 8.430 -3.107 1.00 76.88 341 GLU A O 1
ATOM 2771 N N . GLN A 1 342 ? 15.935 7.484 -3.729 1.00 73.19 342 GLN A N 1
ATOM 2772 C CA . GLN A 1 342 ? 16.652 8.746 -3.798 1.00 73.19 342 GLN A CA 1
ATOM 2773 C C . GLN A 1 342 ? 16.195 9.470 -5.061 1.00 73.19 342 GLN A C 1
ATOM 2775 O O . GLN A 1 342 ? 16.359 8.978 -6.175 1.00 73.19 342 GLN A O 1
ATOM 2780 N N . HIS A 1 343 ? 15.574 10.627 -4.870 1.00 70.94 343 HIS A N 1
ATOM 2781 C CA . HIS A 1 343 ? 15.225 11.521 -5.959 1.00 70.94 343 HIS A CA 1
ATOM 2782 C C . HIS A 1 343 ? 16.282 12.617 -6.012 1.00 70.94 343 HIS A C 1
ATOM 2784 O O . HIS A 1 343 ? 16.566 13.249 -4.998 1.00 70.94 343 HIS A O 1
ATOM 2790 N N . GLY A 1 344 ? 16.834 12.848 -7.194 1.00 76.31 344 GLY A N 1
ATOM 2791 C CA . GLY A 1 344 ? 17.793 13.913 -7.439 1.00 76.31 344 GLY A CA 1
ATOM 2792 C C . GLY A 1 344 ? 17.826 14.260 -8.917 1.00 76.31 344 GLY A C 1
ATOM 2793 O O . GLY A 1 344 ? 17.252 13.551 -9.746 1.00 76.31 344 GLY A O 1
ATOM 2794 N N . TRP A 1 345 ? 18.494 15.359 -9.236 1.00 80.00 345 TRP A N 1
ATOM 2795 C CA . TRP A 1 345 ? 18.811 15.725 -10.609 1.00 80.00 345 TRP A CA 1
ATOM 2796 C C . TRP A 1 345 ? 20.267 15.369 -10.859 1.00 80.00 345 TRP A C 1
ATOM 2798 O O . TRP A 1 345 ? 21.137 15.707 -10.058 1.00 80.00 345 TRP A O 1
ATOM 2808 N N . SER A 1 346 ? 20.530 14.684 -11.966 1.00 83.00 346 SER A N 1
ATOM 2809 C CA . SER A 1 346 ? 21.873 14.570 -12.517 1.00 83.00 346 SER A CA 1
ATOM 2810 C C . SER A 1 346 ? 21.960 15.455 -13.753 1.00 83.00 346 SER A C 1
ATOM 2812 O O . SER A 1 346 ? 21.047 15.488 -14.577 1.00 83.00 346 SER A O 1
ATOM 2814 N N . PHE A 1 347 ? 23.059 16.191 -13.871 1.00 81.12 347 PHE A N 1
ATOM 2815 C CA . PHE A 1 347 ? 23.345 17.031 -15.026 1.00 81.12 347 PHE A CA 1
ATOM 2816 C C . PHE A 1 347 ? 24.504 16.404 -15.798 1.00 81.12 347 PHE A C 1
ATOM 2818 O O . PHE A 1 347 ? 25.528 16.060 -15.205 1.00 81.12 347 PHE A O 1
ATOM 2825 N N . GLN A 1 348 ? 24.323 16.212 -17.105 1.00 84.19 348 GLN A N 1
ATOM 2826 C CA . GLN A 1 348 ? 25.360 15.718 -18.009 1.00 84.19 348 GLN A CA 1
ATOM 2827 C C . GLN A 1 348 ? 25.476 16.659 -19.218 1.00 84.19 348 GLN A C 1
ATOM 2829 O O . GLN A 1 348 ? 24.442 16.971 -19.813 1.00 84.19 348 GLN A O 1
ATOM 2834 N N . PRO A 1 349 ? 26.695 17.090 -19.607 1.00 85.19 349 PRO A N 1
ATOM 2835 C CA . PRO A 1 349 ? 27.986 16.849 -18.945 1.00 85.19 349 PRO A CA 1
ATOM 2836 C C . PRO A 1 349 ? 28.114 17.590 -17.597 1.00 85.19 349 PRO A C 1
ATOM 2838 O O . PRO A 1 349 ? 27.330 18.504 -17.330 1.00 85.19 349 PRO A O 1
ATOM 2841 N N . PRO A 1 350 ? 29.087 17.220 -16.738 1.00 78.19 350 PRO A N 1
ATOM 2842 C CA . PRO A 1 350 ? 29.428 18.041 -15.581 1.00 78.19 350 PRO A CA 1
ATOM 2843 C C . PRO A 1 350 ? 29.890 19.414 -16.088 1.00 78.19 350 PRO A C 1
ATOM 2845 O O . PRO A 1 350 ? 30.926 19.528 -16.736 1.00 78.19 350 PRO A O 1
ATOM 2848 N N . GLY A 1 351 ? 29.079 20.443 -15.856 1.00 77.81 351 GLY A N 1
ATOM 2849 C CA . GLY A 1 351 ? 29.344 21.810 -16.300 1.00 77.81 351 GLY A CA 1
ATOM 2850 C C . GLY A 1 351 ? 29.334 22.792 -15.134 1.00 77.81 351 GLY A C 1
ATOM 2851 O O . GLY A 1 351 ? 28.718 22.536 -14.103 1.00 77.81 351 GLY A O 1
ATOM 2852 N N . PHE A 1 352 ? 29.965 23.951 -15.324 1.00 81.94 352 PHE A N 1
ATOM 2853 C CA . PHE A 1 352 ? 30.051 25.041 -14.338 1.00 81.94 352 PHE A CA 1
ATOM 2854 C C . PHE A 1 352 ? 28.786 25.911 -14.263 1.00 81.94 352 PHE A C 1
ATOM 2856 O O . PHE A 1 352 ? 28.846 27.089 -13.919 1.00 81.94 352 PHE A O 1
ATOM 2863 N N . SER A 1 353 ? 27.627 25.368 -14.634 1.00 84.50 353 SER A N 1
ATOM 2864 C CA . SER A 1 353 ? 26.379 26.121 -14.544 1.00 84.50 353 SER A CA 1
ATOM 2865 C C . SER A 1 353 ? 26.044 26.407 -13.077 1.00 84.50 353 SER A C 1
ATOM 2867 O O . SER A 1 353 ? 26.245 25.550 -12.223 1.00 84.50 353 SER A O 1
ATOM 2869 N N . GLY A 1 354 ? 25.476 27.579 -12.780 1.00 89.12 354 GLY A N 1
ATOM 2870 C CA . GLY A 1 354 ? 24.878 27.863 -11.468 1.00 89.12 354 GLY A CA 1
ATOM 2871 C C . GLY A 1 354 ? 23.545 27.134 -11.227 1.00 89.12 354 GLY A C 1
ATOM 2872 O O . GLY A 1 354 ? 23.032 27.135 -10.108 1.00 89.12 354 GLY A O 1
ATOM 2873 N N . ILE A 1 355 ? 22.977 26.492 -12.258 1.00 88.88 355 ILE A N 1
ATOM 2874 C CA . ILE A 1 355 ? 21.668 25.820 -12.198 1.00 88.88 355 ILE A CA 1
ATOM 2875 C C . ILE A 1 355 ? 21.632 24.667 -11.175 1.00 88.88 355 ILE A C 1
ATOM 2877 O O . ILE A 1 355 ? 20.670 24.615 -10.405 1.00 88.88 355 ILE A O 1
ATOM 2881 N N . PRO A 1 356 ? 22.624 23.755 -11.096 1.00 88.69 356 PRO A N 1
ATOM 2882 C CA . PRO A 1 356 ? 22.625 22.686 -10.100 1.00 88.69 356 PRO A CA 1
ATOM 2883 C C . PRO A 1 356 ? 22.605 23.218 -8.665 1.00 88.69 356 PRO A C 1
ATOM 2885 O O . PRO A 1 356 ? 21.851 22.698 -7.848 1.00 88.69 356 PRO A O 1
ATOM 2888 N N . THR A 1 357 ? 23.358 24.286 -8.373 1.00 88.31 357 THR A N 1
ATOM 2889 C CA . THR A 1 357 ? 23.370 24.940 -7.054 1.00 88.31 357 THR A CA 1
ATOM 2890 C C . THR A 1 357 ? 21.991 25.493 -6.699 1.00 88.31 357 THR A C 1
ATOM 2892 O O . THR A 1 357 ? 21.503 25.285 -5.590 1.00 88.31 357 THR A O 1
ATOM 2895 N N . PHE A 1 358 ? 21.319 26.138 -7.657 1.00 90.00 358 PHE A N 1
ATOM 2896 C CA . PHE A 1 358 ? 19.965 26.648 -7.452 1.00 90.00 358 PHE A CA 1
ATOM 2897 C C . PHE A 1 358 ? 18.932 25.525 -7.243 1.00 90.00 358 PHE A C 1
ATOM 2899 O O . PHE A 1 358 ? 18.129 25.599 -6.314 1.00 90.00 358 PHE A O 1
ATOM 2906 N N . LEU A 1 359 ? 18.957 24.454 -8.050 1.00 89.56 359 LEU A N 1
ATOM 2907 C CA . LEU A 1 359 ? 18.040 23.317 -7.858 1.00 89.56 359 LEU A CA 1
ATOM 2908 C C . LEU A 1 359 ? 18.292 22.579 -6.542 1.00 89.56 359 LEU A C 1
ATOM 2910 O O . LEU A 1 359 ? 17.345 22.121 -5.900 1.00 89.56 359 LEU A O 1
ATOM 2914 N N . HIS A 1 360 ? 19.554 22.468 -6.134 1.00 86.75 360 HIS A N 1
ATOM 2915 C CA . HIS A 1 360 ? 19.913 21.916 -4.838 1.00 86.75 360 HIS A CA 1
ATOM 2916 C C . HIS A 1 360 ? 19.261 22.725 -3.711 1.00 86.75 360 HIS A C 1
ATOM 2918 O O . HIS A 1 360 ? 18.513 22.149 -2.922 1.00 86.75 360 HIS A O 1
ATOM 2924 N N . TRP A 1 361 ? 19.405 24.056 -3.733 1.00 91.88 361 TRP A N 1
ATOM 2925 C CA . TRP A 1 361 ? 18.766 24.947 -2.762 1.00 91.88 361 TRP A CA 1
ATOM 2926 C C . TRP A 1 361 ? 17.236 24.809 -2.736 1.00 91.88 361 TRP A C 1
ATOM 2928 O O . TRP A 1 361 ? 16.653 24.652 -1.665 1.00 91.88 361 TRP A O 1
ATOM 2938 N N . LEU A 1 362 ? 16.571 24.768 -3.899 1.00 91.00 362 LEU A N 1
ATOM 2939 C CA . LEU A 1 362 ? 15.115 24.554 -3.973 1.00 91.00 362 LEU A CA 1
ATOM 2940 C C . LEU A 1 362 ? 14.665 23.235 -3.326 1.00 91.00 362 LEU A C 1
ATOM 2942 O O . LEU A 1 362 ? 13.543 23.120 -2.825 1.00 91.00 362 LEU A O 1
ATOM 2946 N N . THR A 1 363 ? 15.524 22.224 -3.372 1.00 89.06 363 THR A N 1
ATOM 2947 C CA . THR A 1 363 ? 15.229 20.886 -2.855 1.00 89.06 363 THR A CA 1
ATOM 2948 C C . THR A 1 363 ? 15.459 20.805 -1.362 1.00 89.06 363 THR A C 1
ATOM 2950 O O . THR A 1 363 ? 14.627 20.234 -0.658 1.00 89.06 363 THR A O 1
ATOM 2953 N N . GLU A 1 364 ? 16.547 21.401 -0.878 1.00 88.12 364 GLU A N 1
ATOM 2954 C CA . GLU A 1 364 ? 16.829 21.524 0.553 1.00 88.12 364 GLU A CA 1
ATOM 2955 C C . GLU A 1 364 ? 15.789 22.400 1.254 1.00 88.12 364 GLU A C 1
ATOM 2957 O O . GLU A 1 364 ? 15.318 22.050 2.334 1.00 88.12 364 GLU A O 1
ATOM 2962 N N . ALA A 1 365 ? 15.334 23.470 0.596 1.00 94.06 365 ALA A N 1
ATOM 2963 C CA . ALA A 1 365 ? 14.233 24.304 1.071 1.00 94.06 365 ALA A CA 1
ATOM 2964 C C . ALA A 1 365 ? 12.864 23.587 1.055 1.00 94.06 36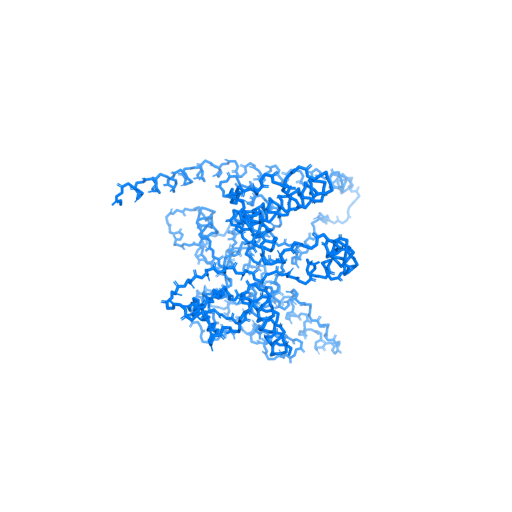5 ALA A C 1
ATOM 2966 O O . ALA A 1 365 ? 11.872 24.136 1.533 1.00 94.06 365 ALA A O 1
ATOM 2967 N N . GLY A 1 366 ? 12.769 22.380 0.483 1.00 90.38 366 GLY A N 1
ATOM 2968 C CA . GLY A 1 366 ? 11.530 21.602 0.432 1.00 90.38 366 GLY A CA 1
ATOM 2969 C C . GLY A 1 366 ? 10.515 22.067 -0.623 1.00 90.38 366 GLY A C 1
ATOM 2970 O O . GLY A 1 366 ? 9.395 21.545 -0.672 1.00 90.38 366 GLY A O 1
ATOM 2971 N N . MET A 1 367 ? 10.869 23.029 -1.486 1.00 92.69 367 MET A N 1
ATOM 2972 C CA . MET A 1 367 ? 9.942 23.598 -2.475 1.00 92.69 367 MET A CA 1
ATOM 2973 C C . MET A 1 367 ? 9.515 22.559 -3.517 1.00 92.69 367 MET A C 1
ATOM 2975 O O . MET A 1 367 ? 8.346 22.498 -3.900 1.00 92.69 367 MET A O 1
ATOM 2979 N N . ALA A 1 368 ? 10.431 21.681 -3.935 1.00 86.69 368 ALA A N 1
ATOM 2980 C CA . ALA A 1 368 ? 10.113 20.599 -4.867 1.00 86.69 368 ALA A CA 1
ATOM 2981 C C . ALA A 1 368 ? 9.073 19.620 -4.284 1.00 86.69 368 ALA A C 1
ATOM 2983 O O . ALA A 1 368 ? 8.153 19.184 -4.982 1.00 86.69 368 ALA A O 1
ATOM 2984 N N . GLN A 1 369 ? 9.188 19.282 -2.998 1.00 85.00 369 GLN A N 1
ATOM 2985 C CA . GLN A 1 369 ? 8.239 18.428 -2.285 1.00 85.00 369 GLN A CA 1
ATOM 2986 C C . GLN A 1 369 ? 6.883 19.130 -2.133 1.00 85.00 369 GLN A C 1
ATOM 2988 O O . GLN A 1 369 ? 5.848 18.491 -2.343 1.00 85.00 369 GLN A O 1
AT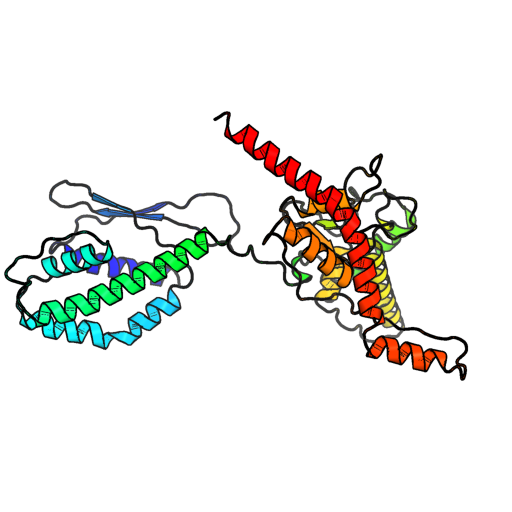OM 2993 N N . LEU A 1 370 ? 6.882 20.434 -1.834 1.00 89.00 370 LEU A N 1
ATOM 2994 C CA . LEU A 1 370 ? 5.670 21.253 -1.753 1.00 89.00 370 LEU A CA 1
ATOM 2995 C C . LEU A 1 370 ? 4.912 21.271 -3.089 1.00 89.00 370 LEU A C 1
ATOM 2997 O O . LEU A 1 370 ? 3.716 20.985 -3.116 1.00 89.00 370 LEU A O 1
ATOM 3001 N N . LEU A 1 371 ? 5.605 21.530 -4.202 1.00 90.56 371 LEU A N 1
ATOM 3002 C CA . LEU A 1 371 ? 4.998 21.558 -5.538 1.00 90.56 371 LEU A CA 1
ATOM 3003 C C . LEU A 1 371 ? 4.402 20.199 -5.926 1.00 90.56 371 LEU A C 1
ATOM 3005 O O . LEU A 1 371 ? 3.276 20.134 -6.419 1.00 90.56 371 LEU A O 1
ATOM 3009 N N . ARG A 1 372 ? 5.104 19.095 -5.638 1.00 85.50 372 ARG A N 1
ATOM 3010 C CA . ARG A 1 372 ? 4.573 17.737 -5.867 1.00 85.50 372 ARG A CA 1
ATOM 3011 C C . ARG A 1 372 ? 3.333 17.459 -5.025 1.00 85.50 372 ARG A C 1
ATOM 3013 O O . ARG A 1 372 ? 2.378 16.853 -5.519 1.00 85.50 372 ARG A O 1
ATOM 3020 N N . ARG A 1 373 ? 3.332 17.891 -3.760 1.00 86.44 373 ARG A N 1
ATOM 3021 C CA . ARG A 1 373 ? 2.162 17.776 -2.884 1.00 86.44 373 ARG A CA 1
ATOM 3022 C C . ARG A 1 373 ? 0.988 18.569 -3.451 1.00 86.44 373 ARG A C 1
ATOM 3024 O O . ARG A 1 373 ? -0.100 18.013 -3.543 1.00 86.44 373 ARG A O 1
ATOM 3031 N N . TYR A 1 374 ? 1.219 19.802 -3.893 1.00 90.56 374 TYR A N 1
ATOM 3032 C CA . TYR A 1 374 ? 0.189 20.649 -4.492 1.00 90.56 374 TYR A CA 1
ATOM 3033 C C . TYR A 1 374 ? -0.405 20.026 -5.765 1.00 90.56 374 TYR A C 1
ATOM 3035 O O . TYR A 1 374 ? -1.622 19.903 -5.883 1.00 90.56 374 TYR A O 1
ATOM 3043 N N . GLN A 1 375 ? 0.438 19.527 -6.675 1.00 91.12 375 GLN A N 1
ATOM 3044 C CA . GLN A 1 375 ? -0.008 18.815 -7.879 1.00 91.12 375 GLN A CA 1
ATOM 3045 C C . GLN A 1 375 ? -0.845 17.571 -7.538 1.00 91.12 375 GLN A C 1
ATOM 3047 O O . GLN A 1 375 ? -1.879 17.307 -8.159 1.00 91.12 375 GLN A O 1
ATOM 3052 N N . THR A 1 376 ? -0.419 16.819 -6.520 1.00 88.06 376 THR A N 1
ATOM 3053 C CA . THR A 1 376 ? -1.170 15.662 -6.024 1.00 88.06 376 THR A CA 1
ATOM 3054 C C . THR A 1 376 ? -2.529 16.115 -5.486 1.00 88.06 376 THR A C 1
ATOM 3056 O O . THR A 1 376 ? -3.559 15.597 -5.906 1.00 88.06 376 THR A O 1
ATOM 3059 N N . GLU A 1 377 ? -2.568 17.128 -4.619 1.00 88.06 377 GLU A N 1
ATOM 3060 C CA . GLU A 1 377 ? -3.807 17.655 -4.039 1.00 88.06 377 GLU A CA 1
ATOM 3061 C C . GLU A 1 377 ? -4.797 18.155 -5.100 1.00 88.06 377 GLU A C 1
ATOM 3063 O O . GLU A 1 377 ? -5.983 17.838 -4.993 1.00 88.06 377 GLU A O 1
ATOM 3068 N N . LEU A 1 378 ? -4.334 18.855 -6.141 1.00 90.19 378 LEU A N 1
ATOM 3069 C CA . LEU A 1 378 ? -5.171 19.274 -7.274 1.00 90.19 378 LEU A CA 1
ATOM 3070 C C . LEU A 1 378 ? -5.815 18.080 -7.989 1.00 90.19 378 LEU A C 1
ATOM 3072 O O . LEU A 1 378 ? -7.017 18.093 -8.259 1.00 90.19 378 LEU A O 1
ATOM 3076 N N . THR A 1 379 ? -5.046 17.014 -8.221 1.00 88.44 379 THR A N 1
ATOM 3077 C CA . THR A 1 379 ? -5.557 15.774 -8.830 1.00 88.44 379 THR A CA 1
ATOM 3078 C C . THR A 1 379 ? -6.684 15.171 -7.980 1.00 88.44 379 THR A C 1
ATOM 3080 O O . THR A 1 379 ? -7.742 14.796 -8.489 1.00 88.44 379 THR A O 1
ATOM 3083 N N . TYR A 1 380 ? -6.514 15.160 -6.654 1.00 90.06 380 TYR A N 1
ATOM 3084 C CA . TYR A 1 380 ? -7.540 14.673 -5.729 1.00 90.06 380 TYR A CA 1
ATOM 3085 C C . TYR A 1 380 ? -8.753 15.598 -5.609 1.00 90.06 380 TYR A C 1
ATOM 3087 O O . TYR A 1 380 ? -9.852 15.112 -5.338 1.00 90.06 380 TYR A O 1
ATOM 3095 N N . GLN A 1 381 ? -8.612 16.911 -5.814 1.00 88.69 381 GLN A N 1
ATOM 3096 C CA . GLN A 1 381 ? -9.759 17.825 -5.793 1.00 88.69 381 GLN A CA 1
ATOM 3097 C C . GLN A 1 381 ? -10.790 17.465 -6.867 1.00 88.69 381 GLN A C 1
ATOM 3099 O O . GLN A 1 381 ? -11.980 17.407 -6.554 1.00 88.69 381 GLN A O 1
ATOM 3104 N N . VAL A 1 382 ? -10.342 17.136 -8.082 1.00 87.81 382 VAL A N 1
ATOM 3105 C CA . VAL A 1 382 ? -11.226 16.677 -9.168 1.00 87.81 382 VAL A CA 1
ATOM 3106 C C . VAL A 1 382 ? -11.933 15.371 -8.773 1.00 87.81 382 VAL A C 1
ATOM 3108 O O . VAL A 1 382 ? -13.153 15.249 -8.908 1.00 87.81 382 VAL A O 1
ATOM 3111 N N . ARG A 1 383 ? -11.197 14.423 -8.177 1.00 86.50 383 ARG A N 1
ATOM 3112 C CA . ARG A 1 383 ? -11.732 13.122 -7.729 1.00 86.50 383 ARG A CA 1
ATOM 3113 C C . ARG A 1 383 ? -12.736 13.225 -6.572 1.00 86.50 383 ARG A C 1
ATOM 3115 O O . ARG A 1 383 ? -13.641 12.403 -6.463 1.00 86.50 383 ARG A O 1
ATOM 3122 N N . ARG A 1 384 ? -12.671 14.257 -5.724 1.00 89.38 384 ARG A N 1
ATOM 3123 C CA . ARG A 1 384 ? -13.643 14.447 -4.620 1.00 89.38 384 ARG A CA 1
ATOM 3124 C C . ARG A 1 384 ? -15.088 14.524 -5.087 1.00 89.38 384 ARG A C 1
ATOM 3126 O O . ARG A 1 384 ? -15.976 14.097 -4.349 1.00 89.38 384 ARG A O 1
ATOM 3133 N N . ILE A 1 385 ? -15.340 15.061 -6.277 1.00 86.81 385 ILE A N 1
ATOM 3134 C CA . ILE A 1 385 ? -16.702 15.178 -6.802 1.00 86.81 385 ILE A CA 1
ATOM 3135 C C . ILE A 1 385 ? -17.277 13.782 -7.095 1.00 86.81 385 ILE A C 1
ATOM 3137 O O . ILE A 1 385 ? -18.432 13.524 -6.749 1.00 86.81 385 ILE A O 1
ATOM 3141 N N . SER A 1 386 ? -16.483 12.862 -7.660 1.00 85.81 386 SER A N 1
ATOM 3142 C CA . SER A 1 386 ? -16.930 11.491 -7.949 1.00 85.81 386 SER A CA 1
ATOM 3143 C C . SER A 1 386 ? -17.075 10.648 -6.678 1.00 85.81 386 SER A C 1
ATOM 3145 O O . SER A 1 386 ? -18.089 9.963 -6.527 1.00 85.81 386 SER A O 1
ATOM 3147 N N . SER A 1 387 ? -16.135 10.744 -5.729 1.00 87.31 387 SER A N 1
ATOM 3148 C CA . SER A 1 387 ? -16.219 10.036 -4.437 1.00 87.31 387 SER A CA 1
ATOM 3149 C C . SER A 1 387 ? -17.436 10.471 -3.612 1.00 87.31 387 SER A C 1
ATOM 3151 O O . SER A 1 387 ? -18.152 9.625 -3.082 1.00 87.31 387 SER A O 1
ATOM 3153 N N . ARG A 1 388 ? -17.758 11.777 -3.575 1.00 88.50 388 ARG A N 1
ATOM 3154 C CA . ARG A 1 388 ? -18.964 12.293 -2.888 1.00 88.50 388 ARG A CA 1
ATOM 3155 C C . ARG A 1 388 ? -20.260 11.694 -3.426 1.00 88.50 388 ARG A C 1
ATOM 3157 O O . ARG A 1 388 ? -21.152 11.376 -2.643 1.00 88.50 388 ARG A O 1
ATOM 3164 N N . LYS A 1 389 ? -20.387 11.571 -4.751 1.00 87.31 389 LYS A N 1
ATOM 3165 C CA . LYS A 1 389 ? -21.583 10.987 -5.378 1.00 87.31 389 LYS A CA 1
ATOM 3166 C C . LYS A 1 389 ? -21.750 9.513 -4.992 1.00 87.31 389 LYS A C 1
ATOM 3168 O O . LYS A 1 389 ? -22.874 9.094 -4.737 1.00 87.31 389 LYS A O 1
ATOM 3173 N N . ARG A 1 390 ? -20.651 8.756 -4.897 1.00 83.31 390 ARG A N 1
ATOM 3174 C CA . ARG A 1 390 ? -20.671 7.343 -4.482 1.00 83.31 390 ARG A CA 1
ATOM 3175 C C . ARG A 1 390 ? -21.002 7.161 -3.009 1.00 83.31 390 ARG A C 1
ATOM 3177 O O . ARG A 1 390 ? -21.960 6.456 -2.717 1.00 83.31 390 ARG A O 1
ATOM 3184 N N . ALA A 1 391 ? -20.328 7.890 -2.121 1.00 84.31 391 ALA A N 1
ATOM 3185 C CA . ALA A 1 391 ? -20.622 7.840 -0.689 1.00 84.31 391 ALA A CA 1
ATOM 3186 C C . ALA A 1 391 ? -22.107 8.145 -0.396 1.00 84.31 391 ALA A C 1
ATOM 3188 O O . ALA A 1 391 ? -22.731 7.479 0.424 1.00 84.31 391 ALA A O 1
ATOM 3189 N N . ARG A 1 392 ? -22.711 9.099 -1.127 1.00 87.00 392 ARG A N 1
ATOM 3190 C CA . ARG A 1 392 ? -24.154 9.389 -1.031 1.00 87.00 392 ARG A CA 1
ATOM 3191 C C . ARG A 1 392 ? -25.042 8.249 -1.534 1.00 87.00 392 ARG A C 1
ATOM 3193 O O . ARG A 1 392 ? -26.079 7.985 -0.934 1.00 87.00 392 ARG A O 1
ATOM 3200 N N . LYS A 1 393 ? -24.662 7.597 -2.637 1.00 87.12 393 LYS A N 1
ATOM 3201 C CA . LYS A 1 393 ? -25.405 6.457 -3.195 1.00 87.12 393 LYS A CA 1
ATOM 3202 C C . LYS A 1 393 ? -25.409 5.278 -2.218 1.00 87.12 393 LYS A C 1
ATOM 3204 O O . LYS A 1 393 ? -26.453 4.677 -1.999 1.00 87.12 393 LYS A O 1
ATOM 3209 N N . GLU A 1 394 ? -24.269 5.002 -1.591 1.00 82.69 394 GLU A N 1
ATOM 3210 C CA . GLU A 1 394 ? -24.139 3.956 -0.570 1.00 82.69 394 GLU A CA 1
ATOM 3211 C C . GLU A 1 394 ? -24.946 4.289 0.691 1.00 82.69 394 GLU A C 1
ATOM 3213 O O . GLU A 1 394 ? -25.683 3.438 1.184 1.00 82.69 394 GLU A O 1
ATOM 3218 N N . SER A 1 395 ? -24.907 5.540 1.170 1.00 82.88 395 SER A N 1
ATOM 3219 C CA . SER A 1 395 ? -25.725 5.943 2.323 1.00 82.88 395 SER A CA 1
ATOM 3220 C C . SER A 1 395 ? -27.231 5.900 2.040 1.00 82.88 395 SER A C 1
ATOM 3222 O O . SER A 1 395 ? -28.008 5.567 2.930 1.00 82.88 395 SER A O 1
ATOM 3224 N N . GLY A 1 396 ? -27.645 6.239 0.813 1.00 82.12 396 GLY A N 1
ATOM 3225 C CA . GLY A 1 396 ? -29.054 6.259 0.414 1.00 82.12 396 GLY A CA 1
ATOM 3226 C C . GLY A 1 396 ? -29.659 4.862 0.277 1.00 82.12 396 GLY A C 1
ATOM 3227 O O . GLY A 1 396 ? -30.784 4.642 0.716 1.00 82.12 396 GLY A O 1
ATOM 3228 N N . ASN A 1 397 ? -28.906 3.897 -0.259 1.00 76.00 397 ASN A N 1
ATOM 3229 C CA . ASN A 1 397 ? -29.377 2.512 -0.367 1.00 76.00 397 ASN A CA 1
ATOM 3230 C C . ASN A 1 397 ? -29.602 1.864 1.008 1.00 76.00 397 ASN A C 1
ATOM 3232 O O . ASN A 1 397 ? -30.593 1.162 1.197 1.00 76.00 397 ASN A O 1
ATOM 3236 N N . ASN A 1 398 ? -28.750 2.168 1.990 1.00 66.75 398 ASN A N 1
ATOM 3237 C CA . ASN A 1 398 ? -28.878 1.608 3.337 1.00 66.75 398 ASN A CA 1
ATOM 3238 C C . ASN A 1 398 ? -30.133 2.101 4.086 1.00 66.75 398 ASN A C 1
ATOM 3240 O O . ASN A 1 398 ? -30.609 1.416 4.987 1.00 66.75 398 ASN A O 1
ATOM 3244 N N . GLN A 1 399 ? -30.692 3.265 3.728 1.00 66.56 399 GLN A N 1
ATOM 3245 C CA . GLN A 1 399 ? -31.945 3.751 4.325 1.00 66.56 399 GLN A CA 1
ATOM 3246 C C . GLN A 1 399 ? -33.188 3.044 3.771 1.00 66.56 399 GLN A C 1
ATOM 3248 O O . GLN A 1 399 ? -34.177 2.921 4.488 1.00 66.56 399 GLN A O 1
ATOM 3253 N N . ILE A 1 400 ? -33.150 2.565 2.525 1.00 64.88 400 ILE A N 1
ATOM 3254 C CA . ILE A 1 400 ? -34.307 1.914 1.894 1.00 64.88 400 ILE A CA 1
ATOM 3255 C C . ILE A 1 400 ? -34.428 0.455 2.359 1.00 64.88 400 ILE A C 1
ATOM 3257 O O . ILE A 1 400 ? -35.533 -0.006 2.633 1.00 64.88 400 ILE A O 1
ATOM 3261 N N . GLU A 1 401 ? -33.313 -0.258 2.538 1.00 56.00 401 GLU A N 1
ATOM 3262 C CA . GLU A 1 401 ? -33.337 -1.650 3.022 1.00 56.00 401 GLU A CA 1
ATOM 3263 C C . GLU A 1 401 ? -33.725 -1.777 4.507 1.00 56.00 401 GLU A C 1
ATOM 3265 O O . GLU A 1 401 ? -34.267 -2.800 4.916 1.00 56.00 401 GLU A O 1
ATOM 3270 N N . GLY A 1 402 ? -33.531 -0.728 5.313 1.00 54.22 402 GLY A N 1
ATOM 3271 C CA . GLY A 1 402 ? -33.939 -0.705 6.723 1.00 54.22 402 GLY A CA 1
ATOM 3272 C C . GLY A 1 402 ? -35.434 -0.462 6.973 1.00 54.22 402 GLY A C 1
ATOM 3273 O O . GLY A 1 402 ? -35.864 -0.567 8.115 1.00 54.22 402 GLY A O 1
ATOM 3274 N N . SER A 1 403 ? -36.222 -0.130 5.941 1.00 49.19 403 SER A N 1
ATOM 3275 C CA . SER A 1 403 ? -37.662 0.172 6.060 1.00 49.19 403 SER A CA 1
ATOM 3276 C C . SER A 1 403 ? -38.577 -0.984 5.622 1.00 49.19 403 SER A C 1
ATOM 3278 O O . SER A 1 403 ? -39.796 -0.810 5.587 1.00 49.19 403 SER A O 1
ATOM 3280 N N . ILE A 1 404 ? -38.015 -2.138 5.240 1.00 50.41 404 ILE A N 1
ATOM 3281 C CA . ILE A 1 404 ? -38.764 -3.302 4.716 1.00 50.41 404 ILE A CA 1
ATOM 3282 C C . ILE A 1 404 ? -38.777 -4.482 5.721 1.00 50.41 404 ILE A C 1
ATOM 3284 O O . ILE A 1 404 ? -39.285 -5.561 5.427 1.00 50.41 404 ILE A O 1
ATOM 3288 N N . HIS A 1 405 ? -38.288 -4.276 6.944 1.00 42.62 405 HIS A N 1
ATOM 3289 C CA . HIS A 1 405 ? -38.390 -5.225 8.057 1.00 42.62 405 HIS A CA 1
ATOM 3290 C C . HIS A 1 405 ? -39.121 -4.589 9.229 1.00 42.62 405 HIS A C 1
ATOM 3292 O O . HIS A 1 405 ? -39.861 -5.341 9.905 1.00 42.62 405 HIS A O 1
#

Foldseek 3Di:
DVVVVVVVVVVVVQVVVCLQPVDRFPDKDKDKDWDDDDDDPPDDTQIWIKIWTQDPVRDTDIDTDRDDDDPPPVVVVVVVVVVPVVVVVVVVVVVVPDDSNVVVVVLVCLLVVHDDDDDPVQVPDPVSVVVVVVSSVVSVVVVVVVVVVVCCPVVVPPLPPFCQDLLQLFDLLDQCVVDVVLLVLLVVVLVVCVPPQDDDPDDPSFSDDDDQARHAAEEADFDPPDPDLVGLCRGPLLVVLSVLSVVLVVVVVVCVVVVHDDDRDDSLSSSSSRCNRCRSYDRQDDCPPPVCSVVSLLVVLVPDGSYHYDDPPLLVVLVCVLVCVLVPPRDDDHPDDSDPDDDDDDDPPPDPDCVRVVVVVCVVVCVVVVVVNVVSVVVSVVVSVVVVVVSVVVVVVVVVVVVPD